Protein 3GNE (pdb70)

Secondary structure (DSSP, 8-state):
-EEEE--GGGTTTT-GGG-EEEEE-TT-EEEEETTEEEEEEEE-TTBSSTTS-B-B-EEEEE--TT--TTEEEEEEEEEB-TT---TT-EEEEEEEEESS--BTTB--SSEEEEEEEE-GGG-EEEEEEPPTT----STT--SSSS-EEE-TTTSTT-S-BTS-EEEEEEEEPPPEETTEE-S-EEEEEEETTEEEEEEEE---SSTT--EEEEEEEEEE-SS---SS-EEEEEEEEEEE---/-EEEE--GGGTTTT-GGG-EEEEE-TT-EEEEETTEEEEEEEE-TTBSSTTS-B-B-EEEEE--TT--TTEEEEEEEEEB-TT---TT-EEEEEEEEESS--BTTB--SSEEEEEEEE-GGG-EEEEEEPPTT----STT--SSSS-EEE-TTTSTT-S-BTS-EEEEEEEE---EETTEE-S-EEEEEEETTEEEEEEEE---SSTT--EEEEEEEEEE-SS---SS-EEEEEEEEEEE--

Nearest PDB structures (foldseek):
  3gne-assembly2_B  TM=1.004E+00  e=3.049E-49  Paramecium bursaria Chlorella virus CVK2
  5gmt-assembly2_B  TM=8.156E-01  e=5.856E-14  Aplysia kurodai
  6kcv-assembly3_C  TM=7.687E-01  e=1.014E-11  Chitinophaga sp. MD30
  6d2c-assembly2_B  TM=5.290E-01  e=6.838E-06  Nonlabens ulvanivorans
  6d3u-assembly2_B  TM=5.188E-01  e=4.784E-06  Nonlabens ulvanivorans

Foldseek 3Di:
DFPDWFDVVCQVVLRVQFRKADKFCFPWDFDDDPNATWIKWKFAAQWFPPVTPDITGIKIKTQGDVDDQAKWKKKKWKAFAPPFFQDAKWFFWFWKKADDDAAPQAAAQGIKTWTWMAGGLGFIWIWIQAHPPADADPPPCDNGGGTDTPCRVPGHNLGDHPDTKMKMKMWGAADADVQAGDQFIKMWMDINRDIDMDGRGHRHRGPVITTGIIITTIFHDVPGGRNHTGIMIMGTITMGGRD/DFPDWFDVVCQVVLRVQFRKADKFCFPWDFDDDPRATWIKWKFAAQWFPPVTPTTTGIKIKTQGDVDDQQKWKKKKWKAFAPPFFQDAKWFFWWWKKADDDAAPQAAAQGIKTWTWMAGGLGFIWTWIQAHPPADADPPPCHNGGGTDTPCRVPGHNLGDHPDTKMKMKMWGAADADVQAGDQFIKMWIDINHDIDMDGRGHRHRGPVITTGIIITTIFHDVPGHRNHTGIMIMGTITMGGD

InterPro domains:
  IPR048958 Polysaccharide lyase 14 [PF21294] (141-343)

Solvent-accessible surface area: 19796 Å² total; per-residue (Å²): 96,65,59,24,68,7,68,10,74,62,3,61,161,34,2,40,54,2,70,12,37,8,16,41,31,91,112,10,46,39,44,85,56,90,77,74,110,0,0,76,0,26,0,26,135,63,1,13,47,72,69,21,75,26,61,5,0,0,11,3,23,1,73,3,87,52,24,76,115,76,16,1,0,1,6,3,28,0,25,0,37,169,41,8,60,10,22,152,0,0,13,0,0,0,1,11,2,12,42,13,28,1,36,50,130,55,38,20,113,33,0,0,0,0,16,0,12,0,24,72,159,0,4,1,10,0,19,0,5,1,0,20,88,22,139,28,91,21,127,44,3,64,33,120,27,119,14,34,40,34,25,97,118,47,4,128,76,15,2,96,92,77,60,38,0,123,1,27,2,0,1,66,4,4,64,43,106,135,46,105,25,69,30,52,0,32,0,4,0,26,3,53,58,102,78,46,64,24,119,135,0,3,0,0,92,28,76,112,11,39,1,38,78,1,24,1,52,0,26,0,1,32,116,82,27,1,56,88,107,18,38,0,23,0,7,52,2,33,0,36,100,42,131,123,70,60,24,68,10,69,10,76,62,2,67,161,33,3,40,56,2,72,12,35,8,16,41,32,89,111,7,37,40,42,83,58,88,78,76,110,0,0,53,0,24,0,24,121,63,0,12,46,72,69,22,88,26,62,4,0,0,12,3,22,0,72,3,88,51,23,77,116,75,17,0,0,0,6,2,28,0,25,0,38,163,41,8,59,9,22,152,0,0,13,0,0,0,0,12,2,12,41,14,28,1,35,50,128,57,35,20,108,19,0,0,0,0,17,0,11,0,26,73,157,0,4,1,10,0,19,0,5,1,1,28,112,22,159,23,106,23,128,45,3,77,30,133,28,120,13,34,39,33,26,98,120,46,3,131,74,15,2,98,89,78,58,38,0,120,1,27,0,0,0,74,4,3,72,44,136,140,49,110,24,68,40,55,0,26,0,15,0,30,4,55,58,103,106,45,62,24,101,124,0,2,1,1,107,27,78,112,9,39,2,39,78,0,24,1,53,0,26,0,1,34,116,81,29,0,56,89,109,18,44,0,26,0,7,52,1,31,0,23,125,75

Structure (mmCIF, N/CA/C/O backbone):
data_3GNE
#
_entry.id   3GNE
#
_cell.length_a   60.699
_cell.length_b   72.026
_cell.length_c   60.711
_cell.angle_alpha   90.00
_cell.angle_beta   112.35
_cell.angle_gamma   90.00
#
_symmetry.space_group_name_H-M   'P 1 21 1'
#
loop_
_entity.id
_entity.type
_entity.pdbx_description
1 polymer VAL-1
2 non-polymer 'CITRATE ANION'
3 non-polymer GLYCEROL
4 water water
#
loop_
_atom_site.group_PDB
_atom_site.id
_atom_site.type_symbol
_atom_site.label_atom_id
_atom_site.label_alt_id
_atom_site.label_comp_id
_atom_site.label_asym_id
_atom_site.label_entity_id
_atom_site.label_seq_id
_atom_site.pdbx_PDB_ins_code
_atom_site.Cartn_x
_atom_site.Cartn_y
_atom_site.Cartn_z
_atom_site.occupancy
_atom_site.B_iso_or_equiv
_atom_site.auth_seq_id
_atom_site.auth_comp_id
_atom_site.auth_asym_id
_atom_site.auth_atom_id
_atom_site.pdbx_PDB_model_num
ATOM 1 N N . ASN A 1 2 ? 24.113 17.668 -10.195 1.00 29.75 2 ASN A N 1
ATOM 2 C CA . ASN A 1 2 ? 23.493 18.353 -9.048 1.00 20.97 2 ASN A CA 1
ATOM 3 C C . ASN A 1 2 ? 24.436 18.627 -7.879 1.00 18.21 2 ASN A C 1
ATOM 4 O O . ASN A 1 2 ? 24.017 19.215 -6.897 1.00 18.32 2 ASN A O 1
ATOM 9 N N . VAL A 1 3 ? 25.696 18.223 -8.013 1.00 18.28 3 VAL A N 1
ATOM 10 C CA . VAL A 1 3 ? 26.679 18.534 -6.980 1.00 15.74 3 VAL A CA 1
ATOM 11 C C . VAL A 1 3 ? 27.261 19.923 -7.205 1.00 15.49 3 VAL A C 1
ATOM 12 O O . VAL A 1 3 ? 27.834 20.174 -8.228 1.00 21.55 3 VAL A O 1
ATOM 16 N N . ILE A 1 4 ? 27.114 20.755 -6.192 1.00 12.50 4 ILE A N 1
ATOM 17 C CA . ILE A 1 4 ? 27.679 22.093 -6.215 1.00 13.40 4 ILE A CA 1
ATOM 18 C C . ILE A 1 4 ? 29.147 22.033 -5.842 1.00 12.56 4 ILE A C 1
ATOM 19 O O . ILE A 1 4 ? 29.989 22.618 -6.538 1.00 15.73 4 ILE A O 1
ATOM 24 N N . SER A 1 5 ? 29.480 21.341 -4.766 1.00 12.25 5 SER A N 1
ATOM 25 C CA . SER A 1 5 ? 30.878 21.228 -4.411 1.00 12.89 5 SER A CA 1
ATOM 26 C C . SER A 1 5 ? 31.035 20.027 -3.471 1.00 11.53 5 SER A C 1
ATOM 27 O O . SER A 1 5 ? 30.048 19.545 -2.880 1.00 12.02 5 SER A O 1
ATOM 30 N N . THR A 1 6 ? 32.269 19.580 -3.365 1.00 11.95 6 THR A N 1
ATOM 31 C CA . THR A 1 6 ? 32.619 18.419 -2.543 1.00 11.30 6 THR A CA 1
ATOM 32 C C . THR A 1 6 ? 33.700 18.865 -1.557 1.00 11.26 6 THR A C 1
ATOM 33 O O . THR A 1 6 ? 34.692 19.470 -1.987 1.00 12.22 6 THR A O 1
ATOM 37 N N . LEU A 1 7 ? 33.510 18.559 -0.286 1.00 10.79 7 LEU A N 1
ATOM 38 C CA . LEU A 1 7 ? 34.515 18.935 0.691 1.00 9.33 7 LEU A CA 1
ATOM 39 C C . LEU A 1 7 ? 35.797 18.182 0.448 1.00 9.91 7 LEU A C 1
ATOM 40 O O . LEU A 1 7 ? 35.799 16.947 0.321 1.00 11.90 7 LEU A O 1
ATOM 45 N N . ASP A 1 8 ? 36.928 18.910 0.412 1.00 10.59 8 ASP A N 1
ATOM 46 C CA . ASP A 1 8 ? 38.220 18.246 0.373 1.00 11.07 8 ASP A CA 1
ATOM 47 C C . ASP A 1 8 ? 38.692 18.003 1.798 1.00 10.84 8 ASP A C 1
ATOM 48 O O . ASP A 1 8 ? 39.045 18.932 2.556 1.00 11.80 8 ASP A O 1
ATOM 53 N N . LEU A 1 9 ? 38.691 16.752 2.249 1.00 11.07 9 LEU A N 1
ATOM 54 C CA . LEU A 1 9 ? 39.028 16.456 3.638 1.00 10.94 9 LEU A CA 1
ATOM 55 C C . LEU A 1 9 ? 40.497 16.752 3.950 1.00 10.59 9 LEU A C 1
ATOM 56 O O . LEU A 1 9 ? 40.864 16.895 5.111 1.00 11.70 9 LEU A O 1
ATOM 61 N N . ASN A 1 10 ? 41.325 16.874 2.913 1.00 11.35 10 ASN A N 1
ATOM 62 C CA . ASN A 1 10 ? 42.696 17.303 3.193 1.00 12.15 10 ASN A CA 1
ATOM 63 C C . ASN A 1 10 ? 42.769 18.761 3.630 1.00 12.00 10 ASN A C 1
ATOM 64 O O . ASN A 1 10 ? 43.823 19.219 4.131 1.00 14.84 10 ASN A O 1
ATOM 69 N N . LEU A 1 11 ? 41.641 19.475 3.471 1.00 10.30 11 LEU A N 1
ATOM 70 C CA . LEU A 1 11 ? 41.610 20.853 4.006 1.00 11.29 11 LEU A CA 1
ATOM 71 C C . LEU A 1 11 ? 40.735 20.983 5.261 1.00 10.35 11 LEU A C 1
ATOM 72 O O . LEU A 1 11 ? 40.438 22.123 5.691 1.00 11.32 11 LEU A O 1
ATOM 77 N N . LEU A 1 12 ? 40.280 19.869 5.871 1.00 10.16 12 LEU A N 1
ATOM 78 C CA . LEU A 1 12 ? 39.291 19.942 6.921 1.00 10.70 12 LEU A CA 1
ATOM 79 C C . LEU A 1 12 ? 39.682 20.889 8.070 1.00 11.26 12 LEU A C 1
ATOM 80 O O . LEU A 1 12 ? 38.786 21.611 8.512 1.00 12.26 12 LEU A O 1
ATOM 85 N N . THR A 1 13 ? 40.950 20.878 8.454 1.00 10.89 13 THR A N 1
ATOM 86 C CA . THR A 1 13 ? 41.345 21.751 9.581 1.00 11.57 13 THR A CA 1
ATOM 87 C C . THR A 1 13 ? 42.153 22.935 9.071 1.00 11.69 13 THR A C 1
ATOM 88 O O . THR A 1 13 ? 42.850 23.532 9.881 1.00 14.35 13 THR A O 1
ATOM 92 N N . LYS A 1 14 ? 42.071 23.272 7.790 1.00 12.19 14 LYS A N 1
ATOM 93 C CA . LYS A 1 14 ? 42.777 24.374 7.155 1.00 13.24 14 LYS A CA 1
ATOM 94 C C . LYS A 1 14 ? 41.770 25.266 6.463 1.00 12.53 14 LYS A C 1
ATOM 95 O O . LYS A 1 14 ? 42.150 26.013 5.551 1.00 16.08 14 LYS A O 1
ATOM 101 N N . GLY A 1 15 ? 40.494 25.238 6.859 1.00 12.39 15 GLY A N 1
ATOM 102 C CA . GLY A 1 15 ? 39.465 26.130 6.338 1.00 12.47 15 GLY A CA 1
ATOM 103 C C . GLY A 1 15 ? 38.490 25.475 5.387 1.00 10.98 15 GLY A C 1
ATOM 104 O O . GLY A 1 15 ? 37.453 26.039 5.041 1.00 11.79 15 GLY A O 1
ATOM 105 N N . GLY A 1 16 ? 38.798 24.238 4.928 1.00 11.25 16 GLY A N 1
ATOM 106 C CA . GLY A 1 16 ? 37.824 23.529 4.131 1.00 11.66 16 GLY A CA 1
ATOM 107 C C . GLY A 1 16 ? 37.673 24.097 2.724 1.00 11.03 16 GLY A C 1
ATOM 108 O O . GLY A 1 16 ? 36.666 23.784 2.038 1.00 11.29 16 GLY A O 1
ATOM 109 N N . GLY A 1 17 ? 38.623 24.867 2.224 1.00 11.60 17 GLY A N 1
ATOM 110 C CA . GLY A 1 17 ? 38.451 25.451 0.877 1.00 13.40 17 GLY A CA 1
ATOM 111 C C . GLY A 1 17 ? 37.149 26.253 0.852 1.00 10.55 17 GLY A C 1
ATOM 112 O O . GLY A 1 17 ? 36.848 27.007 1.808 1.00 12.13 17 GLY A O 1
ATOM 113 N N . SER A 1 18 ? 36.382 26.084 -0.216 1.00 11.33 18 SER A N 1
ATOM 114 C CA . SER A 1 18 ? 35.200 26.905 -0.375 1.00 11.56 18 SER A CA 1
ATOM 115 C C . SER A 1 18 ? 34.116 26.485 0.607 1.00 10.51 18 SER A C 1
ATOM 116 O O . SER A 1 18 ? 33.069 27.180 0.633 1.00 11.61 18 SER A O 1
ATOM 119 N N . TRP A 1 19 ? 34.286 25.415 1.376 1.00 9.71 19 TRP A N 1
ATOM 120 C CA . TRP A 1 19 ? 33.270 25.084 2.374 1.00 9.15 19 TRP A CA 1
ATOM 121 C C . TRP A 1 19 ? 33.339 25.995 3.603 1.00 9.27 19 TRP A C 1
ATOM 122 O O . TRP A 1 19 ? 32.349 26.021 4.384 1.00 9.60 19 TRP A O 1
ATOM 133 N N . ASN A 1 20 ? 34.451 26.708 3.834 1.00 9.23 20 ASN A N 1
ATOM 134 C CA . ASN A 1 20 ? 34.529 27.591 5.018 1.00 9.53 20 ASN A CA 1
ATOM 135 C C . ASN A 1 20 ? 34.232 26.789 6.299 1.00 9.88 20 ASN A C 1
ATOM 136 O O . ASN A 1 20 ? 33.348 27.130 7.098 1.00 11.29 20 ASN A O 1
ATOM 141 N N . VAL A 1 21 ? 34.999 25.713 6.451 1.00 8.64 21 VAL A N 1
ATOM 142 C CA . VAL A 1 21 ? 34.822 24.836 7.623 1.00 7.96 21 VAL A CA 1
ATOM 143 C C . VAL A 1 21 ? 35.403 25.495 8.852 1.00 7.61 21 VAL A C 1
ATOM 144 O O . VAL A 1 21 ? 36.506 26.037 8.796 1.00 10.34 21 VAL A O 1
ATOM 148 N N . ASP A 1 22 ? 34.634 25.438 9.930 1.00 6.85 22 ASP A N 1
ATOM 149 C CA . ASP A 1 22 ? 35.098 26.034 11.189 1.00 7.63 22 ASP A CA 1
ATOM 150 C C . ASP A 1 22 ? 34.673 25.095 12.333 1.00 7.30 22 ASP A C 1
ATOM 151 O O . ASP A 1 22 ? 33.887 24.154 12.121 1.00 8.30 22 ASP A O 1
ATOM 156 N N . GLY A 1 23 ? 35.174 25.349 13.520 1.00 6.86 23 GLY A N 1
ATOM 157 C CA . GLY A 1 23 ? 34.693 24.596 14.679 1.00 7.26 23 GLY A CA 1
ATOM 158 C C . GLY A 1 23 ? 34.986 23.111 14.593 1.00 7.32 23 GLY A C 1
ATOM 159 O O . GLY A 1 23 ? 34.165 22.296 15.080 1.00 8.97 23 GLY A O 1
ATOM 160 N N . VAL A 1 24 ? 36.097 22.711 14.023 1.00 7.47 24 VAL A N 1
ATOM 161 C CA . VAL A 1 24 ? 36.387 21.249 13.903 1.00 7.24 24 VAL A CA 1
ATOM 162 C C . VAL A 1 24 ? 36.757 20.702 15.265 1.00 7.84 24 VAL A C 1
ATOM 163 O O . VAL A 1 24 ? 37.737 21.137 15.884 1.00 8.46 24 VAL A O 1
ATOM 167 N N . ASN A 1 25 ? 35.983 19.743 15.729 1.00 7.38 25 ASN A N 1
ATOM 168 C CA . ASN A 1 25 ? 36.412 18.971 16.922 1.00 8.46 25 ASN A CA 1
ATOM 169 C C . ASN A 1 25 ? 36.802 17.589 16.395 1.00 7.81 25 ASN A C 1
ATOM 170 O O . ASN A 1 25 ? 35.915 16.773 16.113 1.00 8.44 25 ASN A O 1
ATOM 175 N N . MET A 1 26 ? 38.113 17.366 16.247 1.00 8.22 26 MET A N 1
ATOM 176 C CA A MET A 1 26 ? 38.568 16.067 15.725 0.50 8.68 26 MET A CA 1
ATOM 177 C CA B MET A 1 26 ? 38.537 16.059 15.723 0.50 8.47 26 MET A CA 1
ATOM 178 C C . MET A 1 26 ? 38.518 14.981 16.814 1.00 7.32 26 MET A C 1
ATOM 179 O O . MET A 1 26 ? 38.313 13.827 16.468 1.00 9.11 26 MET A O 1
ATOM 188 N N . LYS A 1 27 ? 38.714 15.371 18.059 1.00 8.28 27 LYS A N 1
ATOM 189 C CA . LYS A 1 27 ? 38.628 14.380 19.157 1.00 8.44 27 LYS A CA 1
ATOM 190 C C . LYS A 1 27 ? 39.639 13.283 18.869 1.00 10.00 27 LYS A C 1
ATOM 191 O O . LYS A 1 27 ? 40.836 13.593 18.637 1.00 10.59 27 LYS A O 1
ATOM 197 N N A LYS A 1 28 ? 39.221 12.009 18.888 0.50 9.22 28 LYS A N 1
ATOM 198 N N B LYS A 1 28 ? 39.254 11.997 18.885 0.50 8.87 28 LYS A N 1
ATOM 199 C CA A LYS A 1 28 ? 40.080 10.868 18.578 0.50 9.21 28 LYS A CA 1
ATOM 200 C CA B LYS A 1 28 ? 40.229 10.939 18.553 0.50 10.07 28 LYS A CA 1
ATOM 201 C C A LYS A 1 28 ? 39.954 10.415 17.137 0.50 8.50 28 LYS A C 1
ATOM 202 C C B LYS A 1 28 ? 40.082 10.507 17.110 0.50 10.32 28 LYS A C 1
ATOM 203 O O A LYS A 1 28 ? 40.520 9.380 16.791 0.50 10.46 28 LYS A O 1
ATOM 204 O O B LYS A 1 28 ? 40.764 9.568 16.685 0.50 11.33 28 LYS A O 1
ATOM 215 N N . SER A 1 29 ? 39.218 11.177 16.343 1.00 8.70 29 SER A N 1
ATOM 216 C CA . SER A 1 29 ? 39.044 10.831 14.929 1.00 8.83 29 SER A CA 1
ATOM 217 C C . SER A 1 29 ? 40.200 11.355 14.083 1.00 9.30 29 SER A C 1
ATOM 218 O O . SER A 1 29 ? 40.996 12.170 14.561 1.00 12.04 29 SER A O 1
ATOM 221 N N . ALA A 1 30 ? 40.255 10.920 12.819 1.00 9.80 30 ALA A N 1
ATOM 222 C CA . ALA A 1 30 ? 41.355 11.337 11.987 1.00 10.35 30 ALA A CA 1
ATOM 223 C C . ALA A 1 30 ? 40.981 11.251 10.508 1.00 10.17 30 ALA A C 1
ATOM 224 O O . ALA A 1 30 ? 40.290 10.329 10.084 1.00 10.96 30 ALA A O 1
ATOM 226 N N . VAL A 1 31 ? 41.470 12.220 9.753 1.00 9.89 31 VAL A N 1
ATOM 227 C CA . VAL A 1 31 ? 41.451 12.087 8.299 1.00 10.81 31 VAL A CA 1
ATOM 228 C C . VAL A 1 31 ? 42.512 11.073 7.883 1.00 10.78 31 VAL A C 1
ATOM 229 O O . VAL A 1 31 ? 43.663 11.133 8.296 1.00 12.86 31 VAL A O 1
ATOM 233 N N . THR A 1 32 ? 42.106 10.101 7.067 1.00 11.45 32 THR A N 1
ATOM 234 C CA . THR A 1 32 ? 43.000 9.012 6.675 1.00 12.02 32 THR A CA 1
ATOM 235 C C . THR A 1 32 ? 42.493 8.463 5.379 1.00 11.58 32 THR A C 1
ATOM 236 O O . THR A 1 32 ? 41.599 9.020 4.729 1.00 12.95 32 THR A O 1
ATOM 240 N N . THR A 1 33 ? 43.150 7.364 4.979 1.00 13.59 33 THR A N 1
ATOM 241 C CA . THR A 1 33 ? 42.742 6.664 3.775 1.00 15.08 33 THR A CA 1
ATOM 242 C C . THR A 1 33 ? 42.212 5.280 4.139 1.00 14.73 33 THR A C 1
ATOM 243 O O . THR A 1 33 ? 42.864 4.591 4.925 1.00 18.23 33 THR A O 1
ATOM 247 N N . PHE A 1 34 ? 41.072 4.959 3.545 1.00 14.34 34 PHE A N 1
ATOM 248 C CA . PHE A 1 34 ? 40.462 3.652 3.858 1.00 15.24 34 PHE A CA 1
ATOM 249 C C . PHE A 1 34 ? 39.781 3.217 2.591 1.00 15.64 34 PHE A C 1
ATOM 250 O O . PHE A 1 34 ? 39.057 4.025 1.952 1.00 13.97 34 PHE A O 1
ATOM 258 N N . ASP A 1 35 ? 39.997 1.976 2.132 1.00 15.53 35 ASP A N 1
ATOM 259 C CA . ASP A 1 35 ? 39.319 1.469 0.941 1.00 16.05 35 ASP A CA 1
ATOM 260 C C . ASP A 1 35 ? 39.516 2.393 -0.271 1.00 15.86 35 ASP A C 1
ATOM 261 O O . ASP A 1 35 ? 38.586 2.573 -1.077 1.00 18.04 35 ASP A O 1
ATOM 266 N N . GLY A 1 36 ? 40.723 2.961 -0.366 1.00 19.09 36 GLY A N 1
ATOM 267 C CA . GLY A 1 36 ? 41.086 3.759 -1.532 1.00 19.21 36 GLY A CA 1
ATOM 268 C C . GLY A 1 36 ? 40.493 5.148 -1.545 1.00 19.69 36 GLY A C 1
ATOM 269 O O . GLY A 1 36 ? 40.601 5.860 -2.553 1.00 20.84 36 GLY A O 1
ATOM 270 N N . LYS A 1 37 ? 39.851 5.547 -0.448 1.00 15.79 37 LYS A N 1
ATOM 271 C CA . LYS A 1 37 ? 39.194 6.838 -0.356 1.00 13.80 37 LYS A CA 1
ATOM 272 C C . LYS A 1 37 ? 39.769 7.678 0.768 1.00 12.35 37 LYS A C 1
ATOM 273 O O . LYS A 1 37 ? 40.305 7.121 1.765 1.00 13.63 37 LYS A O 1
ATOM 279 N N . ARG A 1 38 ? 39.641 9.012 0.598 1.00 12.95 38 ARG A N 1
ATOM 280 C CA . ARG A 1 38 ? 40.054 9.911 1.682 1.00 13.12 38 ARG A CA 1
ATOM 281 C C . ARG A 1 38 ? 38.846 10.018 2.606 1.00 10.37 38 ARG A C 1
ATOM 282 O O . ARG A 1 38 ? 37.795 10.378 2.065 1.00 11.86 38 ARG A O 1
ATOM 290 N N . VAL A 1 39 ? 38.995 9.658 3.866 1.00 9.55 39 VAL A N 1
ATOM 291 C CA . VAL A 1 39 ? 37.866 9.558 4.768 1.00 9.67 39 VAL A CA 1
ATOM 292 C C . VAL A 1 39 ? 38.193 10.220 6.091 1.00 9.41 39 VAL A C 1
ATOM 293 O O . VAL A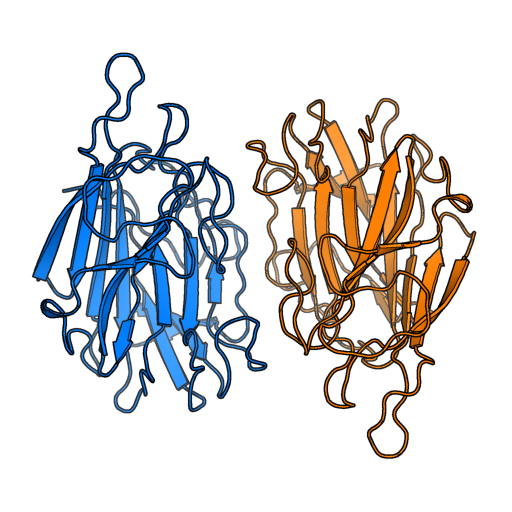 1 39 ? 39.325 10.548 6.392 1.00 11.02 39 VAL A O 1
ATOM 297 N N . VAL A 1 40 ? 37.129 10.386 6.917 1.00 9.20 40 VAL A N 1
ATOM 298 C CA . VAL A 1 40 ? 37.362 10.595 8.343 1.00 8.70 40 VAL A CA 1
ATOM 299 C C . VAL A 1 40 ? 37.018 9.271 9.025 1.00 8.95 40 VAL A C 1
ATOM 300 O O . VAL A 1 40 ? 35.924 8.726 8.858 1.00 9.55 40 VAL A O 1
ATOM 304 N N . LYS A 1 41 ? 38.019 8.751 9.764 1.00 9.05 41 LYS A N 1
ATOM 305 C CA . LYS A 1 41 ? 37.811 7.608 10.642 1.00 9.27 41 LYS A CA 1
ATOM 306 C C . LYS A 1 41 ? 37.214 8.183 11.935 1.00 8.57 41 LYS A C 1
ATOM 307 O O . LYS A 1 41 ? 37.941 8.846 12.685 1.00 9.84 41 LYS A O 1
ATOM 313 N N . ALA A 1 42 ? 35.940 7.960 12.117 1.00 8.69 42 ALA A N 1
ATOM 314 C CA . ALA A 1 42 ? 35.227 8.422 13.335 1.00 8.28 42 ALA A CA 1
ATOM 315 C C . ALA A 1 42 ? 35.413 7.402 14.442 1.00 7.93 42 ALA A C 1
ATOM 316 O O . ALA A 1 42 ? 34.984 6.218 14.288 1.00 10.98 42 ALA A O 1
ATOM 318 N N . VAL A 1 43 ? 36.054 7.841 15.501 1.00 7.70 43 VAL A N 1
ATOM 319 C CA . VAL A 1 43 ? 36.358 6.930 16.620 1.00 7.97 43 VAL A CA 1
ATOM 320 C C . VAL A 1 43 ? 35.387 7.181 17.735 1.00 7.79 43 VAL A C 1
ATOM 321 O O . VAL A 1 43 ? 35.285 8.290 18.256 1.00 8.32 43 VAL A O 1
ATOM 325 N N . TYR A 1 44 ? 34.626 6.162 18.086 1.00 8.88 44 TYR A N 1
ATOM 326 C CA . TYR A 1 44 ? 33.639 6.259 19.157 1.00 7.86 44 TYR A CA 1
ATOM 327 C C . TYR A 1 44 ? 34.125 5.373 20.291 1.00 9.11 44 TYR A C 1
ATOM 328 O O . TYR A 1 44 ? 34.020 4.127 20.196 1.00 10.18 44 TYR A O 1
ATOM 337 N N . ASP A 1 45 ? 34.657 5.981 21.362 1.00 8.97 45 ASP A N 1
ATOM 338 C CA . ASP A 1 45 ? 35.021 5.097 22.479 1.00 9.31 45 ASP A CA 1
ATOM 339 C C . ASP A 1 45 ? 33.801 4.577 23.225 1.00 8.88 45 ASP A C 1
ATOM 340 O O . ASP A 1 45 ? 32.707 5.169 23.187 1.00 9.23 45 ASP A O 1
ATOM 345 N N . LYS A 1 46 ? 33.983 3.463 23.932 1.00 9.69 46 LYS A N 1
ATOM 346 C CA . LYS A 1 46 ? 32.970 2.985 24.839 1.00 9.20 46 LYS A CA 1
ATOM 347 C C . LYS A 1 46 ? 32.485 4.109 25.757 1.00 9.14 46 LYS A C 1
ATOM 348 O O . LYS A 1 46 ? 33.292 4.886 26.301 1.00 10.04 46 LYS A O 1
ATOM 354 N N A ASN A 1 47 ? 31.186 4.203 25.954 0.50 8.78 47 ASN A N 1
ATOM 355 N N B ASN A 1 47 ? 31.186 4.212 25.940 0.50 8.91 47 ASN A N 1
ATOM 356 C CA A ASN A 1 47 ? 30.590 5.169 26.867 0.50 9.54 47 ASN A CA 1
ATOM 357 C CA B ASN A 1 47 ? 30.591 5.188 26.844 0.50 9.69 47 ASN A CA 1
ATOM 358 C C A ASN A 1 47 ? 30.666 6.594 26.331 0.50 8.89 47 ASN A C 1
ATOM 359 C C B ASN A 1 47 ? 30.778 6.616 26.354 0.50 9.05 47 ASN A C 1
ATOM 360 O O A ASN A 1 47 ? 30.381 7.530 27.106 0.50 9.59 47 ASN A O 1
ATOM 361 O O B ASN A 1 47 ? 30.681 7.553 27.163 0.50 8.94 47 ASN A O 1
ATOM 370 N N . SER A 1 48 ? 30.957 6.767 25.034 1.00 8.88 48 SER A N 1
ATOM 371 C CA . SER A 1 48 ? 30.891 8.102 24.432 1.00 7.77 48 SER A CA 1
ATOM 372 C C . SER A 1 48 ? 29.495 8.345 23.849 1.00 7.30 48 SER A C 1
ATOM 373 O O . SER A 1 48 ? 28.816 7.459 23.333 1.00 8.42 48 SER A O 1
ATOM 376 N N . GLY A 1 49 ? 29.037 9.607 23.922 1.00 7.88 49 GLY A N 1
ATOM 377 C CA . GLY A 1 49 ? 27.733 9.902 23.310 1.00 9.31 49 GLY A CA 1
ATOM 378 C C . GLY A 1 49 ? 27.539 11.390 23.357 1.00 9.46 49 GLY A C 1
ATOM 379 O O . GLY A 1 49 ? 28.285 12.194 22.722 1.00 9.88 49 GLY A O 1
ATOM 380 N N . THR A 1 50 ? 26.538 11.776 24.147 1.00 10.17 50 THR A N 1
ATOM 381 C CA . THR A 1 50 ? 26.346 13.236 24.322 1.00 11.34 50 THR A CA 1
ATOM 382 C C . THR A 1 50 ? 27.253 13.660 25.484 1.00 12.28 50 THR A C 1
ATOM 383 O O . THR A 1 50 ? 27.982 12.863 26.091 1.00 10.57 50 THR A O 1
ATOM 387 N N . SER A 1 51 ? 27.193 14.939 25.858 1.00 11.61 51 SER A N 1
ATOM 388 C CA . SER A 1 51 ? 28.017 15.427 26.972 1.00 11.17 51 SER A CA 1
ATOM 389 C C . SER A 1 51 ? 27.696 14.705 28.267 1.00 10.42 51 SER A C 1
ATOM 390 O O . SER A 1 51 ? 28.488 14.664 29.186 1.00 12.76 51 SER A O 1
ATOM 393 N N . ALA A 1 52 ? 26.505 14.131 28.346 1.00 11.11 52 ALA A N 1
ATOM 394 C CA . ALA A 1 52 ? 26.172 13.441 29.589 1.00 12.29 52 ALA A CA 1
ATOM 395 C C . ALA A 1 52 ? 26.966 12.195 29.810 1.00 12.82 52 ALA A C 1
ATOM 396 O O . ALA A 1 52 ? 26.974 11.629 30.903 1.00 14.85 52 ALA A O 1
ATOM 398 N N . ASN A 1 53 ? 27.599 11.713 28.721 1.00 9.63 53 ASN A N 1
ATOM 399 C CA . ASN A 1 53 ? 28.395 10.471 28.775 1.00 11.20 53 ASN A CA 1
ATOM 400 C C . ASN A 1 53 ? 29.870 10.821 28.818 1.00 9.48 53 ASN A C 1
ATOM 401 O O . ASN A 1 53 ? 30.293 11.782 28.173 1.00 9.99 53 ASN A O 1
ATOM 406 N N . PRO A 1 54 ? 30.660 10.050 29.575 1.00 10.10 54 PRO A N 1
ATOM 407 C CA . PRO A 1 54 ? 32.043 10.485 29.813 1.00 10.15 54 PRO A CA 1
ATOM 408 C C . PRO A 1 54 ? 33.001 10.187 28.692 1.00 9.64 54 PRO A C 1
ATOM 409 O O . PRO A 1 54 ? 34.096 10.792 28.686 1.00 11.41 54 PRO A O 1
ATOM 413 N N . GLY A 1 55 ? 32.691 9.257 27.816 1.00 8.87 55 GLY A N 1
ATOM 414 C CA . GLY A 1 55 ? 33.742 8.884 26.836 1.00 8.74 55 GLY A CA 1
ATOM 415 C C . GLY A 1 55 ? 33.870 9.864 25.715 1.00 8.54 55 GLY A C 1
ATOM 416 O O . GLY A 1 55 ? 33.042 10.728 25.439 1.00 9.63 55 GLY A O 1
ATOM 417 N N . VAL A 1 56 ? 34.988 9.753 24.974 1.00 9.33 56 VAL A N 1
ATOM 418 C CA . VAL A 1 56 ? 35.272 10.574 23.808 1.00 8.37 56 VAL A CA 1
ATOM 419 C C . VAL A 1 56 ? 34.756 9.839 22.577 1.00 8.18 56 VAL A C 1
ATOM 420 O O . VAL A 1 56 ? 35.062 8.669 22.337 1.00 8.94 56 VAL A O 1
ATOM 424 N N . GLY A 1 57 ? 33.973 10.556 21.753 1.00 7.34 57 GLY A N 1
ATOM 425 C CA . GLY A 1 57 ? 33.557 9.880 20.543 1.00 8.90 57 GLY A CA 1
ATOM 426 C C . GLY A 1 57 ? 33.116 10.812 19.449 1.00 8.08 57 GLY A C 1
ATOM 427 O O . GLY A 1 57 ? 32.572 11.903 19.676 1.00 8.83 57 GLY A O 1
ATOM 428 N N . GLY A 1 58 ? 33.361 10.368 18.234 1.00 7.32 58 GLY A N 1
ATOM 429 C CA . GLY A 1 58 ? 32.926 11.053 17.015 1.00 7.55 58 GLY A CA 1
ATOM 430 C C . GLY A 1 58 ? 33.820 12.219 16.656 1.00 7.86 58 GLY A C 1
ATOM 431 O O . GLY A 1 58 ? 34.964 12.306 17.053 1.00 8.24 58 GLY A O 1
ATOM 432 N N . PHE A 1 59 ? 33.211 13.140 15.877 1.00 7.10 59 PHE A N 1
ATOM 433 C CA . PHE A 1 59 ? 33.902 14.376 15.484 1.00 6.42 59 PHE A CA 1
ATOM 434 C C . PHE A 1 59 ? 32.825 15.334 14.997 1.00 7.21 59 PHE A C 1
ATOM 435 O O . PHE A 1 59 ? 31.714 14.900 14.674 1.00 7.49 59 PHE A O 1
ATOM 443 N N . SER A 1 60 ? 33.205 16.607 14.937 1.00 6.83 60 SER A N 1
ATOM 444 C CA . SER A 1 60 ? 32.239 17.615 14.486 1.00 7.41 60 SER A CA 1
ATOM 445 C C . SER A 1 60 ? 32.950 18.695 13.694 1.00 7.28 60 SER A C 1
ATOM 446 O O . SER A 1 60 ? 34.139 18.887 13.818 1.00 7.76 60 SER A O 1
ATOM 449 N N . PHE A 1 61 ? 32.104 19.419 12.924 1.00 7.24 61 PHE A N 1
ATOM 450 C CA . PHE A 1 61 ? 32.575 20.658 12.275 1.00 6.97 61 PHE A CA 1
ATOM 451 C C . PHE A 1 61 ? 31.339 21.392 11.771 1.00 7.11 61 PHE A C 1
ATOM 452 O O . PHE A 1 61 ? 30.294 20.795 11.611 1.00 8.29 61 PHE A O 1
ATOM 460 N N A SER A 1 62 ? 31.495 22.699 11.497 0.50 6.02 62 SER A N 1
ATOM 461 N N B SER A 1 62 ? 31.549 22.683 11.465 0.50 9.43 62 SER A N 1
ATOM 462 C CA A SER A 1 62 ? 30.428 23.382 10.762 0.50 5.42 62 SER A CA 1
ATOM 463 C CA B SER A 1 62 ? 30.510 23.471 10.799 0.50 8.89 62 SER A CA 1
ATOM 464 C C A SER A 1 62 ? 31.016 23.884 9.445 0.50 6.59 62 SER A C 1
ATOM 465 C C B SER A 1 62 ? 31.037 23.960 9.457 0.50 8.30 62 SER A C 1
ATOM 466 O O A SER A 1 62 ? 32.237 23.942 9.281 0.50 10.34 62 SER A O 1
ATOM 467 O O B SER A 1 62 ? 32.243 24.087 9.235 0.50 8.22 62 SER A O 1
ATOM 472 N N . ALA A 1 63 ? 30.101 24.245 8.540 1.00 7.66 63 ALA A N 1
ATOM 473 C CA . ALA A 1 63 ? 30.529 24.785 7.266 1.00 7.90 63 ALA A CA 1
ATOM 474 C C . ALA A 1 63 ? 29.435 25.688 6.739 1.00 8.75 63 ALA A C 1
ATOM 475 O O . ALA A 1 63 ? 28.240 25.414 6.909 1.00 8.89 63 ALA A O 1
ATOM 477 N N . VAL A 1 64 ? 29.824 26.733 6.044 1.00 9.27 64 VAL A N 1
ATOM 478 C CA . VAL A 1 64 ? 28.881 27.616 5.322 1.00 10.00 64 VAL A CA 1
ATOM 479 C C . VAL A 1 64 ? 29.426 27.717 3.902 1.00 9.58 64 VAL A C 1
ATOM 480 O O . VAL A 1 64 ? 30.134 28.670 3.559 1.00 10.60 64 VAL A O 1
ATOM 484 N N . PRO A 1 65 ? 29.211 26.712 3.053 1.00 9.65 65 PRO A N 1
ATOM 485 C CA . PRO A 1 65 ? 29.948 26.699 1.794 1.00 10.19 65 PRO A CA 1
ATOM 486 C C . PRO A 1 65 ? 29.544 27.780 0.841 1.00 10.43 65 PRO A C 1
ATOM 487 O O . PRO A 1 65 ? 28.375 28.158 0.721 1.00 12.44 65 PRO A O 1
ATOM 491 N N . ASP A 1 66 ? 30.590 28.262 0.112 1.00 9.62 66 ASP A N 1
ATOM 492 C CA . ASP A 1 66 ? 30.263 29.166 -1.005 1.00 9.88 66 ASP A CA 1
ATOM 493 C C . ASP A 1 66 ? 29.336 28.447 -1.973 1.00 11.07 66 ASP A C 1
ATOM 494 O O . ASP A 1 66 ? 29.640 27.327 -2.416 1.00 12.57 66 ASP A O 1
ATOM 499 N N . GLY A 1 67 ? 28.215 29.073 -2.342 1.00 11.98 67 GLY A N 1
ATOM 500 C CA . GLY A 1 67 ? 27.262 28.366 -3.207 1.00 13.58 67 GLY A CA 1
ATOM 501 C C . GLY A 1 67 ? 26.039 27.867 -2.417 1.00 12.79 67 GLY A C 1
ATOM 502 O O . GLY A 1 67 ? 25.099 27.310 -2.996 1.00 13.50 67 GLY A O 1
ATOM 503 N N . LEU A 1 68 ? 26.090 28.034 -1.076 1.00 12.02 68 LEU A N 1
ATOM 504 C CA . LEU A 1 68 ? 24.907 27.616 -0.290 1.00 11.68 68 LEU A CA 1
ATOM 505 C C . LEU A 1 68 ? 23.666 28.382 -0.683 1.00 13.47 68 LEU A C 1
ATOM 506 O O . LEU A 1 68 ? 23.628 29.619 -0.636 1.00 21.51 68 LEU A O 1
ATOM 511 N N . ASN A 1 69 ? 22.649 27.693 -1.165 1.00 11.58 69 ASN A N 1
ATOM 512 C CA . ASN A 1 69 ? 21.359 28.310 -1.478 1.00 11.51 69 ASN A CA 1
ATOM 513 C C . ASN A 1 69 ? 20.611 28.372 -0.167 1.00 10.97 69 ASN A C 1
ATOM 514 O O . ASN A 1 69 ? 20.253 27.311 0.366 1.00 12.00 69 ASN A O 1
ATOM 519 N N . LYS A 1 70 ? 20.364 29.550 0.363 1.00 12.26 70 LYS A N 1
ATOM 520 C CA . LYS A 1 70 ? 19.775 29.652 1.714 1.00 11.55 70 LYS A CA 1
ATOM 521 C C . LYS A 1 70 ? 18.323 29.243 1.709 1.00 10.96 70 LYS A C 1
ATOM 522 O O . LYS A 1 70 ? 17.788 29.061 2.787 1.00 11.75 70 LYS A O 1
ATOM 528 N N . ASN A 1 71 ? 17.705 29.150 0.522 1.00 11.35 71 ASN A N 1
ATOM 529 C CA . ASN A 1 71 ? 16.312 28.723 0.508 1.00 13.06 71 ASN A CA 1
ATOM 530 C C . ASN A 1 71 ? 16.126 27.226 0.312 1.00 12.08 71 ASN A C 1
ATOM 531 O O . ASN A 1 71 ? 15.056 26.709 0.650 1.00 13.95 71 ASN A O 1
ATOM 536 N N . ALA A 1 72 ? 17.109 26.514 -0.223 1.00 12.31 72 ALA A N 1
ATOM 537 C CA . ALA A 1 72 ? 16.905 25.055 -0.425 1.00 11.26 72 ALA A CA 1
ATOM 538 C C . ALA A 1 72 ? 18.250 24.463 -0.725 1.00 11.41 72 ALA A C 1
ATOM 539 O O . ALA A 1 72 ? 18.925 24.927 -1.657 1.00 12.36 72 ALA A O 1
ATOM 541 N N . ILE A 1 73 ? 18.653 23.438 0.039 1.00 10.09 73 ILE A N 1
ATOM 542 C CA . ILE A 1 73 ? 19.935 22.830 -0.219 1.00 10.27 73 ILE A CA 1
ATOM 543 C C . ILE A 1 73 ? 19.926 21.394 0.282 1.00 9.60 73 ILE A C 1
ATOM 544 O O . ILE A 1 73 ? 19.149 21.080 1.212 1.00 10.73 73 ILE A O 1
ATOM 549 N N . THR A 1 74 ? 20.809 20.594 -0.283 1.00 9.22 74 THR A N 1
ATOM 550 C CA . THR A 1 74 ? 20.990 19.208 0.162 1.00 9.56 74 THR A CA 1
ATOM 551 C C . THR A 1 74 ? 22.450 19.010 0.548 1.00 9.84 74 THR A C 1
ATOM 552 O O . THR A 1 74 ? 23.359 19.550 -0.085 1.00 10.15 74 THR A O 1
ATOM 556 N N . PHE A 1 75 ? 22.656 18.244 1.620 1.00 10.13 75 PHE A N 1
ATOM 557 C CA . PHE A 1 75 ? 23.995 17.784 1.945 1.00 9.86 75 PHE A CA 1
ATOM 558 C C . PHE A 1 75 ? 23.990 16.258 1.895 1.00 8.63 75 PHE A C 1
ATOM 559 O O . PHE A 1 75 ? 22.953 15.599 2.170 1.00 9.98 75 PHE A O 1
ATOM 567 N N . ALA A 1 76 ? 25.131 15.721 1.521 1.00 9.16 76 ALA A N 1
ATOM 568 C CA . ALA A 1 76 ? 25.219 14.267 1.303 1.00 9.47 76 ALA A CA 1
ATOM 569 C C . ALA A 1 76 ? 26.591 13.779 1.761 1.00 8.76 76 ALA A C 1
ATOM 570 O O . ALA A 1 76 ? 27.556 14.557 1.796 1.00 9.23 76 ALA A O 1
ATOM 572 N N . TRP A 1 77 ? 26.664 12.527 2.137 1.00 8.81 77 TRP A N 1
ATOM 573 C CA . TRP A 1 77 ? 27.929 11.919 2.575 1.00 9.40 77 TRP A CA 1
ATOM 574 C C . TRP A 1 77 ? 27.759 10.414 2.472 1.00 9.09 77 TRP A C 1
ATOM 575 O O . TRP A 1 77 ? 26.626 9.929 2.264 1.00 10.73 77 TRP A O 1
ATOM 586 N N . GLU A 1 78 ? 28.866 9.712 2.597 1.00 8.63 78 GLU A N 1
ATOM 587 C CA . GLU A 1 78 ? 28.809 8.248 2.603 1.00 9.37 78 GLU A CA 1
ATOM 588 C C . GLU A 1 78 ? 29.406 7.732 3.882 1.00 9.44 78 GLU A C 1
ATOM 589 O O . GLU A 1 78 ? 30.348 8.333 4.417 1.00 10.23 78 GLU A O 1
ATOM 595 N N . VAL A 1 79 ? 28.866 6.623 4.400 1.00 10.00 79 VAL A N 1
ATOM 596 C CA . VAL A 1 79 ? 29.424 6.053 5.653 1.00 8.57 79 VAL A CA 1
ATOM 597 C C . VAL A 1 79 ? 29.549 4.545 5.565 1.00 8.10 79 VAL A C 1
ATOM 598 O O . VAL A 1 79 ? 28.703 3.848 5.042 1.00 10.06 79 VAL A O 1
ATOM 602 N N . PHE A 1 80 ? 30.680 4.061 6.056 1.00 9.27 80 PHE A N 1
ATOM 603 C CA . PHE A 1 80 ? 31.028 2.647 6.089 1.00 9.69 80 PHE A CA 1
ATOM 604 C C . PHE A 1 80 ? 31.087 2.196 7.561 1.00 9.44 80 PHE A C 1
ATOM 605 O O . PHE A 1 80 ? 31.885 2.743 8.340 1.00 9.65 80 PHE A O 1
ATOM 613 N N . TYR A 1 81 ? 30.239 1.233 7.872 1.00 9.28 81 TYR A N 1
ATOM 614 C CA . TYR A 1 81 ? 30.174 0.581 9.192 1.00 9.42 81 TYR A CA 1
ATOM 615 C C . TYR A 1 81 ? 30.783 -0.814 9.061 1.00 9.54 81 TYR A C 1
ATOM 616 O O . TYR A 1 81 ? 30.092 -1.670 8.466 1.00 11.28 81 TYR A O 1
ATOM 625 N N . PRO A 1 82 ? 31.970 -1.052 9.576 1.00 10.48 82 PRO A N 1
ATOM 626 C CA . PRO A 1 82 ? 32.508 -2.403 9.495 1.00 11.18 82 PRO A CA 1
ATOM 627 C C . PRO A 1 82 ? 31.588 -3.390 10.188 1.00 11.19 82 PRO A C 1
ATOM 628 O O . PRO A 1 82 ? 30.964 -3.054 11.196 1.00 11.42 82 PRO A O 1
ATOM 632 N N . LYS A 1 83 ? 31.543 -4.622 9.687 1.00 11.48 83 LYS A N 1
ATOM 633 C CA . LYS A 1 83 ? 30.811 -5.692 10.327 1.00 13.94 83 LYS A CA 1
ATOM 634 C C . LYS A 1 83 ? 31.017 -5.738 11.835 1.00 12.59 83 LYS A C 1
ATOM 635 O O . LYS A 1 83 ? 32.196 -5.648 12.236 1.00 15.89 83 LYS A O 1
ATOM 641 N N . GLY A 1 84 ? 29.933 -5.851 12.627 1.00 13.47 84 GLY A N 1
ATOM 642 C CA . GLY A 1 84 ? 30.129 -5.918 14.086 1.00 13.77 84 GLY A CA 1
ATOM 643 C C . GLY A 1 84 ? 29.907 -4.569 14.743 1.00 12.30 84 GLY A C 1
ATOM 644 O O . GLY A 1 84 ? 29.782 -4.537 15.960 1.00 13.30 84 GLY A O 1
ATOM 645 N N . PHE A 1 85 ? 29.806 -3.475 13.945 1.00 10.88 85 PHE A N 1
ATOM 646 C CA . PHE A 1 85 ? 29.528 -2.203 14.598 1.00 10.41 85 PHE A CA 1
ATOM 647 C C . PHE A 1 85 ? 28.223 -2.300 15.345 1.00 9.29 85 PHE A C 1
ATOM 648 O O . PHE A 1 85 ? 27.235 -2.859 14.822 1.00 11.09 85 PHE A O 1
ATOM 656 N N . ASP A 1 86 ? 28.169 -1.770 16.546 1.00 9.56 86 ASP A N 1
ATOM 657 C CA . ASP A 1 86 ? 26.949 -1.839 17.343 1.00 9.82 86 ASP A CA 1
ATOM 658 C C . ASP A 1 86 ? 26.278 -0.469 17.312 1.00 9.45 86 ASP A C 1
ATOM 659 O O . ASP A 1 86 ? 26.803 0.502 17.884 1.00 9.62 86 ASP A O 1
ATOM 664 N N . PHE A 1 87 ? 25.150 -0.355 16.652 1.00 10.04 87 PHE A N 1
ATOM 665 C CA . PHE A 1 87 ? 24.427 0.894 16.538 1.00 9.15 87 PHE A CA 1
ATOM 666 C C . PHE A 1 87 ? 23.719 1.333 17.800 1.00 9.86 87 PHE A C 1
ATOM 667 O O . PHE A 1 87 ? 23.180 2.457 17.826 1.00 8.83 87 PHE A O 1
ATOM 675 N N . ALA A 1 88 ? 23.714 0.488 18.822 1.00 8.93 88 ALA A N 1
ATOM 676 C CA . ALA A 1 88 ? 23.075 0.795 20.089 1.00 8.97 88 ALA A CA 1
ATOM 677 C C . ALA A 1 88 ? 21.641 1.208 19.785 1.00 9.30 88 ALA A C 1
ATOM 678 O O . ALA A 1 88 ? 20.954 0.467 19.073 1.00 10.00 88 ALA A O 1
ATOM 680 N N . ARG A 1 89 ? 21.183 2.347 20.335 1.00 8.43 89 ARG A N 1
ATOM 681 C CA . ARG A 1 89 ? 19.811 2.774 20.007 1.00 9.24 89 ARG A CA 1
ATOM 682 C C . ARG A 1 89 ? 19.813 4.097 19.269 1.00 9.53 89 ARG A C 1
ATOM 683 O O . ARG A 1 89 ? 18.846 4.852 19.352 1.00 12.76 89 ARG A O 1
ATOM 691 N N . GLY A 1 90 ? 20.826 4.321 18.438 1.00 8.37 90 GLY A N 1
ATOM 692 C CA . GLY A 1 90 ? 20.861 5.411 17.490 1.00 8.62 90 GLY A CA 1
ATOM 693 C C . GLY A 1 90 ? 21.886 6.486 17.839 1.00 7.58 90 GLY A C 1
ATOM 694 O O . GLY A 1 90 ? 22.629 6.420 18.859 1.00 8.69 90 GLY A O 1
ATOM 695 N N . GLY A 1 91 ? 22.007 7.475 16.979 1.00 6.92 91 GLY A N 1
ATOM 696 C CA . GLY A 1 91 ? 23.018 8.514 17.113 1.00 7.70 91 GLY A CA 1
ATOM 697 C C . GLY A 1 91 ? 22.881 9.473 15.965 1.00 6.65 91 GLY A C 1
ATOM 698 O O . GLY A 1 91 ? 21.994 9.322 15.108 1.00 7.52 91 GLY A O 1
ATOM 699 N N . LYS A 1 92 ? 23.775 10.445 15.934 1.00 7.36 92 LYS A N 1
ATOM 700 C CA . LYS A 1 92 ? 23.688 11.504 14.942 1.00 7.04 92 LYS A CA 1
ATOM 701 C C . LYS A 1 92 ? 24.766 11.395 13.865 1.00 6.97 92 LYS A C 1
ATOM 702 O O . LYS A 1 92 ? 25.891 10.985 14.143 1.00 7.93 92 LYS A O 1
ATOM 708 N N . HIS A 1 93 ? 24.409 11.888 12.690 1.00 7.45 93 HIS A N 1
ATOM 709 C CA . HIS A 1 93 ? 25.393 12.223 11.655 1.00 7.57 93 HIS A CA 1
ATOM 710 C C . HIS A 1 93 ? 25.571 13.728 11.617 1.00 6.45 93 HIS A C 1
ATOM 711 O O . HIS A 1 93 ? 26.503 14.271 12.212 1.00 8.39 93 HIS A O 1
ATOM 718 N N . GLY A 1 94 ? 24.634 14.448 10.972 1.00 8.30 94 GLY A N 1
ATOM 719 C CA . GLY A 1 94 ? 24.693 15.893 10.876 1.00 7.82 94 GLY A CA 1
ATOM 720 C C . GLY A 1 94 ? 23.537 16.373 10.029 1.00 8.23 94 GLY A C 1
ATOM 721 O O . GLY A 1 94 ? 22.649 15.602 9.681 1.00 8.75 94 GLY A O 1
ATOM 722 N N . GLY A 1 95 ? 23.561 17.655 9.689 1.00 7.40 95 GLY A N 1
ATOM 723 C CA . GLY A 1 95 ? 22.445 18.178 8.869 1.00 9.73 95 GLY A CA 1
ATOM 724 C C . GLY A 1 95 ? 22.568 19.682 8.802 1.00 8.82 95 GLY A C 1
ATOM 725 O O . GLY A 1 95 ? 23.639 20.263 8.892 1.00 9.48 95 GLY A O 1
ATOM 726 N N . THR A 1 96 ? 21.435 20.301 8.601 1.00 8.49 96 THR A N 1
ATOM 727 C CA A THR A 1 96 ? 21.372 21.721 8.316 0.50 9.72 96 THR A CA 1
ATOM 728 C CA B THR A 1 96 ? 21.278 21.711 8.263 0.50 10.74 96 THR A CA 1
ATOM 729 C C . THR A 1 96 ? 20.704 22.464 9.440 1.00 9.44 96 THR A C 1
ATOM 730 O O . THR A 1 96 ? 19.771 21.966 10.040 1.00 14.05 96 THR A O 1
ATOM 737 N N . PHE A 1 97 ? 21.218 23.673 9.725 1.00 8.82 97 PHE A N 1
ATOM 738 C CA . PHE A 1 97 ? 20.591 24.571 10.697 1.00 8.22 97 PHE A CA 1
ATOM 739 C C . PHE A 1 97 ? 20.011 25.780 9.975 1.00 8.32 97 PHE A C 1
ATOM 740 O O . PHE A 1 97 ? 20.569 26.189 8.953 1.00 9.36 97 PHE A O 1
ATOM 748 N N . ILE A 1 98 ? 18.887 26.252 10.514 1.00 8.62 98 ILE A N 1
ATOM 749 C CA A ILE A 1 98 ? 18.084 27.343 9.984 0.50 8.93 98 ILE A CA 1
ATOM 750 C CA B ILE A 1 98 ? 18.186 27.398 9.904 0.50 8.34 98 ILE A CA 1
ATOM 751 C C . ILE A 1 98 ? 18.205 28.547 10.910 1.00 9.45 98 ILE A C 1
ATOM 752 O O . ILE A 1 98 ? 18.060 28.328 12.118 1.00 9.37 98 ILE A O 1
ATOM 761 N N . GLY A 1 99 ? 18.424 29.745 10.391 1.00 9.03 99 GLY A N 1
ATOM 762 C CA . GLY A 1 99 ? 18.317 30.927 11.274 1.00 10.17 99 GLY A CA 1
ATOM 763 C C . GLY A 1 99 ? 19.496 30.959 12.249 1.00 9.55 99 GLY A C 1
ATOM 764 O O . GLY A 1 99 ? 20.644 30.620 11.915 1.00 11.56 99 GLY A O 1
ATOM 765 N N . HIS A 1 100 ? 19.199 31.373 13.459 1.00 10.39 100 HIS A N 1
ATOM 766 C CA . HIS A 1 100 ? 20.195 31.374 14.554 1.00 9.88 100 HIS A CA 1
ATOM 767 C C . HIS A 1 100 ? 19.481 31.005 15.840 1.00 9.86 100 HIS A C 1
ATOM 768 O O . HIS A 1 100 ? 18.224 31.029 15.861 1.00 10.74 100 HIS A O 1
ATOM 775 N N . GLY A 1 101 ? 20.194 30.670 16.880 1.00 9.86 101 GLY A N 1
ATOM 776 C CA . GLY A 1 101 ? 19.542 30.307 18.144 1.00 10.87 101 GLY A CA 1
ATOM 777 C C . GLY A 1 101 ? 19.588 28.805 18.290 1.00 10.68 101 GLY A C 1
ATOM 778 O O . GLY A 1 101 ? 19.740 28.052 17.318 1.00 10.28 101 GLY A O 1
ATOM 779 N N . ALA A 1 102 ? 19.417 28.388 19.527 1.00 9.55 102 ALA A N 1
ATOM 780 C CA . ALA A 1 102 ? 19.463 26.941 19.788 1.00 9.32 102 ALA A CA 1
ATOM 781 C C . ALA A 1 102 ? 18.429 26.157 19.006 1.00 8.79 102 ALA A C 1
ATOM 782 O O . ALA A 1 102 ? 17.282 26.593 18.832 1.00 9.96 102 ALA A O 1
ATOM 784 N N . ALA A 1 103 ? 18.787 24.971 18.582 1.00 8.58 103 ALA A N 1
ATOM 785 C CA . ALA A 1 103 ? 17.884 24.048 17.883 1.00 8.70 103 ALA A CA 1
ATOM 786 C C . ALA A 1 103 ? 18.489 22.665 17.987 1.00 8.13 103 ALA A C 1
ATOM 787 O O . ALA A 1 103 ? 18.543 21.912 16.988 1.00 8.54 103 ALA A O 1
ATOM 789 N N . SER A 1 104 ? 18.925 22.337 19.185 1.00 8.19 104 SER A N 1
ATOM 790 C CA . SER A 1 104 ? 19.507 21.022 19.461 1.00 8.92 104 SER A CA 1
ATOM 791 C C . SER A 1 104 ? 19.808 21.017 20.957 1.00 9.29 104 SER A C 1
ATOM 792 O O . SER A 1 104 ? 19.649 22.021 21.649 1.00 9.77 104 SER A O 1
ATOM 795 N N . GLY A 1 105 ? 20.248 19.880 21.447 1.00 9.31 105 GLY A N 1
ATOM 796 C CA . GLY A 1 105 ? 20.717 19.885 22.859 1.00 10.92 105 GLY A CA 1
ATOM 797 C C . GLY A 1 105 ? 19.578 20.119 23.824 1.00 10.27 105 GLY A C 1
ATOM 798 O O . GLY A 1 105 ? 19.829 20.665 24.890 1.00 11.76 105 GLY A O 1
ATOM 799 N N . TYR A 1 106 ? 18.346 19.680 23.511 1.00 10.28 106 TYR A N 1
ATOM 800 C CA . TYR A 1 106 ? 17.203 19.814 24.381 1.00 10.78 106 TYR A CA 1
ATOM 801 C C . TYR A 1 106 ? 16.852 21.295 24.587 1.00 11.19 106 TYR A C 1
ATOM 802 O O . TYR A 1 106 ? 16.202 21.620 25.570 1.00 16.33 106 TYR A O 1
ATOM 811 N N . GLN A 1 107 ? 17.254 22.144 23.643 1.00 9.65 107 GLN A N 1
ATOM 812 C CA . GLN A 1 107 ? 16.891 23.559 23.686 1.00 9.28 107 GLN A CA 1
ATOM 813 C C . GLN A 1 107 ? 16.328 23.934 22.331 1.00 8.71 107 GLN A C 1
ATOM 814 O O . GLN A 1 107 ? 16.755 23.424 21.309 1.00 11.02 107 GLN A O 1
ATOM 820 N N . HIS A 1 108 ? 15.384 24.872 22.352 1.00 8.92 108 HIS A N 1
ATOM 821 C CA . HIS A 1 108 ? 14.742 25.418 21.159 1.00 8.84 108 HIS A CA 1
ATOM 822 C C . HIS A 1 108 ? 14.853 26.945 21.186 1.00 9.22 108 HIS A C 1
ATOM 823 O O . HIS A 1 108 ? 15.142 27.519 22.246 1.00 13.01 108 HIS A O 1
ATOM 830 N N . SER A 1 109 ? 14.570 27.570 20.054 1.00 10.20 109 SER A N 1
ATOM 831 C CA . SER A 1 109 ? 14.569 29.041 20.061 1.00 9.52 109 SER A CA 1
ATOM 832 C C . SER A 1 109 ? 13.580 29.506 19.026 1.00 9.42 109 SER A C 1
ATOM 833 O O . SER A 1 109 ? 13.166 28.754 18.123 1.00 10.39 109 SER A O 1
ATOM 836 N N . LYS A 1 110 ? 13.153 30.745 19.148 1.00 10.48 110 LYS A N 1
ATOM 837 C CA . LYS A 1 110 ? 12.164 31.281 18.224 1.00 10.53 110 LYS A CA 1
ATOM 838 C C . LYS A 1 110 ? 12.734 31.450 16.826 1.00 10.75 110 LYS A C 1
ATOM 839 O O . LYS A 1 110 ? 11.962 31.496 15.850 1.00 12.18 110 LYS A O 1
ATOM 845 N N . THR A 1 111 ? 14.066 31.562 16.761 1.00 10.45 111 THR A N 1
ATOM 846 C CA . THR A 1 111 ? 14.738 31.950 15.532 1.00 10.26 111 THR A CA 1
ATOM 847 C C . THR A 1 111 ? 15.451 30.818 14.848 1.00 9.42 111 THR A C 1
ATOM 848 O O . THR A 1 111 ? 15.942 31.026 13.732 1.00 10.26 111 THR A O 1
ATOM 852 N N . GLY A 1 112 ? 15.491 29.627 15.457 1.00 8.30 112 GLY A N 1
ATOM 853 C CA . GLY A 1 112 ? 16.357 28.578 14.970 1.00 8.18 112 GLY A CA 1
ATOM 854 C C . GLY A 1 112 ? 15.642 27.278 14.765 1.00 8.46 112 GLY A C 1
ATOM 855 O O . GLY A 1 112 ? 14.700 26.950 15.494 1.00 9.28 112 GLY A O 1
ATOM 856 N N . ALA A 1 113 ? 16.104 26.480 13.817 1.00 7.93 113 ALA A N 1
ATOM 857 C CA . ALA A 1 113 ? 15.609 25.117 13.614 1.00 7.89 113 ALA A CA 1
ATOM 858 C C . ALA A 1 113 ? 16.745 24.273 13.082 1.00 7.71 113 ALA A C 1
ATOM 859 O O . ALA A 1 113 ? 17.777 24.779 12.637 1.00 8.23 113 ALA A O 1
ATOM 861 N N . SER A 1 114 ? 16.554 22.951 13.113 1.00 7.50 114 SER A N 1
ATOM 862 C CA . SER A 1 114 ? 17.600 22.095 12.532 1.00 7.60 114 SER A CA 1
ATOM 863 C C . SER A 1 114 ? 16.946 20.833 11.936 1.00 7.42 114 SER A C 1
ATOM 864 O O . SER A 1 114 ? 15.868 20.380 12.371 1.00 8.52 114 SER A O 1
ATOM 867 N N . ASN A 1 115 ? 17.662 20.317 10.922 1.00 8.04 115 ASN A N 1
ATOM 868 C CA . ASN A 1 115 ? 17.228 19.151 10.141 1.00 8.17 115 ASN A CA 1
ATOM 869 C C . ASN A 1 115 ? 18.400 18.195 10.076 1.00 7.27 115 ASN A C 1
ATOM 870 O O . ASN A 1 115 ? 19.355 18.524 9.361 1.00 9.28 115 ASN A O 1
ATOM 875 N N . ARG A 1 116 ? 18.361 17.094 10.824 1.00 7.17 116 ARG A N 1
ATOM 876 C CA . ARG A 1 116 ? 19.523 16.230 10.902 1.00 8.19 116 ARG A CA 1
ATOM 877 C C . ARG A 1 116 ? 19.172 14.795 10.552 1.00 7.60 116 ARG A C 1
ATOM 878 O O . ARG A 1 116 ? 18.038 14.362 10.678 1.00 8.67 116 ARG A O 1
ATOM 886 N N . ILE A 1 117 ? 20.211 14.055 10.153 1.00 7.74 117 ILE A N 1
ATOM 887 C CA . ILE A 1 117 ? 20.111 12.612 10.048 1.00 6.99 117 ILE A CA 1
ATOM 888 C C . ILE A 1 117 ? 20.515 11.982 11.364 1.00 7.62 117 ILE A C 1
ATOM 889 O O . ILE A 1 117 ? 21.600 12.326 11.929 1.00 7.33 117 ILE A O 1
ATOM 894 N N A MET A 1 118 ? 19.703 11.052 11.851 0.50 7.31 118 MET A N 1
ATOM 895 N N B MET A 1 118 ? 19.697 11.058 11.844 0.50 7.40 118 MET A N 1
ATOM 896 C CA A MET A 1 118 ? 20.111 10.128 12.893 0.50 6.59 118 MET A CA 1
ATOM 897 C CA B MET A 1 118 ? 20.097 10.127 12.884 0.50 7.11 118 MET A CA 1
ATOM 898 C C A MET A 1 118 ? 20.083 8.694 12.353 0.50 7.28 118 MET A C 1
ATOM 899 C C B MET A 1 118 ? 20.131 8.712 12.305 0.50 6.79 118 MET A C 1
ATOM 900 O O A MET A 1 118 ? 19.233 8.318 11.561 0.50 5.98 118 MET A O 1
ATOM 901 O O B MET A 1 118 ? 19.357 8.381 11.420 0.50 11.23 118 MET A O 1
ATOM 910 N N . TRP A 1 119 ? 21.031 7.900 12.860 1.00 7.50 119 TRP A N 1
ATOM 911 C CA . TRP A 1 119 ? 20.887 6.450 12.741 1.00 8.15 119 TRP A CA 1
ATOM 912 C C . TRP A 1 119 ? 20.034 5.957 13.903 1.00 8.68 119 TRP A C 1
ATOM 913 O O . TRP A 1 119 ? 19.831 6.698 14.879 1.00 8.75 119 TRP A O 1
ATOM 924 N N . GLN A 1 120 ? 19.563 4.726 13.796 1.00 8.40 120 GLN A N 1
ATOM 925 C CA . GLN A 1 120 ? 18.675 4.127 14.761 1.00 8.61 120 GLN A CA 1
ATOM 926 C C . GLN A 1 120 ? 19.183 2.723 15.059 1.00 8.11 120 GLN A C 1
ATOM 927 O O . GLN A 1 120 ? 20.154 2.238 14.505 1.00 9.52 120 GLN A O 1
ATOM 933 N N . GLU A 1 121 ? 18.513 2.045 15.988 1.00 9.04 121 GLU A N 1
ATOM 934 C CA . GLU A 1 121 ? 18.753 0.645 16.218 1.00 9.98 121 GLU A CA 1
ATOM 935 C C . GLU A 1 121 ? 18.810 -0.140 14.897 1.00 9.45 121 GLU A C 1
ATOM 936 O O . GLU A 1 121 ? 18.083 0.160 13.958 1.00 10.50 121 GLU A O 1
ATOM 942 N N . LYS A 1 122 ? 19.702 -1.116 14.879 1.00 10.27 122 LYS A N 1
ATOM 943 C CA . LYS A 1 122 ? 19.803 -2.034 13.738 1.00 11.19 122 LYS A CA 1
ATOM 944 C C . LYS A 1 122 ? 20.108 -1.304 12.451 1.00 11.34 122 LYS A C 1
ATOM 945 O O . LYS A 1 122 ? 19.849 -1.833 11.360 1.00 12.98 122 LYS A O 1
ATOM 951 N N . GLY A 1 123 ? 20.735 -0.119 12.528 1.00 9.90 123 GLY A N 1
ATOM 952 C CA . GLY A 1 123 ? 21.115 0.547 11.302 1.00 10.34 123 GLY A CA 1
ATOM 953 C C . GLY A 1 123 ? 20.009 1.266 10.576 1.00 8.78 123 GLY A C 1
ATOM 954 O O . GLY A 1 123 ? 20.071 1.653 9.412 1.00 10.62 123 GLY A O 1
ATOM 955 N N . GLY A 1 124 ? 18.904 1.539 11.327 1.00 9.74 124 GLY A N 1
ATOM 956 C CA . GLY A 1 124 ? 17.844 2.361 10.705 1.00 9.61 124 GLY A CA 1
ATOM 957 C C . GLY A 1 124 ? 18.282 3.799 10.568 1.00 8.86 124 GLY A C 1
ATOM 958 O O . GLY A 1 124 ? 19.318 4.206 11.090 1.00 8.85 124 GLY A O 1
ATOM 959 N N . VAL A 1 125 ? 17.454 4.595 9.860 1.00 8.93 125 VAL A N 1
ATOM 960 C CA . VAL A 1 125 ? 17.704 6.005 9.660 1.00 8.13 125 VAL A CA 1
ATOM 961 C C . VAL A 1 125 ? 16.413 6.743 9.911 1.00 8.29 125 VAL A C 1
ATOM 962 O O . VAL A 1 125 ? 15.340 6.235 9.563 1.00 9.11 125 VAL A O 1
ATOM 966 N N . ILE A 1 126 ? 16.538 7.951 10.457 1.00 8.16 126 ILE A N 1
ATOM 967 C CA . ILE A 1 126 ? 15.404 8.885 10.498 1.00 8.46 126 ILE A CA 1
ATOM 968 C C . ILE A 1 126 ? 15.902 10.273 10.152 1.00 8.30 126 ILE A C 1
ATOM 969 O O . ILE A 1 126 ? 17.060 10.625 10.261 1.00 9.11 126 ILE A O 1
ATOM 974 N N . ASP A 1 127 ? 14.922 11.108 9.705 1.00 8.26 127 ASP A N 1
ATOM 975 C CA . ASP A 1 127 ? 15.032 12.543 9.729 1.00 8.06 127 ASP A CA 1
ATOM 976 C C . ASP A 1 127 ? 14.773 13.012 11.161 1.00 8.83 127 ASP A C 1
ATOM 977 O O . ASP A 1 127 ? 13.893 12.462 11.805 1.00 10.10 127 ASP A O 1
ATOM 982 N N . TYR A 1 128 ? 15.519 13.978 11.655 1.00 7.70 128 TYR A N 1
ATOM 983 C CA . TYR A 1 128 ? 15.410 14.380 13.058 1.00 7.84 128 TYR A CA 1
ATOM 984 C C . TYR A 1 128 ? 15.397 15.916 13.135 1.00 7.03 128 TYR A C 1
ATOM 985 O O . TYR A 1 128 ? 16.404 16.562 12.826 1.00 7.63 128 TYR A O 1
ATOM 994 N N . ILE A 1 129 ? 14.269 16.458 13.494 1.00 7.74 129 ILE A N 1
ATOM 995 C CA . ILE A 1 129 ? 14.011 17.894 13.362 1.00 7.58 129 ILE A CA 1
ATOM 996 C C . ILE A 1 129 ? 13.819 18.548 14.712 1.00 7.53 129 ILE A C 1
ATOM 997 O O . ILE A 1 129 ? 13.002 18.083 15.515 1.00 7.78 129 ILE A O 1
ATOM 1002 N N . TYR A 1 130 ? 14.472 19.679 14.946 1.00 7.19 130 TYR A N 1
ATOM 1003 C CA . TYR A 1 130 ? 14.136 20.587 16.039 1.00 7.16 130 TYR A CA 1
ATOM 1004 C C . TYR A 1 130 ? 13.462 21.793 15.376 1.00 7.45 130 TYR A C 1
ATOM 1005 O O . TYR A 1 130 ? 14.177 22.553 14.673 1.00 8.55 130 TYR A O 1
ATOM 1014 N N . PRO A 1 131 ? 12.164 21.956 15.541 1.00 8.51 131 PRO A N 1
ATOM 1015 C CA . PRO A 1 131 ? 11.497 23.136 14.953 1.00 8.98 131 PRO A CA 1
ATOM 1016 C C . PRO A 1 131 ? 11.573 24.343 15.875 1.00 9.34 131 PRO A C 1
ATOM 1017 O O . PRO A 1 131 ? 11.928 24.193 17.047 1.00 9.71 131 PRO A O 1
ATOM 1021 N N . PRO A 1 132 ? 11.264 25.539 15.353 1.00 9.86 132 PRO A N 1
ATOM 1022 C CA . PRO A 1 132 ? 11.355 26.729 16.194 1.00 9.84 132 PRO A CA 1
ATOM 1023 C C . PRO A 1 132 ? 10.291 26.814 17.272 1.00 10.02 132 PRO A C 1
ATOM 1024 O O . PRO A 1 132 ? 9.152 26.382 17.072 1.00 12.22 132 PRO A O 1
ATOM 1028 N N . SER A 1 133 ? 10.657 27.451 18.386 1.00 10.74 133 SER A N 1
ATOM 1029 C CA A SER A 1 133 ? 9.571 27.704 19.328 0.50 11.76 133 SER A CA 1
ATOM 1030 C CA B SER A 1 133 ? 9.699 27.863 19.384 0.50 10.54 133 SER A CA 1
ATOM 1031 C C . SER A 1 133 ? 8.655 28.794 18.782 1.00 12.31 133 SER A C 1
ATOM 1032 O O . SER A 1 133 ? 8.992 29.629 17.953 1.00 13.77 133 SER A O 1
ATOM 1037 N N . ASP A 1 134 ? 7.427 28.677 19.274 1.00 13.29 134 ASP A N 1
ATOM 1038 C CA . ASP A 1 134 ? 6.404 29.695 19.018 1.00 15.04 134 ASP A CA 1
ATOM 1039 C C . ASP A 1 134 ? 6.187 29.853 17.543 1.00 16.84 134 ASP A C 1
ATOM 1040 O O . ASP A 1 134 ? 6.061 30.994 17.063 1.00 22.33 134 ASP A O 1
ATOM 1045 N N . LEU A 1 135 ? 6.151 28.774 16.789 1.00 14.11 135 LEU A N 1
ATOM 1046 C CA . LEU A 1 135 ? 5.911 28.861 15.335 1.00 13.99 135 LEU A CA 1
ATOM 1047 C C . LEU A 1 135 ? 4.918 27.788 14.994 1.00 13.82 135 LEU A C 1
ATOM 1048 O O . LEU A 1 135 ? 5.108 26.606 15.336 1.00 14.26 135 LEU A O 1
ATOM 1053 N N . LYS A 1 136 ? 3.824 28.202 14.370 1.00 14.14 136 LYS A N 1
ATOM 1054 C CA . LYS A 1 136 ? 2.753 27.257 14.062 1.00 17.82 136 LYS A CA 1
ATOM 1055 C C . LYS A 1 136 ? 3.274 26.111 13.208 1.00 16.00 136 LYS A C 1
ATOM 1056 O O . LYS A 1 136 ? 4.103 26.296 12.294 1.00 14.57 136 LYS A O 1
ATOM 1062 N N . GLN A 1 137 ? 2.778 24.912 13.445 1.00 15.14 137 GLN A N 1
ATOM 1063 C CA . GLN A 1 137 ? 3.029 23.765 12.567 1.00 14.50 137 GLN A CA 1
ATOM 1064 C C . GLN A 1 137 ? 1.701 23.088 12.288 1.00 15.13 137 GLN A C 1
ATOM 1065 O O . GLN A 1 137 ? 0.824 23.212 13.134 1.00 21.75 137 GLN A O 1
ATOM 1071 N N . LYS A 1 138 ? 1.568 22.401 11.170 1.00 15.73 138 LYS A N 1
ATOM 1072 C CA . LYS A 1 138 ? 0.379 21.587 10.986 1.00 19.77 138 LYS A CA 1
ATOM 1073 C C . LYS A 1 138 ? 0.651 20.106 11.052 1.00 16.34 138 LYS A C 1
ATOM 1074 O O . LYS A 1 138 ? -0.246 19.282 11.137 1.00 17.15 138 LYS A O 1
ATOM 1080 N N . ILE A 1 139 ? 1.920 19.720 10.979 1.00 14.44 139 ILE A N 1
ATOM 1081 C CA . ILE A 1 139 ? 2.278 18.310 11.110 1.00 13.90 139 ILE A CA 1
ATOM 1082 C C . ILE A 1 139 ? 2.121 17.900 12.556 1.00 13.30 139 ILE A C 1
ATOM 1083 O O . ILE A 1 139 ? 2.746 18.466 13.460 1.00 13.93 139 ILE A O 1
ATOM 1088 N N . PRO A 1 140 ? 1.303 16.883 12.829 1.00 16.51 140 PRO A N 1
ATOM 1089 C CA . PRO A 1 140 ? 1.087 16.502 14.217 1.00 17.70 140 PRO A CA 1
ATOM 1090 C C . PRO A 1 140 ? 2.376 16.093 14.902 1.00 14.55 140 PRO A C 1
ATOM 1091 O O . PRO A 1 140 ? 3.166 15.341 14.321 1.00 15.52 140 PRO A O 1
ATOM 1095 N N . GLY A 1 141 ? 2.591 16.605 16.123 1.00 15.38 141 GLY A N 1
ATOM 1096 C CA . GLY A 1 141 ? 3.751 16.249 16.910 1.00 13.69 141 GLY A CA 1
ATOM 1097 C C . GLY A 1 141 ? 5.030 16.980 16.498 1.00 12.50 141 GLY A C 1
ATOM 1098 O O . GLY A 1 141 ? 6.039 16.718 17.141 1.00 12.72 141 GLY A O 1
ATOM 1099 N N . LEU A 1 142 ? 4.961 17.887 15.497 1.00 12.50 142 LEU A N 1
ATOM 1100 C CA . LEU A 1 142 ? 6.168 18.708 15.203 1.00 11.24 142 LEU A CA 1
ATOM 1101 C C . LEU A 1 142 ? 6.213 19.867 16.207 1.00 11.29 142 LEU A C 1
ATOM 1102 O O . LEU A 1 142 ? 5.765 20.976 15.939 1.00 13.11 142 LEU A O 1
ATOM 1107 N N . ASP A 1 143 ? 6.696 19.563 17.407 1.00 10.68 143 ASP A N 1
ATOM 1108 C CA . ASP A 1 143 ? 6.558 20.414 18.571 1.00 11.35 143 ASP A CA 1
ATOM 1109 C C . ASP A 1 143 ? 7.916 20.869 19.099 1.00 11.44 143 ASP A C 1
ATOM 1110 O O . ASP A 1 143 ? 8.795 20.005 19.263 1.00 11.66 143 ASP A O 1
ATOM 1115 N N . PRO A 1 144 ? 8.116 22.154 19.352 1.00 10.27 144 PRO A N 1
ATOM 1116 C CA . PRO A 1 144 ? 9.388 22.656 19.833 1.00 11.00 144 PRO A CA 1
ATOM 1117 C C . PRO A 1 144 ? 9.576 22.562 21.341 1.00 10.40 144 PRO A C 1
ATOM 1118 O O . PRO A 1 144 ? 9.846 23.545 22.050 1.00 12.92 144 PRO A O 1
ATOM 1122 N N . GLU A 1 145 ? 9.502 21.326 21.831 1.00 11.97 145 GLU A N 1
ATOM 1123 C CA . GLU A 1 145 ? 9.721 21.023 23.206 1.00 13.74 145 GLU A CA 1
ATOM 1124 C C . GLU A 1 145 ? 10.486 19.707 23.326 1.00 11.97 145 GLU A C 1
ATOM 1125 O O . GLU A 1 145 ? 10.413 18.880 22.398 1.00 11.97 145 GLU A O 1
ATOM 1131 N N . GLY A 1 146 ? 11.189 19.491 24.427 1.00 12.44 146 GLY A N 1
ATOM 1132 C CA . GLY A 1 146 ? 11.837 18.189 24.614 1.00 13.57 146 GLY A CA 1
ATOM 1133 C C . GLY A 1 146 ? 12.881 17.900 23.551 1.00 11.78 146 GLY A C 1
ATOM 1134 O O . GLY A 1 146 ? 13.596 18.793 23.127 1.00 11.56 146 GLY A O 1
ATOM 1135 N N . HIS A 1 147 ? 13.009 16.634 23.148 1.00 9.86 147 HIS A N 1
ATOM 1136 C CA . HIS A 1 147 ? 13.929 16.211 22.131 1.00 9.12 147 HIS A CA 1
ATOM 1137 C C . HIS A 1 147 ? 13.386 16.510 20.746 1.00 7.92 147 HIS A C 1
ATOM 1138 O O . HIS A 1 147 ? 12.257 16.996 20.621 1.00 9.16 147 HIS A O 1
ATOM 1145 N N . GLY A 1 148 ? 14.219 16.238 19.730 1.00 8.45 148 GLY A N 1
ATOM 1146 C CA . GLY A 1 148 ? 13.764 16.452 18.364 1.00 8.84 148 GLY A CA 1
ATOM 1147 C C . GLY A 1 148 ? 12.673 15.469 17.982 1.00 7.81 148 GLY A C 1
ATOM 1148 O O . GLY A 1 148 ? 12.331 14.498 18.686 1.00 9.38 148 GLY A O 1
ATOM 1149 N N . ILE A 1 149 ? 12.146 15.715 16.783 1.00 8.45 149 ILE A N 1
ATOM 1150 C CA . ILE A 1 149 ? 11.046 14.947 16.222 1.00 9.56 149 ILE A CA 1
ATOM 1151 C C . ILE A 1 149 ? 11.563 14.095 15.054 1.00 8.82 149 ILE A C 1
ATOM 1152 O O . ILE A 1 149 ? 12.162 14.606 14.097 1.00 9.59 149 ILE A O 1
ATOM 1157 N N . GLY A 1 150 ? 11.336 12.783 15.157 1.00 10.31 150 GLY A N 1
ATOM 1158 C CA . GLY A 1 150 ? 11.826 11.843 14.121 1.00 9.90 150 GLY A CA 1
ATOM 1159 C C . GLY A 1 150 ? 10.743 11.573 13.097 1.00 9.21 150 GLY A C 1
ATOM 1160 O O . GLY A 1 150 ? 9.565 11.519 13.441 1.00 11.39 150 GLY A O 1
ATOM 1161 N N . PHE A 1 151 ? 11.217 11.407 11.854 1.00 9.30 151 PHE A N 1
ATOM 1162 C CA . PHE A 1 151 ? 10.344 10.984 10.748 1.00 8.79 151 PHE A CA 1
ATOM 1163 C C . PHE A 1 151 ? 11.053 9.899 9.952 1.00 8.77 151 PHE A C 1
ATOM 1164 O O . PHE A 1 151 ? 12.295 9.858 9.917 1.00 9.35 151 PHE A O 1
ATOM 1172 N N . PHE A 1 152 ? 10.228 9.047 9.314 1.00 8.40 152 PHE A N 1
ATOM 1173 C CA . PHE A 1 152 ? 10.694 8.045 8.349 1.00 8.75 152 PHE A CA 1
ATOM 1174 C C . PHE A 1 152 ? 11.187 6.780 9.020 1.00 8.73 152 PHE A C 1
ATOM 1175 O O . PHE A 1 152 ? 11.775 5.934 8.325 1.00 10.47 152 PHE A O 1
ATOM 1183 N N . GLN A 1 153 ? 10.914 6.583 10.312 1.00 8.96 153 GLN A N 1
ATOM 1184 C CA . GLN A 1 153 ? 11.439 5.362 10.917 1.00 10.22 153 GLN A CA 1
ATOM 1185 C C . GLN A 1 153 ? 10.987 4.070 10.231 1.00 10.15 153 GLN A C 1
ATOM 1186 O O . GLN A 1 153 ? 11.746 3.116 10.135 1.00 13.84 153 GLN A O 1
ATOM 1192 N N . ASP A 1 154 ? 9.766 4.036 9.683 1.00 9.42 154 ASP A N 1
ATOM 1193 C CA . ASP A 1 154 ? 9.325 2.811 9.027 1.00 9.66 154 ASP A CA 1
ATOM 1194 C C . ASP A 1 154 ? 9.835 2.658 7.611 1.00 9.59 154 ASP A C 1
ATOM 1195 O O . ASP A 1 154 ? 9.594 1.624 6.985 1.00 11.41 154 ASP A O 1
ATOM 1200 N N . ASP A 1 155 ? 10.514 3.659 7.072 1.00 11.04 155 ASP A N 1
ATOM 1201 C CA . ASP A 1 155 ? 10.936 3.626 5.687 1.00 10.67 155 ASP A CA 1
ATOM 1202 C C . ASP A 1 155 ? 12.391 3.227 5.569 1.00 10.31 155 ASP A C 1
ATOM 1203 O O . ASP A 1 155 ? 12.782 2.843 4.455 1.00 11.90 155 ASP A O 1
ATOM 1208 N N . PHE A 1 156 ? 13.174 3.274 6.633 1.00 10.74 156 PHE A N 1
ATOM 1209 C CA . PHE A 1 156 ? 14.603 3.041 6.510 1.00 11.25 156 PHE A CA 1
ATOM 1210 C C . PHE A 1 156 ? 15.077 2.050 7.548 1.00 9.50 156 PHE A C 1
ATOM 1211 O O . PHE A 1 156 ? 16.200 2.129 8.017 1.00 10.65 156 PHE A O 1
ATOM 1219 N N A LYS A 1 157 ? 14.214 1.099 7.939 0.50 9.73 157 LYS A N 1
ATOM 1220 N N B LYS A 1 157 ? 14.229 1.086 7.901 0.50 9.73 157 LYS A N 1
ATOM 1221 C CA A LYS A 1 157 ? 14.694 0.099 8.896 0.50 10.67 157 LYS A CA 1
ATOM 1222 C CA B LYS A 1 157 ? 14.667 0.048 8.827 0.50 10.22 157 LYS A CA 1
ATOM 1223 C C A LYS A 1 157 ? 15.884 -0.645 8.280 0.50 10.20 157 LYS A C 1
ATOM 1224 C C B LYS A 1 157 ? 15.852 -0.747 8.285 0.50 10.91 157 LYS A C 1
ATOM 1225 O O A LYS A 1 157 ? 15.890 -1.023 7.102 0.50 12.60 157 LYS A O 1
ATOM 1226 O O B LYS A 1 157 ? 15.807 -1.262 7.158 0.50 10.69 157 LYS A O 1
ATOM 1237 N N . ASN A 1 158 ? 16.908 -0.860 9.089 1.00 11.63 158 ASN A N 1
ATOM 1238 C CA A ASN A 1 158 ? 18.129 -1.546 8.701 0.50 12.44 158 ASN A CA 1
ATOM 1239 C CA B ASN A 1 158 ? 18.092 -1.608 8.663 0.50 11.96 158 ASN A CA 1
ATOM 1240 C C . ASN A 1 158 ? 18.676 -1.051 7.372 1.00 12.27 158 ASN A C 1
ATOM 1241 O O . ASN A 1 158 ? 19.285 -1.797 6.599 1.00 14.59 158 ASN A O 1
ATOM 1250 N N . ALA A 1 159 ? 18.494 0.235 7.090 1.00 12.26 159 ALA A N 1
ATOM 1251 C CA . ALA A 1 159 ? 18.951 0.752 5.801 1.00 11.74 159 ALA A CA 1
ATOM 1252 C C . ALA A 1 159 ? 20.475 0.813 5.722 1.00 12.02 159 ALA A C 1
ATOM 1253 O O . ALA A 1 159 ? 21.054 0.707 4.638 1.00 13.45 159 ALA A O 1
ATOM 1255 N N . LEU A 1 160 ? 21.120 1.033 6.855 1.00 10.89 160 LEU A N 1
ATOM 1256 C CA . LEU A 1 160 ? 22.590 1.124 6.887 1.00 10.60 160 LEU A CA 1
ATOM 1257 C C . LEU A 1 160 ? 23.161 -0.285 6.979 1.00 11.75 160 LEU A C 1
ATOM 1258 O O . LEU A 1 160 ? 23.088 -0.944 8.029 1.00 15.68 160 LEU A O 1
ATOM 1263 N N . LYS A 1 161 ? 23.707 -0.747 5.861 1.00 11.22 161 LYS A N 1
ATOM 1264 C CA . LYS A 1 161 ? 24.254 -2.078 5.807 1.00 11.51 161 LYS A CA 1
ATOM 1265 C C . LYS A 1 161 ? 25.692 -2.093 6.242 1.00 11.35 161 LYS A C 1
ATOM 1266 O O . LYS A 1 161 ? 26.380 -1.068 6.198 1.00 12.66 161 LYS A O 1
ATOM 1272 N N . TYR A 1 162 ? 26.188 -3.261 6.666 1.00 11.56 162 TYR A N 1
ATOM 1273 C CA . TYR A 1 162 ? 27.612 -3.396 7.019 1.00 11.22 162 TYR A CA 1
ATOM 1274 C C . TYR A 1 162 ? 28.521 -3.557 5.807 1.00 11.20 162 TYR A C 1
ATOM 1275 O O . TYR A 1 162 ? 28.147 -4.136 4.774 1.00 12.48 162 TYR A O 1
ATOM 1284 N N . ASP A 1 163 ? 29.767 -3.099 5.951 1.00 11.81 163 ASP A N 1
ATOM 1285 C CA . ASP A 1 163 ? 30.828 -3.364 4.986 1.00 12.97 163 ASP A CA 1
ATOM 1286 C C . ASP A 1 163 ? 30.519 -2.780 3.615 1.00 13.00 163 ASP A C 1
ATOM 1287 O O . ASP A 1 163 ? 30.922 -3.361 2.581 1.00 14.06 163 ASP A O 1
ATOM 1292 N N . VAL A 1 164 ? 29.794 -1.684 3.530 1.00 12.53 164 VAL A N 1
ATOM 1293 C CA . VAL A 1 164 ? 29.458 -1.003 2.285 1.00 14.08 164 VAL A CA 1
ATOM 1294 C C . VAL A 1 164 ? 29.477 0.511 2.477 1.00 12.88 164 VAL A C 1
ATOM 1295 O O . VAL A 1 164 ? 29.230 1.006 3.577 1.00 13.40 164 VAL A O 1
ATOM 1299 N N . TRP A 1 165 ? 29.718 1.232 1.399 1.00 12.70 165 TRP A N 1
ATOM 1300 C CA . TRP A 1 165 ? 29.575 2.671 1.491 1.00 12.08 165 TRP A CA 1
ATOM 1301 C C . TRP A 1 165 ? 28.121 3.041 1.381 1.00 12.55 165 TRP A C 1
ATOM 1302 O O . TRP A 1 165 ? 27.529 3.062 0.284 1.00 18.49 165 TRP A O 1
ATOM 1313 N N . ASN A 1 166 ? 27.489 3.329 2.487 1.00 11.19 166 ASN A N 1
ATOM 1314 C CA . ASN A 1 166 ? 26.071 3.731 2.440 1.00 10.05 166 ASN A CA 1
ATOM 1315 C C . ASN A 1 166 ? 26.006 5.194 2.007 1.00 9.74 166 ASN A C 1
ATOM 1316 O O . ASN A 1 166 ? 26.784 5.987 2.576 1.00 12.53 166 ASN A O 1
ATOM 1321 N N . ARG A 1 167 ? 25.138 5.532 1.103 1.00 9.48 167 ARG A N 1
ATOM 1322 C CA . ARG A 1 167 ? 24.979 6.881 0.600 1.00 9.65 167 ARG A CA 1
ATOM 1323 C C . ARG A 1 167 ? 23.799 7.557 1.281 1.00 10.32 167 ARG A C 1
ATOM 1324 O O . ARG A 1 167 ? 22.684 7.062 1.190 1.00 12.70 167 ARG A O 1
ATOM 1332 N N . ILE A 1 168 ? 24.093 8.695 1.935 1.00 10.07 168 ILE A N 1
ATOM 1333 C CA . ILE A 1 168 ? 23.080 9.410 2.674 1.00 10.13 168 ILE A CA 1
ATOM 1334 C C . ILE A 1 168 ? 22.899 10.809 2.090 1.00 9.41 168 ILE A C 1
ATOM 1335 O O . ILE A 1 168 ? 23.887 11.465 1.775 1.00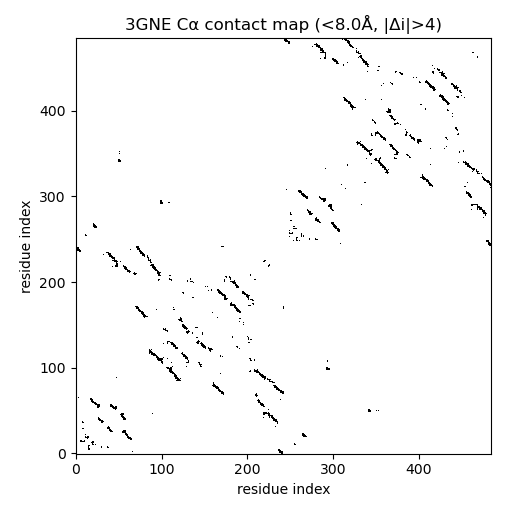 10.61 168 ILE A O 1
ATOM 1340 N N . GLU A 1 169 ? 21.666 11.320 2.020 1.00 9.18 169 GLU A N 1
ATOM 1341 C CA . GLU A 1 169 ? 21.492 12.720 1.671 1.00 10.08 169 GLU A CA 1
ATOM 1342 C C . GLU A 1 169 ? 20.395 13.282 2.578 1.00 8.87 169 GLU A C 1
ATOM 1343 O O . GLU A 1 169 ? 19.460 12.549 2.950 1.00 10.59 169 GLU A O 1
ATOM 1349 N N . ILE A 1 170 ? 20.484 14.576 2.828 1.00 9.53 170 ILE A N 1
ATOM 1350 C CA . ILE A 1 170 ? 19.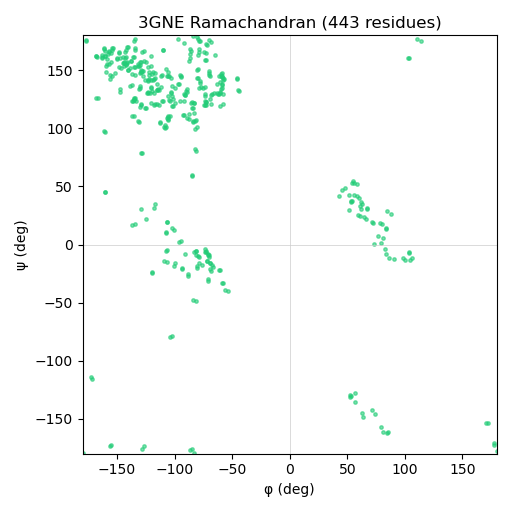406 15.222 3.543 1.00 8.29 170 ILE A CA 1
ATOM 1351 C C . ILE A 1 170 ? 19.131 16.564 2.852 1.00 8.92 170 ILE A C 1
ATOM 1352 O O . ILE A 1 170 ? 20.057 17.396 2.760 1.00 9.87 170 ILE A O 1
ATOM 1357 N N . GLY A 1 171 ? 17.887 16.742 2.428 1.00 9.61 171 GLY A N 1
ATOM 1358 C CA . GLY A 1 171 ? 17.465 17.977 1.776 1.00 10.08 171 GLY A CA 1
ATOM 1359 C C . GLY A 1 171 ? 16.611 18.818 2.706 1.00 9.69 171 GLY A C 1
ATOM 1360 O O . GLY A 1 171 ? 15.839 18.307 3.525 1.00 9.97 171 GLY A O 1
ATOM 1361 N N . THR A 1 172 ? 16.787 20.126 2.555 1.00 10.50 172 THR A N 1
ATOM 1362 C CA . THR A 1 172 ? 16.031 21.082 3.359 1.00 9.94 172 THR A CA 1
ATOM 1363 C C . THR A 1 172 ? 15.510 22.177 2.458 1.00 9.81 172 THR A C 1
ATOM 1364 O O . THR A 1 172 ? 16.337 22.765 1.749 1.00 10.18 172 THR A O 1
ATOM 1368 N N . LYS A 1 173 ? 14.215 22.466 2.458 1.00 10.34 173 LYS A N 1
ATOM 1369 C CA . LYS A 1 173 ? 13.689 23.547 1.616 1.00 11.43 173 LYS A CA 1
ATOM 1370 C C . LYS A 1 173 ? 12.847 24.459 2.497 1.00 10.74 173 LYS A C 1
ATOM 1371 O O . LYS A 1 173 ? 11.885 24.020 3.140 1.00 11.83 173 LYS A O 1
ATOM 1377 N N . MET A 1 174 ? 13.256 25.726 2.540 1.00 11.41 174 MET A N 1
ATOM 1378 C CA A MET A 1 174 ? 12.527 26.673 3.375 0.50 11.66 174 MET A CA 1
ATOM 1379 C CA B MET A 1 174 ? 12.540 26.710 3.334 0.50 11.58 174 MET A CA 1
ATOM 1380 C C . MET A 1 174 ? 11.068 26.803 2.929 1.00 11.38 174 MET A C 1
ATOM 1381 O O . MET A 1 174 ? 10.750 26.706 1.756 1.00 13.56 174 MET A O 1
ATOM 1390 N N . ASN A 1 175 ? 10.241 27.061 3.959 1.00 11.78 175 ASN A N 1
ATOM 1391 C CA . ASN A 1 175 ? 8.912 27.542 3.585 1.00 14.37 175 ASN A CA 1
ATOM 1392 C C . ASN A 1 175 ? 9.011 28.904 2.912 1.00 14.69 175 ASN A C 1
ATOM 1393 O O . ASN A 1 175 ? 10.028 29.633 3.026 1.00 14.19 175 ASN A O 1
ATOM 1398 N N . THR A 1 176 ? 7.925 29.263 2.231 1.00 22.14 176 THR A N 1
ATOM 1399 C CA . THR A 1 176 ? 7.801 30.627 1.667 1.00 29.57 176 THR A CA 1
ATOM 1400 C C . THR A 1 176 ? 7.093 31.517 2.674 1.00 34.44 176 THR A C 1
ATOM 1401 O O . THR A 1 176 ? 6.639 31.019 3.697 1.00 28.29 176 THR A O 1
ATOM 1405 N N . PHE A 1 177 ? 7.010 32.802 2.394 1.00 45.58 177 PHE A N 1
ATOM 1406 C CA . PHE A 1 177 ? 6.294 33.725 3.233 1.00 53.00 177 PHE A CA 1
ATOM 1407 C C . PHE A 1 177 ? 5.334 34.478 2.321 1.00 67.60 177 PHE A C 1
ATOM 1408 O O . PHE A 1 177 ? 5.590 34.780 1.148 1.00 73.03 177 PHE A O 1
ATOM 1416 N N . LYS A 1 178 ? 4.167 34.805 2.850 1.00 76.53 178 LYS A N 1
ATOM 1417 C CA . LYS A 1 178 ? 3.304 35.596 1.915 1.00 91.13 178 LYS A CA 1
ATOM 1418 C C . LYS A 1 178 ? 2.783 36.755 2.768 1.00 97.51 178 LYS A C 1
ATOM 1419 O O . LYS A 1 178 ? 2.368 36.351 3.869 1.00 92.26 178 LYS A O 1
ATOM 1425 N N . ASN A 1 179 ? 3.023 37.959 2.335 1.00 89.26 179 ASN A N 1
ATOM 1426 C CA . ASN A 1 179 ? 2.895 39.094 3.250 1.00 80.89 179 ASN A CA 1
ATOM 1427 C C . ASN A 1 179 ? 3.490 38.787 4.616 1.00 73.30 179 ASN A C 1
ATOM 1428 O O . ASN A 1 179 ? 2.929 39.122 5.666 1.00 80.70 179 ASN A O 1
ATOM 1433 N N . GLY A 1 180 ? 4.649 38.130 4.669 1.00 66.87 180 GLY A N 1
ATOM 1434 C CA . GLY A 1 180 ? 5.260 37.910 5.995 1.00 58.69 180 GLY A CA 1
ATOM 1435 C C . GLY A 1 180 ? 4.804 36.746 6.837 1.00 51.22 180 GLY A C 1
ATOM 1436 O O . GLY A 1 180 ? 5.379 36.400 7.889 1.00 52.70 180 GLY A O 1
ATOM 1437 N N . ILE A 1 181 ? 3.745 36.035 6.447 1.00 44.48 181 ILE A N 1
ATOM 1438 C CA . ILE A 1 181 ? 3.268 34.880 7.192 1.00 41.04 181 ILE A CA 1
ATOM 1439 C C . ILE A 1 181 ? 3.935 33.630 6.674 1.00 29.31 181 ILE A C 1
ATOM 1440 O O . ILE A 1 181 ? 3.885 33.387 5.461 1.00 32.18 181 ILE A O 1
ATOM 1445 N N . PRO A 1 182 ? 4.530 32.800 7.492 1.00 24.72 182 PRO A N 1
ATOM 1446 C CA . PRO A 1 182 ? 5.098 31.549 6.977 1.00 27.88 182 PRO A CA 1
ATOM 1447 C C . PRO A 1 182 ? 4.007 30.647 6.398 1.00 27.95 182 PRO A C 1
ATOM 1448 O O . PRO A 1 182 ? 2.943 30.517 6.990 1.00 30.36 182 PRO A O 1
ATOM 1452 N N . GLN A 1 183 ? 4.290 30.024 5.263 1.00 23.65 183 GLN A N 1
ATOM 1453 C CA . GLN A 1 183 ? 3.242 29.391 4.460 1.00 22.60 183 GLN A CA 1
ATOM 1454 C C . GLN A 1 183 ? 3.154 27.877 4.631 1.00 18.78 183 GLN A C 1
ATOM 1455 O O . GLN A 1 183 ? 2.455 27.199 3.816 1.00 19.48 183 GLN A O 1
ATOM 1461 N N . LEU A 1 184 ? 3.798 27.248 5.614 1.00 16.75 184 LEU A N 1
ATOM 1462 C CA . LEU A 1 184 ? 3.629 25.794 5.869 1.00 15.46 184 LEU A CA 1
ATOM 1463 C C . LEU A 1 184 ? 3.836 24.938 4.621 1.00 14.64 184 LEU A C 1
ATOM 1464 O O . LEU A 1 184 ? 3.108 23.989 4.328 1.00 16.78 184 LEU A O 1
ATOM 1469 N N . ASP A 1 185 ? 4.873 25.319 3.870 1.00 15.14 185 ASP A N 1
ATOM 1470 C CA . ASP A 1 185 ? 5.172 24.667 2.596 1.00 14.93 185 ASP A CA 1
ATOM 1471 C C . ASP A 1 185 ? 6.675 24.369 2.523 1.00 13.21 185 ASP A C 1
ATOM 1472 O O . ASP A 1 185 ? 7.155 24.128 1.433 1.00 15.69 185 ASP A O 1
ATOM 1477 N N . 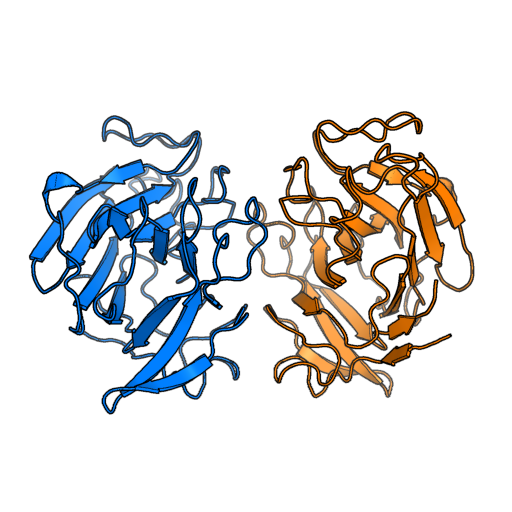GLY A 1 186 ? 7.337 24.392 3.688 1.00 12.80 186 GLY A N 1
ATOM 1478 C CA . GLY A 1 186 ? 8.740 23.936 3.737 1.00 14.47 186 GLY A CA 1
ATOM 1479 C C . GLY A 1 186 ? 8.747 22.432 3.603 1.00 13.07 186 GLY A C 1
ATOM 1480 O O . GLY A 1 186 ? 7.756 21.718 3.743 1.00 12.37 186 GLY A O 1
ATOM 1481 N N . GLU A 1 187 ? 9.923 21.893 3.305 1.00 11.67 187 GLU A N 1
ATOM 1482 C CA . GLU A 1 187 ? 10.073 20.482 3.048 1.00 11.83 187 GLU A CA 1
ATOM 1483 C C . GLU A 1 187 ? 11.388 19.962 3.625 1.00 10.67 187 GLU A C 1
ATOM 1484 O O . GLU A 1 187 ? 12.331 20.726 3.882 1.00 11.05 187 GLU A O 1
ATOM 1490 N N . SER A 1 188 ? 11.416 18.646 3.771 1.00 10.36 188 SER A N 1
ATOM 1491 C CA . SER A 1 188 ? 12.638 17.928 4.106 1.00 10.34 188 SER A CA 1
ATOM 1492 C C . SER A 1 188 ? 12.662 16.640 3.313 1.00 9.79 188 SER A C 1
ATOM 1493 O O . SER A 1 188 ? 11.626 16.094 3.005 1.00 10.99 188 SER A O 1
ATOM 1496 N N . TYR A 1 189 ? 13.844 16.144 2.970 1.00 10.61 189 TYR A N 1
ATOM 1497 C CA . TYR A 1 189 ? 13.857 14.778 2.421 1.00 10.07 189 TYR A CA 1
ATOM 1498 C C . TYR A 1 189 ? 15.115 14.082 2.904 1.00 10.71 189 TYR A C 1
ATOM 1499 O O . TYR A 1 189 ? 16.133 14.721 3.238 1.00 10.66 189 TYR A O 1
ATOM 1508 N N . VAL A 1 190 ? 15.058 12.768 2.931 1.00 10.36 190 VAL A N 1
ATOM 1509 C CA . VAL A 1 190 ? 16.164 11.907 3.304 1.00 9.54 190 VAL A CA 1
ATOM 1510 C C . VAL A 1 190 ? 16.274 10.879 2.198 1.00 9.07 190 VAL A C 1
ATOM 1511 O O . VAL A 1 190 ? 15.267 10.340 1.744 1.00 11.68 190 VAL A O 1
ATOM 1515 N N . ILE A 1 191 ? 17.528 10.647 1.806 1.00 10.11 191 ILE A N 1
ATOM 1516 C CA . ILE A 1 191 ? 17.829 9.568 0.880 1.00 10.81 191 ILE A CA 1
ATOM 1517 C C . ILE A 1 191 ? 18.843 8.642 1.542 1.00 10.40 191 ILE A C 1
ATOM 1518 O O . ILE A 1 191 ? 19.839 9.116 2.057 1.00 11.38 191 ILE A O 1
ATOM 1523 N N . VAL A 1 192 ? 18.548 7.331 1.499 1.00 10.60 192 VAL A N 1
ATOM 1524 C CA . VAL A 1 192 ? 19.517 6.352 1.972 1.00 10.72 192 VAL A CA 1
ATOM 1525 C C . VAL A 1 192 ? 19.637 5.301 0.866 1.00 10.23 192 VAL A C 1
ATOM 1526 O O . VAL A 1 192 ? 18.635 4.637 0.522 1.00 11.75 192 VAL A O 1
ATOM 1530 N N . ASN A 1 193 ? 20.822 5.149 0.290 1.00 12.33 193 ASN A N 1
ATOM 1531 C CA . ASN A 1 193 ? 21.105 4.161 -0.758 1.00 11.86 193 ASN A CA 1
ATOM 1532 C C . ASN A 1 193 ? 20.060 4.202 -1.820 1.00 12.74 193 ASN A C 1
ATOM 1533 O O . ASN A 1 193 ? 19.540 3.208 -2.301 1.00 17.05 193 ASN A O 1
ATOM 1538 N N . GLY A 1 194 ? 19.742 5.401 -2.297 1.00 13.27 194 GLY A N 1
ATOM 1539 C CA . GLY A 1 194 ? 18.864 5.618 -3.414 1.00 15.86 194 GLY A CA 1
ATOM 1540 C C . GLY A 1 194 ? 17.393 5.687 -3.058 1.00 15.51 194 GLY A C 1
ATOM 1541 O O . GLY A 1 194 ? 16.580 6.081 -3.904 1.00 21.59 194 GLY A O 1
ATOM 1542 N N . LYS A 1 195 ? 16.971 5.320 -1.838 1.00 13.44 195 LYS A N 1
ATOM 1543 C CA . LYS A 1 195 ? 15.559 5.396 -1.460 1.00 12.60 195 LYS A CA 1
ATOM 1544 C C . LYS A 1 195 ? 15.295 6.768 -0.815 1.00 12.75 195 LYS A C 1
ATOM 1545 O O . LYS A 1 195 ? 15.967 7.119 0.149 1.00 12.78 195 LYS A O 1
ATOM 1551 N N . LYS A 1 196 ? 14.347 7.517 -1.363 1.00 12.93 196 LYS A N 1
ATOM 1552 C CA . LYS A 1 196 ? 14.059 8.873 -0.932 1.00 12.70 196 LYS A CA 1
ATOM 1553 C C . LYS A 1 196 ? 12.698 8.941 -0.270 1.00 13.27 196 LYS A C 1
ATOM 1554 O O . LYS A 1 196 ? 11.711 8.378 -0.834 1.00 14.87 196 LYS A O 1
ATOM 1560 N N . GLU A 1 197 ? 12.632 9.639 0.855 1.00 12.56 197 GLU A N 1
ATOM 1561 C CA . GLU A 1 197 ? 11.363 9.987 1.487 1.00 11.70 197 GLU A CA 1
ATOM 1562 C C . GLU A 1 197 ? 11.295 11.498 1.710 1.00 11.12 197 GLU A C 1
ATOM 1563 O O . GLU A 1 197 ? 12.314 12.128 2.050 1.00 11.84 197 GLU A O 1
ATOM 1569 N N . VAL A 1 198 ? 10.130 12.090 1.520 1.00 13.07 198 VAL A N 1
ATOM 1570 C CA . VAL A 1 198 ? 9.912 13.508 1.621 1.00 12.16 198 VAL A CA 1
ATOM 1571 C C . VAL A 1 198 ? 8.870 13.813 2.688 1.00 11.86 198 VAL A C 1
ATOM 1572 O O . VAL A 1 198 ? 7.863 13.077 2.827 1.00 16.09 198 VAL A O 1
ATOM 1576 N N . LEU A 1 199 ? 9.119 14.896 3.422 1.00 11.66 199 LEU A N 1
ATOM 1577 C CA . LEU A 1 199 ? 8.161 15.416 4.390 1.00 11.48 199 LEU A CA 1
ATOM 1578 C C . LEU A 1 199 ? 7.771 16.818 3.912 1.00 12.75 199 LEU A C 1
ATOM 1579 O O . LEU A 1 199 ? 8.699 17.675 3.759 1.00 12.55 199 LEU A O 1
ATOM 1584 N N . LYS A 1 200 ? 6.506 17.103 3.651 1.00 11.73 200 LYS A N 1
ATOM 1585 C CA . LYS A 1 200 ? 6.097 18.432 3.211 1.00 14.32 200 LYS A CA 1
ATOM 1586 C C . LYS A 1 200 ? 5.304 19.112 4.310 1.00 14.11 200 LYS A C 1
ATOM 1587 O O . LYS A 1 200 ? 4.904 18.494 5.311 1.00 16.79 200 LYS A O 1
ATOM 1593 N N . ARG A 1 201 ? 5.093 20.411 4.162 1.00 15.03 201 ARG A N 1
ATOM 1594 C CA . ARG A 1 201 ? 4.216 21.204 5.043 1.00 15.65 201 ARG A CA 1
ATOM 1595 C C . ARG A 1 201 ? 4.830 21.733 6.333 1.00 13.48 201 ARG A C 1
ATOM 1596 O O . ARG A 1 201 ? 4.194 21.988 7.357 1.00 16.27 201 ARG A O 1
ATOM 1604 N N . ILE A 1 202 ? 6.149 21.967 6.255 1.00 12.72 202 ILE A N 1
ATOM 1605 C CA . ILE A 1 202 ? 6.912 22.391 7.432 1.00 13.22 202 ILE A CA 1
ATOM 1606 C C . ILE A 1 202 ? 7.069 23.890 7.483 1.00 13.85 202 ILE A C 1
ATOM 1607 O O . ILE A 1 202 ? 7.311 24.522 6.447 1.00 13.34 202 ILE A O 1
ATOM 1612 N N . ASN A 1 203 ? 6.920 24.491 8.646 1.00 13.11 203 ASN A N 1
ATOM 1613 C CA . ASN A 1 203 ? 7.409 25.868 8.858 1.00 12.06 203 ASN A CA 1
ATOM 1614 C C . ASN A 1 203 ? 8.843 25.796 9.402 1.00 11.30 203 ASN A C 1
ATOM 1615 O O . ASN A 1 203 ? 9.049 25.379 10.541 1.00 12.86 203 ASN A O 1
ATOM 1620 N N . TRP A 1 204 ? 9.811 26.214 8.595 1.00 10.59 204 TRP A N 1
ATOM 1621 C CA . TRP A 1 204 ? 11.204 26.198 9.061 1.00 9.93 204 TRP A CA 1
ATOM 1622 C C . TRP A 1 204 ? 11.600 27.458 9.777 1.00 10.72 204 TRP A C 1
ATOM 1623 O O . TRP A 1 204 ? 12.539 27.415 10.600 1.00 10.47 204 TRP A O 1
ATOM 1634 N N . SER A 1 205 ? 10.951 28.614 9.522 1.00 11.54 205 SER A N 1
ATOM 1635 C CA . SER A 1 205 ? 11.324 29.802 10.278 1.00 11.05 205 SER A CA 1
ATOM 1636 C C . SER A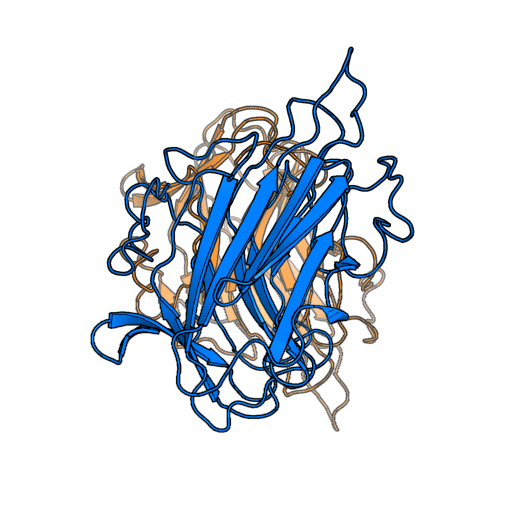 1 205 ? 10.131 30.753 10.239 1.00 11.86 205 SER A C 1
ATOM 1637 O O . SER A 1 205 ? 9.238 30.651 9.447 1.00 13.14 205 SER A O 1
ATOM 1640 N N . ARG A 1 206 ? 10.269 31.730 11.168 1.00 11.03 206 ARG A N 1
ATOM 1641 C CA A ARG A 1 206 ? 9.170 32.690 11.323 0.50 12.80 206 ARG A CA 1
ATOM 1642 C CA B ARG A 1 206 ? 9.171 32.690 11.323 0.50 13.02 206 ARG A CA 1
ATOM 1643 C C . ARG A 1 206 ? 9.279 33.939 10.466 1.00 13.47 206 ARG A C 1
ATOM 1644 O O . ARG A 1 206 ? 8.322 34.729 10.452 1.00 16.54 206 ARG A O 1
ATOM 1659 N N . SER A 1 207 ? 10.394 34.151 9.767 1.00 14.20 207 SER A N 1
ATOM 1660 C CA . SER A 1 207 ? 10.495 35.386 9.004 1.00 15.40 207 SER A CA 1
ATOM 1661 C C . SER A 1 207 ? 11.556 35.206 7.922 1.00 14.03 207 SER A C 1
ATOM 1662 O O . SER A 1 207 ? 12.422 34.344 7.989 1.00 14.61 207 SER A O 1
ATOM 1665 N N . PRO A 1 208 ? 11.452 35.942 6.829 1.00 15.87 208 PRO A N 1
ATOM 1666 C CA . PRO A 1 208 ? 12.256 35.669 5.638 1.00 16.35 208 PRO A CA 1
ATOM 1667 C C . PRO A 1 208 ? 13.729 35.997 5.767 1.00 14.90 208 PRO A C 1
ATOM 1668 O O . PRO A 1 208 ? 14.499 35.646 4.870 1.00 18.52 208 PRO A O 1
ATOM 1672 N N . ASP A 1 209 ? 14.102 36.643 6.870 1.00 14.72 209 ASP A N 1
ATOM 1673 C CA . ASP A 1 209 ? 15.520 36.880 7.193 1.00 18.21 209 ASP A CA 1
ATOM 1674 C C . ASP A 1 209 ? 16.176 35.651 7.847 1.00 15.02 209 ASP A C 1
ATOM 1675 O O . ASP A 1 209 ? 17.396 35.659 8.072 1.00 16.61 209 ASP A O 1
ATOM 1680 N N . LEU A 1 210 ? 15.345 34.646 8.186 1.00 10.91 210 LEU A N 1
ATOM 1681 C CA . LEU A 1 210 ? 15.904 33.459 8.879 1.00 11.30 210 LEU A CA 1
ATOM 1682 C C . LEU A 1 210 ? 15.864 32.301 7.912 1.00 10.13 210 LEU A C 1
ATOM 1683 O O . LEU A 1 210 ? 14.774 31.738 7.681 1.00 13.95 210 LEU A O 1
ATOM 1688 N N . LEU A 1 211 ? 16.976 31.957 7.292 1.00 11.05 211 LEU A N 1
ATOM 1689 C CA . LEU A 1 211 ? 17.008 30.986 6.205 1.00 9.99 211 LEU A CA 1
ATOM 1690 C C . LEU A 1 211 ? 18.044 29.940 6.575 1.00 9.36 211 LEU A C 1
ATOM 1691 O O . LEU A 1 211 ? 18.595 29.946 7.705 1.00 10.03 211 LEU A O 1
ATOM 1696 N N . ILE A 1 212 ? 18.318 29.033 5.634 1.00 9.24 212 ILE A N 1
ATOM 1697 C CA . ILE A 1 212 ? 19.359 28.035 5.959 1.00 9.88 212 ILE A CA 1
ATOM 1698 C C . ILE A 1 212 ? 20.685 28.737 6.209 1.00 9.50 212 ILE A C 1
ATOM 1699 O O . ILE A 1 212 ? 21.064 29.591 5.388 1.00 12.69 212 ILE A O 1
ATOM 1704 N N . SER A 1 213 ? 21.322 28.414 7.319 1.00 9.43 213 SER A N 1
ATOM 1705 C CA . SER A 1 213 ? 22.519 29.208 7.720 1.00 9.33 213 SER A CA 1
ATOM 1706 C C . SER A 1 213 ? 23.756 28.403 7.810 1.00 9.57 213 SER A C 1
ATOM 1707 O O . SER A 1 213 ? 24.812 29.003 7.692 1.00 11.50 213 SER A O 1
ATOM 1710 N N . ARG A 1 214 ? 23.725 27.078 8.023 1.00 8.75 214 ARG A N 1
ATOM 1711 C CA . ARG A 1 214 ? 24.976 26.326 8.016 1.00 8.89 214 ARG A CA 1
ATOM 1712 C C . ARG A 1 214 ? 24.720 24.844 7.860 1.00 8.64 214 ARG A C 1
ATOM 1713 O O . ARG A 1 214 ? 23.610 24.362 8.121 1.00 8.83 214 ARG A O 1
ATOM 1721 N N . PHE A 1 215 ? 25.750 24.133 7.447 1.00 8.31 215 PHE A N 1
ATOM 1722 C CA . PHE A 1 215 ? 25.857 22.697 7.644 1.00 8.07 215 PHE A CA 1
ATOM 1723 C C . PHE A 1 215 ? 26.539 22.435 8.969 1.00 8.64 215 PHE A C 1
ATOM 1724 O O . PHE A 1 215 ? 27.563 23.061 9.271 1.00 10.09 215 PHE A O 1
ATOM 1732 N N . ASP A 1 216 ? 25.944 21.551 9.769 1.00 7.06 216 ASP A N 1
ATOM 1733 C CA . ASP A 1 216 ? 26.527 21.229 11.043 1.00 7.20 216 ASP A CA 1
ATOM 1734 C C . ASP A 1 216 ? 26.717 19.723 11.091 1.00 6.66 216 ASP A C 1
ATOM 1735 O O . ASP A 1 216 ? 25.766 18.946 11.028 1.00 7.75 216 ASP A O 1
ATOM 1740 N N . TRP A 1 217 ? 27.961 19.302 11.193 1.00 6.79 217 TRP A N 1
ATOM 1741 C CA . TRP A 1 217 ? 28.344 17.911 11.311 1.00 7.17 217 TRP A CA 1
ATOM 1742 C C . TRP A 1 217 ? 28.662 17.641 12.767 1.00 7.02 217 TRP A C 1
ATOM 1743 O O . TRP A 1 217 ? 29.477 18.328 13.351 1.00 7.23 217 TRP A O 1
ATOM 1754 N N . ASN A 1 218 ? 28.048 16.661 13.392 1.00 7.19 218 ASN A N 1
ATOM 1755 C CA . ASN A 1 218 ? 28.411 16.343 14.770 1.00 7.13 218 ASN A CA 1
ATOM 1756 C C . ASN A 1 218 ? 27.918 14.935 15.042 1.00 6.19 218 ASN A C 1
ATOM 1757 O O . ASN A 1 218 ? 26.756 14.704 15.305 1.00 7.37 218 ASN A O 1
ATOM 1762 N N . THR A 1 219 ? 28.857 13.968 14.902 1.00 7.13 219 THR A N 1
ATOM 1763 C CA . THR A 1 219 ? 28.445 12.571 14.965 1.00 6.95 219 THR A CA 1
ATOM 1764 C C . THR A 1 219 ? 28.823 12.000 16.328 1.00 6.82 219 THR A C 1
ATOM 1765 O O . THR A 1 219 ? 29.919 12.196 16.846 1.00 7.66 219 THR A O 1
ATOM 1769 N N . PHE A 1 220 ? 27.843 11.336 16.934 1.00 6.65 220 PHE A N 1
ATOM 1770 C CA . PHE A 1 220 ? 27.980 10.783 18.294 1.00 7.16 220 PHE A CA 1
ATOM 1771 C C . PHE A 1 220 ? 26.827 9.879 18.550 1.00 6.54 220 PHE A C 1
ATOM 1772 O O . PHE A 1 220 ? 25.775 9.992 17.862 1.00 7.56 220 PHE A O 1
ATOM 1780 N N . PHE A 1 221 ? 26.947 9.000 19.566 1.00 6.74 221 PHE A N 1
ATOM 1781 C CA . PHE A 1 221 ? 25.868 8.135 19.942 1.00 7.16 221 PHE A CA 1
ATOM 1782 C C . PHE A 1 221 ? 24.834 8.820 20.810 1.00 7.06 221 PHE A C 1
ATOM 1783 O O . PHE A 1 221 ? 25.156 9.621 21.676 1.00 8.04 221 PHE A O 1
ATOM 1791 N N . GLY A 1 222 ? 23.561 8.441 20.579 1.00 7.24 222 GLY A N 1
ATOM 1792 C CA . GLY A 1 222 ? 22.515 8.854 21.487 1.00 8.87 222 GLY A CA 1
ATOM 1793 C C . GLY A 1 222 ? 21.974 10.244 21.187 1.00 8.47 222 GLY A C 1
ATOM 1794 O O . GLY A 1 222 ? 22.111 10.806 20.121 1.00 9.61 222 GLY A O 1
ATOM 1795 N N . GLY A 1 223 ? 21.316 10.786 22.161 1.00 10.61 223 GLY A N 1
ATOM 1796 C CA . GLY A 1 223 ? 20.972 10.116 23.401 1.00 12.58 223 GLY A CA 1
ATOM 1797 C C . GLY A 1 223 ? 19.774 9.199 23.285 1.00 17.29 223 GLY A C 1
ATOM 1798 O O . GLY A 1 223 ? 19.151 9.165 22.209 1.00 18.57 223 GLY A O 1
ATOM 1799 N N . PRO A 1 224 ? 19.487 8.508 24.415 1.00 20.01 224 PRO A N 1
ATOM 1800 C CA . PRO A 1 224 ? 20.343 8.624 25.617 1.00 18.00 224 PRO A CA 1
ATOM 1801 C C . PRO A 1 224 ? 21.379 7.525 25.757 1.00 21.79 224 PRO A C 1
ATOM 1802 O O . PRO A 1 224 ? 22.113 7.579 26.740 1.00 25.71 224 PRO A O 1
ATOM 1806 N N . LEU A 1 225 ? 21.526 6.561 24.845 1.00 13.80 225 LEU A N 1
ATOM 1807 C CA . LEU A 1 225 ? 22.560 5.560 25.114 1.00 11.06 225 LEU A CA 1
ATOM 1808 C C . LEU A 1 225 ? 23.851 5.800 24.355 1.00 8.87 225 LEU A C 1
ATOM 1809 O O . LEU A 1 225 ? 23.841 6.087 23.160 1.00 9.53 225 LEU A O 1
ATOM 1814 N N . PRO A 1 226 ? 24.989 5.682 25.045 1.00 9.30 226 PRO A N 1
ATOM 1815 C CA . PRO A 1 226 ? 26.277 5.940 24.411 1.00 8.85 226 PRO A CA 1
ATOM 1816 C C . PRO A 1 226 ? 26.787 4.710 23.662 1.00 8.21 226 PRO A C 1
ATOM 1817 O O . PRO A 1 226 ? 26.178 3.634 23.600 1.00 11.66 226 PRO A O 1
ATOM 1821 N N . SER A 1 227 ? 27.943 4.825 23.043 1.00 8.65 227 SER A N 1
ATOM 1822 C CA . SER A 1 227 ? 28.516 3.683 22.370 1.00 8.86 227 SER A CA 1
ATOM 1823 C C . SER A 1 227 ? 28.809 2.559 23.335 1.00 9.79 227 SER A C 1
ATOM 1824 O O . SER A 1 227 ? 29.419 2.745 24.405 1.00 10.90 227 SER A O 1
ATOM 1827 N N . PRO A 1 228 ? 28.366 1.331 23.029 1.00 9.98 228 PRO A N 1
ATOM 1828 C CA . PRO A 1 228 ? 28.567 0.231 24.003 1.00 10.28 228 PRO A CA 1
ATOM 1829 C C . PRO A 1 228 ? 29.975 -0.348 23.986 1.00 10.60 228 PRO A C 1
ATOM 1830 O O . PRO A 1 228 ? 30.291 -1.158 24.880 1.00 11.87 228 PRO A O 1
ATOM 1834 N N . LYS A 1 229 ? 30.793 0.019 23.007 1.00 10.45 229 LYS A N 1
ATOM 1835 C CA . LYS A 1 229 ? 32.159 -0.511 22.914 1.00 10.41 229 LYS A CA 1
ATOM 1836 C C . LYS A 1 229 ? 32.993 0.502 22.153 1.00 9.60 229 LYS A C 1
ATOM 1837 O O . LYS A 1 229 ? 32.497 1.401 21.443 1.00 10.04 229 LYS A O 1
ATOM 1843 N N . ASN A 1 230 ? 34.312 0.345 22.183 1.00 10.18 230 ASN A N 1
ATOM 1844 C CA . ASN A 1 230 ? 35.179 1.112 21.301 1.00 10.30 230 ASN A CA 1
ATOM 1845 C C . ASN A 1 230 ? 34.964 0.634 19.876 1.00 9.60 230 ASN A C 1
ATOM 1846 O O . ASN A 1 230 ? 35.066 -0.570 19.632 1.00 12.05 230 ASN A O 1
ATOM 1851 N N . GLN A 1 231 ? 34.647 1.532 18.986 1.00 9.86 231 GLN A N 1
ATOM 1852 C CA . GLN A 1 231 ? 34.373 1.120 17.560 1.00 9.54 231 GLN A CA 1
ATOM 1853 C C . GLN A 1 231 ? 34.570 2.316 16.663 1.00 9.48 231 GLN A C 1
ATOM 1854 O O . GLN A 1 231 ? 34.667 3.450 17.145 1.00 10.26 231 GLN A O 1
ATOM 1860 N N . VAL A 1 232 ? 34.691 2.067 15.369 1.00 10.33 232 VAL A N 1
ATOM 1861 C CA . VAL A 1 232 ? 34.892 3.113 14.380 1.00 9.76 232 VAL A CA 1
ATOM 1862 C C . VAL A 1 232 ? 33.958 2.972 13.204 1.00 9.14 232 VAL A C 1
ATOM 1863 O O . VAL A 1 232 ? 33.478 1.881 12.886 1.00 10.68 232 VAL A O 1
ATOM 1867 N N . ALA A 1 233 ? 33.703 4.084 12.544 1.00 9.14 233 ALA A N 1
ATOM 1868 C CA . ALA A 1 233 ? 33.020 4.137 11.269 1.00 8.66 233 ALA A CA 1
ATOM 1869 C C . ALA A 1 233 ? 33.805 5.094 10.387 1.00 9.17 233 ALA A C 1
ATOM 18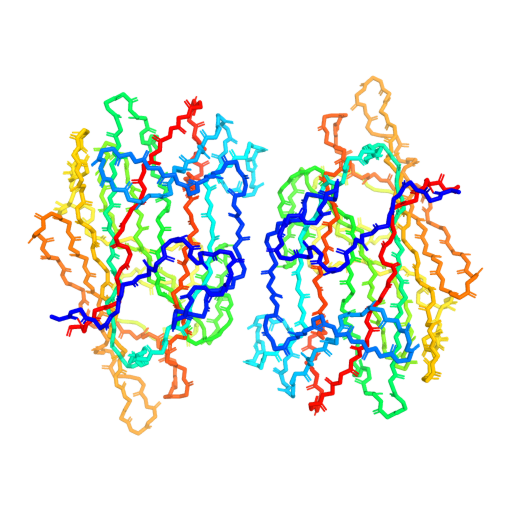70 O O . ALA A 1 233 ? 34.561 5.931 10.895 1.00 11.12 233 ALA A O 1
ATOM 1872 N N . TYR A 1 234 ? 33.586 5.013 9.081 1.00 8.99 234 TYR A N 1
ATOM 1873 C CA . TYR A 1 234 ? 34.302 5.913 8.187 1.00 9.15 234 TYR A CA 1
ATOM 1874 C C . TYR A 1 234 ? 33.324 6.766 7.379 1.00 8.90 234 TYR A C 1
ATOM 1875 O O . TYR A 1 234 ? 32.356 6.240 6.833 1.00 11.16 234 TYR A O 1
ATOM 1884 N N . PHE A 1 235 ? 33.591 8.055 7.291 1.00 9.20 235 PHE A N 1
ATOM 1885 C CA . PHE A 1 235 ? 32.751 8.965 6.530 1.00 9.09 235 PHE A CA 1
ATOM 1886 C C . PHE A 1 235 ? 33.554 9.563 5.382 1.00 8.99 235 PHE A C 1
ATOM 1887 O O . PHE A 1 235 ? 34.729 9.866 5.509 1.00 9.76 235 PHE A O 1
ATOM 1895 N N . THR A 1 236 ? 32.892 9.746 4.252 1.00 9.02 236 THR A N 1
ATOM 1896 C CA . THR A 1 236 ? 33.621 10.278 3.087 1.00 9.29 236 THR A CA 1
ATOM 1897 C C . THR A 1 236 ? 32.672 10.984 2.163 1.00 8.64 236 THR A C 1
ATOM 1898 O O . THR A 1 236 ? 31.463 10.859 2.279 1.00 9.17 236 THR A O 1
ATOM 1902 N N . ASN A 1 237 ? 33.242 11.707 1.190 1.00 9.28 237 ASN A N 1
ATOM 1903 C CA . ASN A 1 237 ? 32.497 12.258 0.077 1.00 11.04 237 ASN A CA 1
ATOM 1904 C C . ASN A 1 237 ? 31.379 13.181 0.558 1.00 10.55 237 ASN A C 1
ATOM 1905 O O . ASN A 1 237 ? 30.212 13.026 0.160 1.00 10.66 237 ASN A O 1
ATOM 1910 N N . PHE A 1 238 ? 31.717 14.133 1.393 1.00 9.58 238 PHE A N 1
ATOM 1911 C CA . PHE A 1 238 ? 30.749 15.142 1.829 1.00 8.84 238 PHE A CA 1
ATOM 1912 C C . PHE A 1 238 ? 30.480 16.099 0.674 1.00 9.19 238 PHE A C 1
ATOM 1913 O O . PHE A 1 238 ? 31.411 16.691 0.121 1.00 10.29 238 PHE A O 1
ATOM 1921 N N . GLN A 1 239 ? 29.220 16.241 0.266 1.00 9.67 239 GLN A N 1
ATOM 1922 C CA . GLN A 1 239 ? 28.817 17.044 -0.859 1.00 10.20 239 GLN A CA 1
ATOM 1923 C C . GLN A 1 239 ? 27.697 17.999 -0.470 1.00 10.23 239 GLN A C 1
ATOM 1924 O O . GLN A 1 239 ? 26.857 17.697 0.358 1.00 10.90 239 GLN A O 1
ATOM 1930 N N . MET A 1 240 ? 27.757 19.145 -1.163 1.00 10.37 240 MET A N 1
ATOM 1931 C CA A MET A 1 240 ? 26.661 20.102 -1.107 0.50 10.55 240 MET A CA 1
ATOM 1932 C CA B MET A 1 240 ? 26.652 20.084 -1.107 0.50 10.65 240 MET A CA 1
ATOM 1933 C C . MET A 1 240 ? 25.950 20.012 -2.458 1.00 10.59 240 MET A C 1
ATOM 1934 O O . MET A 1 240 ? 26.647 20.147 -3.489 1.00 11.52 240 MET A O 1
ATOM 1943 N N . LYS A 1 241 ? 24.653 19.790 -2.475 1.00 10.80 241 LYS A N 1
ATOM 1944 C CA . LYS A 1 241 ? 23.941 19.488 -3.720 1.00 13.54 241 LYS A CA 1
ATOM 1945 C C . LYS A 1 241 ? 22.721 20.382 -3.869 1.00 13.91 241 LYS A C 1
ATOM 1946 O O . LYS A 1 241 ? 22.202 20.850 -2.855 1.00 13.10 241 LYS A O 1
ATOM 1952 N N . LYS A 1 242 ? 22.297 20.528 -5.112 1.00 15.97 242 LYS A N 1
ATOM 1953 C CA . LYS A 1 242 ? 21.013 21.228 -5.315 1.00 15.89 242 LYS A CA 1
ATOM 1954 C C . LYS A 1 242 ? 19.898 20.462 -4.630 1.00 15.21 242 LYS A C 1
ATOM 1955 O O . LYS A 1 242 ? 19.858 19.206 -4.616 1.00 15.94 242 LYS A O 1
ATOM 1961 N N . TYR A 1 243 ? 18.923 21.182 -4.081 1.00 13.98 243 TYR A N 1
ATOM 1962 C CA . TYR A 1 243 ? 17.685 20.526 -3.602 1.00 13.99 243 TYR A CA 1
ATOM 1963 C C . TYR A 1 243 ? 16.911 20.002 -4.828 1.00 15.11 243 TYR A C 1
ATOM 1964 O O . TYR A 1 243 ? 16.562 20.785 -5.697 1.00 21.19 243 TYR A O 1
ATOM 1973 N N . GLU A 1 244 ? 16.669 18.695 -4.880 1.00 17.59 244 GLU A N 1
ATOM 1974 C CA A GLU A 1 244 ? 16.129 18.097 -6.088 0.50 24.18 244 GLU A CA 1
ATOM 1975 C CA B GLU A 1 244 ? 16.131 18.039 -6.053 0.50 24.81 244 GLU A CA 1
ATOM 1976 C C . GLU A 1 244 ? 14.618 18.132 -5.952 1.00 25.18 244 GLU A C 1
ATOM 1977 O O . GLU A 1 244 ? 14.145 17.543 -4.965 1.00 50.89 244 GLU A O 1
ATOM 1988 N N . ASN B 1 2 ? 56.013 29.962 37.786 1.00 33.60 2 ASN B N 1
ATOM 1989 C CA . ASN B 1 2 ? 54.788 29.148 37.927 1.00 22.48 2 ASN B CA 1
ATOM 1990 C C . ASN B 1 2 ? 54.146 28.804 36.589 1.00 19.38 2 ASN B C 1
ATOM 1991 O O . ASN B 1 2 ? 53.090 28.151 36.575 1.00 17.65 2 ASN B O 1
ATOM 1996 N N . VAL B 1 3 ? 54.725 29.194 35.456 1.00 17.06 3 VAL B N 1
ATOM 1997 C CA . VAL B 1 3 ? 54.188 28.874 34.129 1.00 14.90 3 VAL B CA 1
ATOM 1998 C C . VAL B 1 3 ? 54.618 27.487 33.682 1.00 15.71 3 VAL B C 1
ATOM 1999 O O . VAL B 1 3 ? 55.784 27.158 33.576 1.00 19.73 3 VAL B O 1
ATOM 2003 N N . ILE B 1 4 ? 53.622 26.643 33.409 1.00 14.16 4 ILE B N 1
ATOM 2004 C CA . ILE B 1 4 ? 53.894 25.299 32.923 1.00 13.43 4 ILE B CA 1
ATOM 2005 C C . ILE B 1 4 ? 54.098 25.351 31.426 1.00 12.97 4 ILE B C 1
ATOM 2006 O O . ILE B 1 4 ? 55.051 24.736 30.902 1.00 15.38 4 ILE B O 1
ATOM 2011 N N . SER B 1 5 ? 53.229 26.023 30.691 1.00 11.83 5 SER B N 1
ATOM 2012 C CA . SER B 1 5 ? 53.409 26.112 29.239 1.00 12.39 5 SER B CA 1
ATOM 2013 C C . SER B 1 5 ? 52.628 27.335 28.756 1.00 11.38 5 SER B C 1
ATOM 2014 O O . SER B 1 5 ? 51.720 27.816 29.450 1.00 11.73 5 SER B O 1
ATOM 2017 N N . THR B 1 6 ? 53.005 27.806 27.587 1.00 11.06 6 THR B N 1
ATOM 2018 C CA . THR B 1 6 ? 52.390 28.954 26.944 1.00 10.87 6 THR B CA 1
ATOM 2019 C C . THR B 1 6 ? 51.890 28.509 25.567 1.00 10.96 6 THR B C 1
ATOM 2020 O O . THR B 1 6 ? 52.644 27.894 24.799 1.00 12.54 6 THR B O 1
ATOM 2024 N N . LEU B 1 7 ? 50.635 28.827 25.269 1.00 10.44 7 LEU B N 1
ATOM 2025 C CA . LEU B 1 7 ? 50.109 28.440 23.956 1.00 9.65 7 LEU B CA 1
ATOM 2026 C C . LEU B 1 7 ? 50.782 29.203 22.844 1.00 10.39 7 LEU B C 1
ATOM 2027 O O . LEU B 1 7 ? 50.906 30.434 22.897 1.00 11.93 7 LEU B O 1
ATOM 2032 N N . ASP B 1 8 ? 51.266 28.464 21.831 1.00 10.36 8 ASP B N 1
ATOM 2033 C CA . ASP B 1 8 ? 51.805 29.120 20.641 1.00 11.04 8 ASP B CA 1
ATOM 2034 C C . ASP B 1 8 ? 50.665 29.372 19.672 1.00 11.13 8 ASP B C 1
ATOM 2035 O O . ASP B 1 8 ? 50.080 28.444 19.081 1.00 11.03 8 ASP B O 1
ATOM 2040 N N . LEU B 1 9 ? 50.265 30.615 19.511 1.00 10.47 9 LEU B N 1
ATOM 2041 C CA . LEU B 1 9 ? 49.112 30.939 18.684 1.00 10.50 9 LEU B CA 1
ATOM 2042 C C . LEU B 1 9 ? 49.390 30.620 17.209 1.00 10.59 9 LEU B C 1
ATOM 2043 O O . LEU B 1 9 ? 48.442 30.485 16.435 1.00 11.38 9 LEU B O 1
ATOM 2048 N N . ASN B 1 10 ? 50.664 30.487 16.816 1.00 10.98 10 ASN B N 1
ATOM 2049 C CA . ASN B 1 10 ? 50.908 30.083 15.442 1.00 11.57 10 ASN B CA 1
ATOM 2050 C C . ASN B 1 10 ? 50.534 28.619 15.183 1.00 12.13 10 ASN B C 1
ATOM 2051 O O . ASN B 1 10 ? 50.492 28.180 14.018 1.00 14.78 10 ASN B O 1
ATOM 2056 N N . LEU B 1 11 ? 50.233 27.895 16.287 1.00 10.73 11 LEU B N 1
ATOM 2057 C CA . LEU B 1 11 ? 49.761 26.504 16.147 1.00 11.47 11 LEU B CA 1
ATOM 2058 C C . LEU B 1 11 ? 48.267 26.401 16.469 1.00 10.07 11 LEU B C 1
ATOM 2059 O O . LEU B 1 11 ? 47.721 25.271 16.600 1.00 11.72 11 LEU B O 1
ATOM 2064 N N . LEU B 1 12 ? 47.524 27.491 16.624 1.00 10.01 12 LEU B N 1
ATOM 2065 C CA . LEU B 1 12 ? 46.176 27.444 17.149 1.00 10.22 12 LEU B CA 1
ATOM 2066 C C . LEU B 1 12 ? 45.251 26.508 16.353 1.00 11.26 12 LEU B C 1
ATOM 2067 O O . LEU B 1 12 ? 44.487 25.788 17.024 1.00 11.41 12 LEU B O 1
ATOM 2072 N N . THR B 1 13 ? 45.380 26.501 15.031 1.00 10.69 13 THR B N 1
ATOM 2073 C CA . THR B 1 13 ? 44.474 25.613 14.257 1.00 11.73 13 THR B CA 1
ATOM 2074 C C . THR B 1 13 ? 45.250 24.405 13.727 1.00 11.29 13 THR B C 1
ATOM 2075 O O . THR B 1 13 ? 44.783 23.813 12.770 1.00 14.62 13 THR B O 1
ATOM 2079 N N . LYS B 1 14 ? 46.387 24.105 14.308 1.00 11.89 14 LYS B N 1
ATOM 2080 C CA A LYS B 1 14 ? 47.259 23.028 13.879 0.50 13.37 14 LYS B CA 1
ATOM 2081 C CA B LYS B 1 14 ? 47.299 23.058 13.879 0.50 13.27 14 LYS B CA 1
ATOM 2082 C C . LYS B 1 14 ? 47.506 22.111 15.059 1.00 12.32 14 LYS B C 1
ATOM 2083 O O . LYS B 1 14 ? 48.490 21.353 15.038 1.00 15.82 14 LYS B O 1
ATOM 2094 N N . GLY B 1 15 ? 46.647 22.127 16.065 1.00 11.92 15 GLY B N 1
ATOM 2095 C CA . GLY B 1 15 ? 46.777 21.264 17.230 1.00 12.84 15 GLY B CA 1
ATOM 2096 C C . GLY B 1 15 ? 47.264 21.899 18.504 1.00 11.05 15 GLY B C 1
ATOM 2097 O O . GLY B 1 15 ? 47.213 21.331 19.608 1.00 11.71 15 GLY B O 1
ATOM 2098 N N . GLY B 1 16 ? 47.806 23.131 18.411 1.00 11.03 16 GLY B N 1
ATOM 2099 C CA . GLY B 1 16 ? 48.201 23.872 19.603 1.00 12.39 16 GLY B CA 1
ATOM 2100 C C . GLY B 1 16 ? 49.446 23.292 20.284 1.00 11.46 16 GLY B C 1
ATOM 2101 O O . GLY B 1 16 ? 49.651 23.595 21.466 1.00 10.74 16 GLY B O 1
ATOM 2102 N N . GLY B 1 17 ? 50.232 22.505 19.564 1.00 11.37 17 GLY B N 1
ATOM 2103 C CA . GLY B 1 17 ? 51.382 21.849 20.189 1.00 12.70 17 GLY B CA 1
ATOM 2104 C C . GLY B 1 17 ? 50.932 21.107 21.436 1.00 11.28 17 GLY B C 1
ATOM 2105 O O . GLY B 1 17 ? 49.952 20.343 21.378 1.00 12.01 17 GLY B O 1
ATOM 2106 N N . SER B 1 18 ? 51.632 21.306 22.558 1.00 11.57 18 SER B N 1
ATOM 2107 C CA . SER B 1 18 ? 51.340 20.500 23.729 1.00 11.43 18 SER B CA 1
ATOM 2108 C C . SER B 1 18 ? 50.035 20.904 24.379 1.00 10.26 18 SER B C 1
ATOM 2109 O O . SER B 1 18 ? 49.635 20.210 25.337 1.00 11.47 18 SER B O 1
ATOM 2112 N N . TRP B 1 19 ? 49.365 21.948 23.905 1.00 9.71 19 TRP B N 1
ATOM 2113 C CA . TRP B 1 19 ? 48.071 22.294 24.467 1.00 8.93 19 TRP B CA 1
ATOM 2114 C C . TRP B 1 19 ? 46.964 21.389 23.926 1.00 9.08 19 TRP B C 1
ATOM 2115 O O . TRP B 1 19 ? 45.872 21.368 24.539 1.00 9.64 19 TRP B O 1
ATOM 2126 N N . ASN B 1 20 ? 47.165 20.653 22.835 1.00 9.20 20 ASN B N 1
ATOM 2127 C CA . ASN B 1 20 ? 46.116 19.777 22.304 1.00 9.45 20 ASN B CA 1
ATOM 2128 C C . ASN B 1 20 ? 44.831 20.583 22.071 1.00 9.57 20 ASN B C 1
ATOM 2129 O O . ASN B 1 20 ? 43.759 20.231 22.595 1.00 11.52 20 ASN B O 1
ATOM 2134 N N . VAL B 1 21 ? 44.956 21.662 21.335 1.00 8.92 21 VAL B N 1
ATOM 2135 C CA . VAL B 1 21 ? 43.801 22.541 21.060 1.00 8.96 21 VAL B CA 1
ATOM 2136 C C . VAL B 1 21 ? 42.891 21.868 20.060 1.00 7.89 21 VAL B C 1
ATOM 2137 O O . VAL B 1 21 ? 43.361 21.330 19.044 1.00 11.85 21 VAL B O 1
ATOM 2141 N N . ASP B 1 22 ? 41.597 21.935 20.346 1.00 7.10 22 ASP B N 1
ATOM 2142 C CA . ASP B 1 22 ? 40.619 21.347 19.437 1.00 7.16 22 ASP B CA 1
ATOM 2143 C C . ASP B 1 22 ? 39.405 22.282 19.394 1.00 6.91 22 ASP B C 1
ATOM 2144 O O . ASP B 1 22 ? 39.307 23.216 20.181 1.00 7.85 22 ASP B O 1
ATOM 2149 N N . GLY B 1 23 ? 38.501 22.027 18.466 1.00 6.88 23 GLY B N 1
ATOM 2150 C CA . GLY B 1 23 ? 37.257 22.781 18.456 1.00 7.25 23 GLY B CA 1
ATOM 2151 C C . GLY B 1 23 ? 37.421 24.254 18.241 1.00 7.28 23 GLY B C 1
ATOM 2152 O O . GLY B 1 23 ? 36.680 25.081 18.804 1.00 8.96 23 GLY B O 1
ATOM 2153 N N . VAL B 1 24 ? 38.362 24.671 17.419 1.00 7.19 24 VAL B N 1
ATOM 2154 C CA . VAL B 1 24 ? 38.603 26.124 17.197 1.00 7.45 24 VAL B CA 1
ATOM 2155 C C . VAL B 1 24 ? 37.485 26.670 16.326 1.00 7.81 24 VAL B C 1
ATOM 2156 O O . VAL B 1 24 ? 37.287 26.229 15.171 1.00 8.51 24 VAL B O 1
ATOM 2160 N N . ASN B 1 25 ? 36.770 27.644 16.874 1.00 7.07 25 ASN B N 1
ATOM 2161 C CA . ASN B 1 25 ? 35.814 28.403 16.038 1.00 8.37 25 ASN B CA 1
ATOM 2162 C C . ASN B 1 25 ? 36.440 29.787 15.862 1.00 7.67 25 ASN B C 1
ATOM 2163 O O . ASN B 1 25 ? 36.399 30.598 16.809 1.00 8.74 25 ASN B O 1
ATOM 2168 N N . MET B 1 26 ? 37.060 30.014 14.706 1.00 8.28 26 MET B N 1
ATOM 2169 C CA A MET B 1 26 ? 37.715 31.311 14.522 0.50 8.07 26 MET B CA 1
ATOM 2170 C CA B MET B 1 26 ? 37.712 31.305 14.507 0.50 8.32 26 MET B CA 1
ATOM 2171 C C . MET B 1 26 ? 36.707 32.402 14.144 1.00 7.91 26 MET B C 1
ATOM 2172 O O . MET B 1 26 ? 36.956 33.567 14.441 1.00 9.22 26 MET B O 1
ATOM 2181 N N . LYS B 1 27 ? 35.615 32.021 13.501 1.00 8.31 27 LYS B N 1
ATOM 2182 C CA . LYS B 1 27 ? 34.579 32.993 13.149 1.00 8.01 27 LYS B CA 1
ATOM 2183 C C . LYS B 1 27 ? 35.232 34.097 12.306 1.00 9.14 27 LYS B C 1
ATOM 2184 O O . LYS B 1 27 ? 35.914 33.802 11.307 1.00 10.09 27 LYS B O 1
ATOM 2190 N N . LYS B 1 28 ? 35.045 35.381 12.688 1.00 8.59 28 LYS B N 1
ATOM 2191 C CA A LYS B 1 28 ? 35.682 36.496 11.993 0.50 9.39 28 LYS B CA 1
ATOM 2192 C CA B LYS B 1 28 ? 35.729 36.440 11.920 0.50 9.27 28 LYS B CA 1
ATOM 2193 C C . LYS B 1 28 ? 36.982 36.932 12.604 1.00 9.16 28 LYS B C 1
ATOM 2194 O O . LYS B 1 28 ? 37.600 37.909 12.168 1.00 11.40 28 LYS B O 1
ATOM 2205 N N . SER B 1 29 ? 37.412 36.238 13.657 1.00 9.27 29 SER B N 1
ATOM 2206 C CA . SER B 1 29 ? 38.658 36.560 14.365 1.00 8.64 29 SER B CA 1
ATOM 2207 C C . SER B 1 29 ? 39.873 36.035 13.610 1.00 10.09 29 SER B C 1
ATOM 2208 O O . SER B 1 29 ? 39.735 35.214 12.670 1.00 11.50 29 SER B O 1
ATOM 2211 N N . ALA B 1 30 ? 41.054 36.475 14.016 1.00 9.79 30 ALA B N 1
ATOM 2212 C CA . ALA B 1 30 ? 42.241 36.033 13.318 1.00 10.49 30 ALA B CA 1
ATOM 2213 C C . ALA B 1 30 ? 43.449 36.101 14.241 1.00 10.30 30 ALA B C 1
ATOM 2214 O O . ALA B 1 30 ? 43.580 37.026 15.039 1.00 10.79 30 ALA B O 1
ATOM 2216 N N . VAL B 1 31 ? 44.366 35.132 14.078 1.00 10.28 31 VAL B N 1
ATOM 2217 C CA . VAL B 1 31 ? 45.706 35.265 14.642 1.00 10.43 31 VAL B CA 1
ATOM 2218 C C . VAL B 1 31 ? 46.482 36.286 13.815 1.00 11.04 31 VAL B C 1
ATOM 2219 O O . VAL B 1 31 ? 46.517 36.238 12.580 1.00 12.86 31 VAL B O 1
ATOM 2223 N N . THR B 1 32 ? 47.061 37.278 14.499 1.00 11.69 32 THR B N 1
ATOM 2224 C CA . THR B 1 32 ? 47.752 38.348 13.789 1.00 12.10 32 THR B CA 1
ATOM 2225 C C . THR B 1 32 ? 48.769 38.918 14.746 1.00 12.54 32 THR B C 1
ATOM 2226 O O . THR B 1 32 ? 49.026 38.370 15.855 1.00 13.47 32 THR B O 1
ATOM 2230 N N . THR B 1 33 ? 49.382 40.020 14.311 1.00 12.65 33 THR B N 1
ATOM 2231 C CA . THR B 1 33 ? 50.350 40.710 15.139 1.00 15.13 33 THR B CA 1
ATOM 2232 C C . THR B 1 33 ? 49.835 42.079 15.530 1.00 15.97 33 THR B C 1
ATOM 2233 O O . THR B 1 33 ? 49.378 42.768 14.615 1.00 18.67 33 THR B O 1
ATOM 2237 N N . PHE B 1 34 ? 49.943 42.413 16.798 1.00 14.08 34 PHE B N 1
ATOM 2238 C CA . PHE B 1 34 ? 49.470 43.730 17.241 1.00 14.60 34 PHE B CA 1
ATOM 2239 C C . PHE B 1 34 ? 50.360 44.147 18.374 1.00 14.28 34 PHE B C 1
ATOM 2240 O O . PHE B 1 34 ? 50.656 43.343 19.284 1.00 14.12 34 PHE B O 1
ATOM 2248 N N . ASP B 1 35 ? 50.836 45.403 18.344 1.00 16.11 35 ASP B N 1
ATOM 2249 C CA . ASP B 1 35 ? 51.667 45.904 19.433 1.00 16.65 35 ASP B CA 1
ATOM 2250 C C . ASP B 1 35 ? 52.870 45.004 19.744 1.00 15.46 35 ASP B C 1
ATOM 2251 O O . ASP B 1 35 ? 53.297 44.806 20.885 1.00 17.90 35 ASP B O 1
ATOM 2256 N N . GLY B 1 36 ? 53.456 44.413 18.684 1.00 17.00 36 GLY B N 1
ATOM 2257 C CA . GLY B 1 36 ? 54.672 43.624 18.853 1.00 18.01 36 GLY B CA 1
ATOM 2258 C C . GLY B 1 36 ? 54.452 42.215 19.344 1.00 20.95 36 GLY B C 1
ATOM 2259 O O . GLY B 1 36 ? 55.406 41.486 19.650 1.00 22.22 36 GLY B O 1
ATOM 2260 N N . LYS B 1 37 ? 53.197 41.811 19.454 1.00 16.46 37 LYS B N 1
ATOM 2261 C CA . LYS B 1 37 ? 52.844 40.517 20.019 1.00 14.43 37 LYS B CA 1
ATOM 2262 C C . LYS B 1 37 ? 52.020 39.702 19.030 1.00 12.83 37 LYS B C 1
ATOM 2263 O O . LYS B 1 37 ? 51.327 40.265 18.169 1.00 13.40 37 LYS B O 1
ATOM 2269 N N . ARG B 1 38 ? 52.147 38.374 19.186 1.00 12.57 38 ARG B N 1
ATOM 2270 C CA . ARG B 1 38 ? 51.280 37.471 18.460 1.00 12.83 38 ARG B CA 1
ATOM 2271 C C . ARG B 1 38 ? 49.960 37.352 19.242 1.00 10.35 38 ARG B C 1
ATOM 2272 O O . ARG B 1 38 ? 50.061 36.995 20.406 1.00 12.22 38 ARG B O 1
ATOM 2280 N N . VAL B 1 39 ? 48.866 37.692 18.612 1.00 9.55 39 VAL B N 1
ATOM 2281 C CA . VAL B 1 39 ? 47.599 37.817 19.284 1.00 9.78 39 VAL B CA 1
ATOM 2282 C C . VAL B 1 39 ? 46.512 37.139 18.466 1.00 9.67 39 VAL B C 1
ATOM 2283 O O . VAL B 1 39 ? 46.661 36.791 17.313 1.00 11.17 39 VAL B O 1
ATOM 2287 N N . VAL B 1 40 ? 45.345 36.986 19.166 1.00 9.32 40 VAL B N 1
ATOM 2288 C CA . VAL B 1 40 ? 44.115 36.782 18.389 1.00 8.55 40 VAL B CA 1
ATOM 2289 C C . VAL B 1 40 ? 43.366 38.102 18.447 1.00 9.09 40 VAL B C 1
ATOM 2290 O O . VAL B 1 40 ? 43.082 38.620 19.525 1.00 9.56 40 VAL B O 1
ATOM 2294 N N . LYS B 1 41 ? 43.065 38.638 17.259 1.00 9.41 41 LYS B N 1
ATOM 2295 C CA . LYS B 1 41 ? 42.149 39.763 17.133 1.00 9.03 41 LYS B CA 1
ATOM 2296 C C . LYS B 1 41 ? 40.731 39.183 17.173 1.00 9.26 41 LYS B C 1
ATOM 2297 O O . LYS B 1 41 ? 40.313 38.531 16.197 1.00 9.96 41 LYS B O 1
ATOM 2303 N N . ALA B 1 42 ? 40.081 39.412 18.298 1.00 8.85 42 ALA B N 1
ATOM 2304 C CA . ALA B 1 42 ? 38.684 38.949 18.479 1.00 8.20 42 ALA B CA 1
ATOM 2305 C C . ALA B 1 42 ? 37.729 39.957 17.896 1.00 7.70 42 ALA B C 1
ATOM 2306 O O . ALA B 1 42 ? 37.698 41.124 18.354 1.00 10.30 42 ALA B O 1
ATOM 2308 N N . VAL B 1 43 ? 36.990 39.551 16.899 1.00 8.20 43 VAL B N 1
ATOM 2309 C CA . VAL B 1 43 ? 36.086 40.453 16.178 1.00 7.88 43 VAL B CA 1
ATOM 2310 C C . VAL B 1 43 ? 34.677 40.206 16.664 1.00 7.48 43 VAL B C 1
ATOM 2311 O O . VAL B 1 43 ? 34.153 39.081 16.560 1.00 8.85 43 VAL B O 1
ATOM 2315 N N . TYR B 1 44 ? 34.072 41.228 17.217 1.00 8.35 44 TYR B N 1
ATOM 2316 C CA . TYR B 1 44 ? 32.698 41.125 17.726 1.00 8.29 44 TYR B CA 1
ATOM 2317 C C . TYR B 1 44 ? 31.836 42.005 16.842 1.00 8.87 44 TYR B C 1
ATOM 2318 O O . TYR B 1 44 ? 31.851 43.234 16.966 1.00 10.93 44 TYR B O 1
ATOM 2327 N N . ASP B 1 45 ? 31.038 41.412 15.962 1.00 8.25 45 ASP B N 1
ATOM 2328 C CA . ASP B 1 45 ? 30.127 42.280 15.193 1.00 8.54 45 ASP B CA 1
ATOM 2329 C C . ASP B 1 45 ? 28.981 42.778 16.056 1.00 8.37 45 ASP B C 1
ATOM 2330 O O . ASP B 1 45 ? 28.610 42.185 17.089 1.00 8.89 45 ASP B O 1
ATOM 2335 N N . LYS B 1 46 ? 28.388 43.883 15.594 1.00 9.83 46 LYS B N 1
ATOM 2336 C CA A LYS B 1 46 ? 27.171 44.375 16.221 0.50 8.96 46 LYS B CA 1
ATOM 2337 C CA B LYS B 1 46 ? 27.171 44.368 16.199 0.50 9.17 46 LYS B CA 1
ATOM 2338 C C . LYS B 1 46 ? 26.153 43.249 16.333 1.00 8.81 46 LYS B C 1
ATOM 2339 O O . LYS B 1 46 ? 25.961 42.471 15.370 1.00 9.53 46 LYS B O 1
ATOM 2350 N N . ASN B 1 47 ? 25.488 43.132 17.463 1.00 8.46 47 ASN B N 1
ATOM 2351 C CA A ASN B 1 47 ? 24.409 42.182 17.670 0.50 9.62 47 ASN B CA 1
ATOM 2352 C CA B ASN B 1 47 ? 24.411 42.181 17.650 0.50 10.00 47 ASN B CA 1
ATOM 2353 C C . ASN B 1 47 ? 24.931 40.749 17.714 1.00 9.14 47 ASN B C 1
ATOM 2354 O O . ASN B 1 47 ? 24.138 39.813 17.569 1.00 9.60 47 ASN B O 1
ATOM 2363 N N . SER B 1 48 ? 26.241 40.593 18.009 1.00 8.07 48 SER B N 1
ATOM 2364 C CA . SER B 1 48 ? 26.791 39.273 18.293 1.00 7.37 48 SER B CA 1
ATOM 2365 C C . SER B 1 48 ? 26.788 39.028 19.803 1.00 7.67 48 SER B C 1
ATOM 2366 O O . SER B 1 48 ? 26.995 39.898 20.632 1.00 8.22 48 SER B O 1
ATOM 2369 N N . GLY B 1 49 ? 26.540 37.774 20.178 1.00 7.52 49 GLY B N 1
ATOM 2370 C CA . GLY B 1 49 ? 26.591 37.460 21.619 1.00 9.05 49 GLY B CA 1
ATOM 2371 C C . GLY B 1 49 ? 26.477 35.981 21.778 1.00 9.11 49 GLY B C 1
ATOM 2372 O O . GLY B 1 49 ? 27.353 35.184 21.344 1.00 9.64 49 GLY B O 1
ATOM 2373 N N . THR B 1 50 ? 25.376 35.578 22.413 1.00 9.75 50 THR B N 1
ATOM 2374 C CA . THR B 1 50 ? 25.126 34.140 22.519 1.00 10.79 50 THR B CA 1
ATOM 2375 C C . THR B 1 50 ? 24.414 33.692 21.245 1.00 11.78 50 THR B C 1
ATOM 2376 O O . THR B 1 50 ? 24.143 34.481 20.341 1.00 10.51 50 THR B O 1
ATOM 2380 N N . SER B 1 51 ? 24.029 32.426 21.173 1.00 11.02 51 SER B N 1
ATOM 2381 C CA . SER B 1 51 ? 23.301 31.943 19.970 1.00 12.06 51 SER B CA 1
ATOM 2382 C C . SER B 1 51 ? 21.984 32.650 19.757 1.00 10.34 51 SER B C 1
ATOM 2383 O O . SER B 1 51 ? 21.481 32.655 18.654 1.00 13.22 51 SER B O 1
ATOM 2386 N N . ALA B 1 52 ? 21.469 33.210 20.844 1.00 10.55 52 ALA B N 1
ATOM 2387 C CA . ALA B 1 52 ? 20.197 33.915 20.692 1.00 12.19 52 ALA B CA 1
ATOM 2388 C C . ALA B 1 52 ? 20.324 35.184 19.882 1.00 12.71 52 ALA B C 1
ATOM 2389 O O . ALA B 1 52 ? 19.309 35.740 19.475 1.00 14.90 52 ALA B O 1
ATOM 2391 N N . ASN B 1 53 ? 21.557 35.679 19.695 1.00 9.77 53 ASN B N 1
ATOM 2392 C CA . ASN B 1 53 ? 21.765 36.926 18.944 1.00 10.19 53 ASN B CA 1
ATOM 2393 C C . ASN B 1 53 ? 22.311 36.570 17.570 1.00 9.65 53 ASN B C 1
ATOM 2394 O O . ASN B 1 53 ? 23.064 35.612 17.419 1.00 9.93 53 ASN B O 1
ATOM 2399 N N . PRO B 1 54 ? 21.926 37.317 16.548 1.00 9.86 54 PRO B N 1
ATOM 2400 C CA . PRO B 1 54 ? 22.221 36.881 15.172 1.00 10.45 54 PRO B CA 1
ATOM 2401 C C . PRO B 1 54 ? 23.621 37.183 14.710 1.00 9.34 54 PRO B C 1
ATOM 2402 O O . PRO B 1 54 ? 24.051 36.602 13.700 1.00 10.82 54 PRO B O 1
ATOM 2406 N N . GLY B 1 55 ? 24.360 38.096 15.339 1.00 9.11 55 GLY B N 1
ATOM 2407 C CA . GLY B 1 55 ? 25.647 38.527 14.759 1.00 9.10 55 GLY B CA 1
ATOM 2408 C C . GLY B 1 55 ? 26.749 37.525 15.041 1.00 8.49 55 GLY B C 1
ATOM 2409 O O . GLY B 1 55 ? 26.663 36.657 15.906 1.00 9.31 55 GLY B O 1
ATOM 2410 N N . VAL B 1 56 ? 27.847 37.625 14.284 1.00 9.53 56 VAL B N 1
ATOM 2411 C CA . VAL B 1 56 ? 29.020 36.811 14.467 1.00 8.55 56 VAL B CA 1
ATOM 2412 C C . VAL B 1 56 ? 29.959 37.528 15.425 1.00 8.55 56 VAL B C 1
ATOM 2413 O O . VAL B 1 56 ? 30.303 38.696 15.214 1.00 8.79 56 VAL B O 1
ATOM 2417 N N . GLY B 1 57 ? 30.406 36.819 16.463 1.00 7.51 57 GLY B N 1
ATOM 2418 C CA . GLY B 1 57 ? 31.337 37.522 17.358 1.00 9.22 57 GLY B CA 1
ATOM 2419 C C . GLY B 1 57 ? 32.221 36.569 18.134 1.00 8.06 57 GLY B C 1
ATOM 2420 O O . GLY B 1 57 ? 31.839 35.473 18.562 1.00 8.06 57 GLY B O 1
ATOM 2421 N N . GLY B 1 58 ? 33.449 37.033 18.355 1.00 7.66 58 GLY B N 1
ATOM 2422 C CA . GLY B 1 58 ? 34.368 36.304 19.237 1.00 7.99 58 GLY B CA 1
ATOM 2423 C C . GLY B 1 58 ? 35.057 35.144 18.562 1.00 7.59 58 GLY B C 1
ATOM 2424 O O . GLY B 1 58 ? 35.127 35.058 17.335 1.00 7.98 58 GLY B O 1
ATOM 2425 N N . PHE B 1 59 ? 35.583 34.251 19.392 1.00 6.63 59 PHE B N 1
ATOM 2426 C CA . PHE B 1 59 ? 36.172 33.003 18.899 1.00 6.75 59 PHE B CA 1
ATOM 2427 C C . PHE B 1 59 ? 36.214 32.037 20.076 1.00 7.39 59 PHE B C 1
ATOM 2428 O O . PHE B 1 59 ? 36.095 32.480 21.238 1.00 7.16 59 PHE B O 1
ATOM 2436 N N . SER B 1 60 ? 36.454 30.760 19.739 1.00 6.62 60 SER B N 1
ATOM 2437 C CA . SER B 1 60 ? 36.477 29.768 20.799 1.00 7.50 60 SER B CA 1
ATOM 2438 C C . SER B 1 60 ? 37.473 28.661 20.458 1.00 7.09 60 SER B C 1
ATOM 2439 O O . SER B 1 60 ? 37.812 28.493 19.295 1.00 7.95 60 SER B O 1
ATOM 2442 N N . PHE B 1 61 ? 37.862 27.936 21.527 1.00 6.43 61 PHE B N 1
ATOM 2443 C CA . PHE B 1 61 ? 38.648 26.711 21.348 1.00 6.74 61 PHE B CA 1
ATOM 2444 C C . PHE B 1 61 ? 38.649 26.003 22.685 1.00 7.72 61 PHE B C 1
ATOM 2445 O O . PHE B 1 61 ? 38.413 26.589 23.707 1.00 8.38 61 PHE B O 1
ATOM 2453 N N . SER B 1 62 ? 38.988 24.691 22.622 1.00 7.24 62 SER B N 1
ATOM 2454 C CA . SER B 1 62 ? 39.257 23.984 23.877 1.00 7.33 62 SER B CA 1
ATOM 2455 C C . SER B 1 62 ? 40.686 23.453 23.851 1.00 7.17 62 SER B C 1
ATOM 2456 O O . SER B 1 62 ? 41.322 23.333 22.791 1.00 8.35 62 SER B O 1
ATOM 2459 N N . ALA B 1 63 ? 41.168 23.134 25.055 1.00 7.39 63 ALA B N 1
ATOM 2460 C CA . ALA B 1 63 ? 42.516 22.586 25.121 1.00 8.35 63 ALA B CA 1
ATOM 2461 C C . ALA B 1 63 ? 42.565 21.703 26.335 1.00 8.65 63 ALA B C 1
ATOM 2462 O O . ALA B 1 63 ? 41.973 21.965 27.397 1.00 8.92 63 ALA B O 1
ATOM 2464 N N . VAL B 1 64 ? 43.359 20.642 26.259 1.00 9.55 64 VAL B N 1
ATOM 2465 C CA . VAL B 1 64 ? 43.663 19.773 27.393 1.00 9.77 64 VAL B CA 1
ATOM 2466 C C . VAL B 1 64 ? 45.185 19.669 27.427 1.00 9.19 64 VAL B C 1
ATOM 2467 O O . VAL B 1 64 ? 45.773 18.689 26.908 1.00 10.15 64 VAL B O 1
ATOM 2471 N N . PRO B 1 65 ? 45.914 20.676 27.946 1.00 9.80 65 PRO B N 1
ATOM 2472 C CA . PRO B 1 65 ? 47.340 20.688 27.726 1.00 10.06 65 PRO B CA 1
ATOM 2473 C C . PRO B 1 65 ? 48.068 19.610 28.471 1.00 10.30 65 PRO B C 1
ATOM 2474 O O . PRO B 1 65 ? 47.758 19.244 29.609 1.00 12.39 65 PRO B O 1
ATOM 2478 N N . ASP B 1 66 ? 49.137 19.114 27.829 1.00 10.14 66 ASP B N 1
ATOM 2479 C CA . ASP B 1 66 ? 50.020 18.194 28.567 1.00 10.45 66 ASP B CA 1
ATOM 2480 C C . ASP B 1 66 ? 50.588 18.934 29.766 1.00 11.04 66 ASP B C 1
ATOM 2481 O O . ASP B 1 66 ? 51.111 20.055 29.615 1.00 12.87 66 ASP B O 1
ATOM 2486 N N . GLY B 1 67 ? 50.521 18.307 30.942 1.00 11.32 67 GLY B N 1
ATOM 2487 C CA . GLY B 1 67 ? 50.971 19.022 32.144 1.00 12.33 67 GLY B CA 1
ATOM 2488 C C . GLY B 1 67 ? 49.766 19.519 32.973 1.00 11.68 67 GLY B C 1
ATOM 2489 O O . GLY B 1 67 ? 49.946 20.076 34.063 1.00 12.84 67 GLY B O 1
ATOM 2490 N N . LEU B 1 68 ? 48.551 19.380 32.425 1.00 11.18 68 LEU B N 1
ATOM 2491 C CA . LEU B 1 68 ? 47.358 19.799 33.180 1.00 11.06 68 LEU B CA 1
ATOM 2492 C C . LEU B 1 68 ? 47.296 19.045 34.506 1.00 11.91 68 LEU B C 1
ATOM 2493 O O . LEU B 1 68 ? 47.300 17.792 34.520 1.00 20.30 68 LEU B O 1
ATOM 2498 N N . ASN B 1 69 ? 47.300 19.719 35.613 1.00 11.24 69 ASN B N 1
ATOM 2499 C CA . ASN B 1 69 ? 47.114 19.092 36.926 1.00 11.63 69 ASN B CA 1
ATOM 2500 C C . ASN B 1 69 ? 45.614 19.041 37.156 1.00 11.04 69 ASN B C 1
ATOM 2501 O O . ASN B 1 69 ? 44.973 20.102 37.290 1.00 12.54 69 ASN B O 1
ATOM 2506 N N . LYS B 1 70 ? 45.000 17.864 37.174 1.00 11.69 70 LYS B N 1
ATOM 2507 C CA . LYS B 1 70 ? 43.541 17.739 37.214 1.00 11.49 70 LYS B CA 1
ATOM 2508 C C . LYS B 1 70 ? 42.987 18.138 38.570 1.00 11.57 70 LYS B C 1
ATOM 2509 O O . LYS B 1 70 ? 41.772 18.317 38.673 1.00 11.80 70 LYS B O 1
ATOM 2515 N N . ASN B 1 71 ? 43.861 18.244 39.585 1.00 11.78 71 ASN B N 1
ATOM 2516 C CA . ASN B 1 71 ? 43.352 18.656 40.874 1.00 11.33 71 ASN B CA 1
ATOM 2517 C C . ASN B 1 71 ? 43.460 20.167 41.093 1.00 11.71 71 ASN B C 1
ATOM 2518 O O . ASN B 1 71 ? 42.733 20.672 41.968 1.00 14.16 71 ASN B O 1
ATOM 2523 N N . ALA B 1 72 ? 44.332 20.876 40.373 1.00 12.08 72 ALA B N 1
ATOM 2524 C CA . ALA B 1 72 ? 44.447 22.314 40.644 1.00 11.15 72 ALA B CA 1
ATOM 2525 C C . ALA B 1 72 ? 45.260 22.924 39.520 1.00 11.72 72 ALA B C 1
ATOM 2526 O O . ALA B 1 72 ? 46.350 22.435 39.234 1.00 12.40 72 ALA B O 1
ATOM 2528 N N . ILE B 1 73 ? 44.691 23.956 38.889 1.00 10.49 73 ILE B N 1
ATOM 2529 C CA . ILE B 1 73 ? 45.396 24.549 37.784 1.00 10.40 73 ILE B CA 1
ATOM 2530 C C . ILE B 1 73 ? 44.895 25.979 37.613 1.00 9.87 73 ILE B C 1
ATOM 2531 O O . ILE B 1 73 ? 43.761 26.320 37.979 1.00 10.83 73 ILE B O 1
ATOM 2536 N N . THR B 1 74 ? 45.778 26.774 37.009 1.00 9.58 74 THR B N 1
ATOM 2537 C CA . THR B 1 74 ? 45.460 28.165 36.679 1.00 9.97 74 THR B CA 1
ATOM 2538 C C . THR B 1 74 ? 45.650 28.367 35.177 1.00 9.87 74 THR B C 1
ATOM 2539 O O . THR B 1 74 ? 46.578 27.806 34.575 1.00 10.48 74 THR B O 1
ATOM 2543 N N . PHE B 1 75 ? 44.757 29.136 34.582 1.00 9.89 75 PHE B N 1
ATOM 2544 C CA . PHE B 1 75 ? 44.933 29.582 33.203 1.00 9.56 75 PHE B CA 1
ATOM 2545 C C . PHE B 1 75 ? 44.981 31.093 33.222 1.00 9.14 75 PHE B C 1
ATOM 2546 O O . PHE B 1 75 ? 44.324 31.737 34.100 1.00 10.25 75 PHE B O 1
ATOM 2554 N N . ALA B 1 76 ? 45.772 31.640 32.318 1.00 9.72 76 ALA B N 1
ATOM 2555 C CA . ALA B 1 76 ? 45.991 33.117 32.326 1.00 9.08 76 ALA B CA 1
ATOM 2556 C C . ALA B 1 76 ? 46.070 33.592 30.896 1.00 8.51 76 ALA B C 1
ATOM 2557 O O . ALA B 1 76 ? 46.417 32.820 29.988 1.00 9.61 76 ALA B O 1
ATOM 2559 N N . TRP B 1 77 ? 45.765 34.872 30.661 1.00 8.90 77 TRP B N 1
ATOM 2560 C CA . TRP B 1 77 ? 45.849 35.462 29.327 1.00 9.26 77 TRP B CA 1
ATOM 2561 C C . TRP B 1 77 ? 45.898 36.985 29.506 1.00 9.04 77 TRP B C 1
ATOM 2562 O O . TRP B 1 77 ? 45.669 37.466 30.647 1.00 10.94 77 TRP B O 1
ATOM 2573 N N . GLU B 1 78 ? 46.206 37.687 28.434 1.00 9.53 78 GLU B N 1
ATOM 2574 C CA . GLU B 1 78 ? 46.169 39.153 28.512 1.00 10.02 78 GLU B CA 1
ATOM 2575 C C . GLU B 1 78 ? 45.223 39.668 27.464 1.00 9.69 78 GLU B C 1
ATOM 2576 O O . GLU B 1 78 ? 45.068 39.042 26.396 1.00 9.89 78 GLU B O 1
ATOM 2582 N N . VAL B 1 79 ? 44.558 40.793 27.735 1.00 9.70 79 VAL B N 1
ATOM 2583 C CA . VAL B 1 79 ? 43.593 41.325 26.783 1.00 8.40 79 VAL B CA 1
ATOM 2584 C C . VAL B 1 79 ? 43.725 42.836 26.708 1.00 8.02 79 VAL B C 1
ATOM 2585 O O . VAL B 1 79 ? 43.878 43.521 27.699 1.00 10.64 79 VAL B O 1
ATOM 2589 N N . PHE B 1 80 ? 43.680 43.325 25.472 1.00 9.29 80 PHE B N 1
ATOM 2590 C CA . PHE B 1 80 ? 43.781 44.742 25.155 1.00 9.50 80 PHE B CA 1
ATOM 2591 C C . PHE B 1 80 ? 42.445 45.180 24.527 1.00 10.03 80 PHE B C 1
ATOM 2592 O O . PHE B 1 80 ? 42.034 44.635 23.482 1.00 9.62 80 PHE B O 1
ATOM 2600 N N . TYR B 1 81 ? 41.834 46.138 25.193 1.00 9.12 81 TYR B N 1
ATOM 2601 C CA . TYR B 1 81 ? 40.600 46.799 24.735 1.00 10.21 81 TYR B CA 1
ATOM 2602 C C . TYR B 1 81 ? 40.937 48.198 24.239 1.00 9.57 81 TYR B C 1
ATOM 2603 O O . TYR B 1 81 ? 41.241 49.053 25.097 1.00 11.08 81 TYR B O 1
ATOM 2612 N N . PRO B 1 82 ? 40.897 48.446 22.934 1.00 10.42 82 PRO B N 1
ATOM 2613 C CA . PRO B 1 82 ? 41.169 49.792 22.459 1.00 10.81 82 PRO B CA 1
ATOM 2614 C C . PRO B 1 82 ? 40.159 50.775 23.060 1.00 10.40 82 PRO B C 1
ATOM 2615 O O . PRO B 1 82 ? 38.995 50.435 23.260 1.00 10.89 82 PRO B O 1
ATOM 2619 N N . LYS B 1 83 ? 40.649 52.002 23.289 1.00 11.87 83 LYS B N 1
ATOM 2620 C CA . LYS B 1 83 ? 39.782 53.063 23.727 1.00 12.92 83 LYS B CA 1
ATOM 2621 C C . LYS B 1 83 ? 38.488 53.123 22.957 1.00 11.90 83 LYS B C 1
ATOM 2622 O O . LYS B 1 83 ? 38.541 53.027 21.716 1.00 14.93 83 LYS B O 1
ATOM 2628 N N . GLY B 1 84 ? 37.369 53.236 23.681 1.00 13.28 84 GLY B N 1
ATOM 2629 C CA . GLY B 1 84 ? 36.108 53.289 22.924 1.00 14.81 84 GLY B CA 1
ATOM 2630 C C . GLY B 1 84 ? 35.391 51.966 22.897 1.00 13.05 84 GLY B C 1
ATOM 2631 O O . GLY B 1 84 ? 34.210 51.927 22.560 1.00 14.78 84 GLY B O 1
ATOM 2632 N N . PHE B 1 85 ? 36.050 50.858 23.287 1.00 10.76 85 PHE B N 1
ATOM 2633 C CA . PHE B 1 85 ? 35.346 49.573 23.286 1.00 10.74 85 PHE B CA 1
ATOM 2634 C C . PHE B 1 85 ? 34.146 49.675 24.193 1.00 9.88 85 PHE B C 1
ATOM 2635 O O . PHE B 1 85 ? 34.268 50.252 25.283 1.00 12.08 85 PHE B O 1
ATOM 2643 N N . ASP B 1 86 ? 33.029 49.134 23.793 1.00 9.85 86 ASP B N 1
ATOM 2644 C CA . ASP B 1 86 ? 31.835 49.209 24.621 1.00 9.76 86 ASP B CA 1
ATOM 2645 C C . ASP B 1 86 ? 31.598 47.829 25.255 1.00 8.86 86 ASP B C 1
ATOM 2646 O O . ASP B 1 86 ? 31.277 46.870 24.557 1.00 9.22 86 ASP B O 1
ATOM 2651 N N . PHE B 1 87 ? 31.785 47.730 26.556 1.00 9.65 87 PHE B N 1
ATOM 2652 C CA . PHE B 1 87 ? 31.615 46.478 27.269 1.00 9.06 87 PHE B CA 1
ATOM 2653 C C . PHE B 1 87 ? 30.171 46.058 27.426 1.00 9.47 87 PHE B C 1
ATOM 2654 O O . PHE B 1 87 ? 29.953 44.935 27.941 1.00 8.95 87 PHE B O 1
ATOM 2662 N N . ALA B 1 88 ? 29.214 46.901 27.030 1.00 9.08 88 ALA B N 1
ATOM 2663 C CA . ALA B 1 88 ? 27.812 46.583 27.154 1.00 9.46 88 ALA B CA 1
ATOM 2664 C C . ALA B 1 88 ? 27.546 46.166 28.592 1.00 9.78 88 ALA B C 1
ATOM 2665 O O . ALA B 1 88 ? 27.939 46.893 29.516 1.00 10.27 88 ALA B O 1
ATOM 2667 N N . ARG B 1 89 ? 26.888 45.001 28.815 1.00 8.97 89 ARG B N 1
ATOM 2668 C CA . ARG B 1 89 ? 26.627 44.600 30.198 1.00 9.62 89 ARG B CA 1
ATOM 2669 C C . ARG B 1 89 ? 27.334 43.298 30.491 1.00 9.06 89 ARG B C 1
ATOM 2670 O O . ARG B 1 89 ? 26.910 42.525 31.357 1.00 13.58 89 ARG B O 1
ATOM 2678 N N . GLY B 1 90 ? 28.486 43.065 29.850 1.00 8.08 90 GLY B N 1
ATOM 2679 C CA . GLY B 1 90 ? 29.351 41.947 30.219 1.00 8.52 90 GLY B CA 1
ATOM 2680 C C . GLY B 1 90 ? 29.433 40.894 29.109 1.00 7.20 90 GLY B C 1
ATOM 2681 O O . GLY B 1 90 ? 28.758 40.963 28.043 1.00 8.90 90 GLY B O 1
ATOM 2682 N N . GLY B 1 91 ? 30.285 39.910 29.340 1.00 7.25 91 GLY B N 1
ATOM 2683 C CA . GLY B 1 91 ? 30.561 38.876 28.324 1.00 7.69 91 GLY B CA 1
ATOM 2684 C C . GLY B 1 91 ? 31.550 37.897 28.889 1.00 6.28 91 GLY B C 1
ATOM 2685 O O . GLY B 1 91 ? 32.013 38.050 30.042 1.00 7.65 91 GLY B O 1
ATOM 2686 N N . LYS B 1 92 ? 31.913 36.919 28.101 1.00 7.78 92 LYS B N 1
ATOM 2687 C CA . LYS B 1 92 ? 32.792 35.856 28.527 1.00 6.99 92 LYS B CA 1
ATOM 2688 C C . LYS B 1 92 ? 34.203 35.973 27.958 1.00 7.10 92 LYS B C 1
ATOM 2689 O O . LYS B 1 92 ? 34.371 36.400 26.833 1.00 7.96 92 LYS B O 1
ATOM 2695 N N . HIS B 1 93 ? 35.160 35.501 28.765 1.00 7.45 93 HIS B N 1
ATOM 2696 C CA . HIS B 1 93 ? 36.493 35.159 28.228 1.00 7.37 93 HIS B CA 1
ATOM 2697 C C . HIS B 1 93 ? 36.590 33.650 28.086 1.00 7.02 93 HIS B C 1
ATOM 2698 O O . HIS B 1 93 ? 36.399 33.099 27.003 1.00 7.90 93 HIS B O 1
ATOM 2705 N N . GLY B 1 94 ? 36.828 32.929 29.197 1.00 8.81 94 GLY B N 1
ATOM 2706 C CA . GLY B 1 94 ? 36.955 31.479 29.174 1.00 8.20 94 GLY B CA 1
ATOM 2707 C C . GLY B 1 94 ? 37.294 31.015 30.585 1.00 7.60 94 GLY B C 1
ATOM 2708 O O . GLY B 1 94 ? 37.275 31.787 31.527 1.00 8.68 94 GLY B O 1
ATOM 2709 N N . GLY B 1 95 ? 37.599 29.719 30.664 1.00 7.70 95 GLY B N 1
ATOM 2710 C CA . GLY B 1 95 ? 37.935 29.203 32.021 1.00 9.41 95 GLY B CA 1
ATOM 2711 C C . GLY B 1 95 ? 38.062 27.696 31.925 1.00 7.52 95 GLY B C 1
ATOM 2712 O O . GLY B 1 95 ? 38.393 27.108 30.910 1.00 9.57 95 GLY B O 1
ATOM 2713 N N . THR B 1 96 ? 37.807 27.075 33.043 1.00 7.76 96 THR B N 1
ATOM 2714 C CA A THR B 1 96 ? 38.030 25.653 33.203 0.50 9.43 96 THR B CA 1
ATOM 2715 C CA B THR B 1 96 ? 38.048 25.664 33.270 0.50 9.54 96 THR B CA 1
ATOM 2716 C C . THR B 1 96 ? 36.726 24.936 33.418 1.00 9.93 96 THR B C 1
ATOM 2717 O O . THR B 1 96 ? 35.808 25.404 34.051 1.00 14.43 96 THR B O 1
ATOM 2724 N N . PHE B 1 97 ? 36.668 23.719 32.839 1.00 9.05 97 PHE B N 1
ATOM 2725 C CA . PHE B 1 97 ? 35.556 22.801 33.038 1.00 8.83 97 PHE B CA 1
ATOM 2726 C C . PHE B 1 97 ? 36.003 21.589 33.829 1.00 8.62 97 PHE B C 1
ATOM 2727 O O . PHE B 1 97 ? 37.169 21.184 33.727 1.00 9.63 97 PHE B O 1
ATOM 2735 N N . ILE B 1 98 ? 35.059 21.112 34.664 1.00 8.70 98 ILE B N 1
ATOM 2736 C CA . ILE B 1 98 ? 35.344 19.999 35.590 1.00 8.79 98 ILE B CA 1
ATOM 2737 C C . ILE B 1 98 ? 34.450 18.841 35.149 1.00 9.72 98 ILE B C 1
ATOM 2738 O O . ILE B 1 98 ? 33.284 19.051 34.820 1.00 10.03 98 ILE B O 1
ATOM 2743 N N . GLY B 1 99 ? 35.018 17.635 35.141 1.00 9.52 99 GLY B N 1
ATOM 2744 C CA . GLY B 1 99 ? 34.122 16.483 34.921 1.00 10.56 99 GLY B CA 1
ATOM 2745 C C . GLY B 1 99 ? 33.721 16.439 33.451 1.00 9.91 99 GLY B C 1
ATOM 2746 O O . GLY B 1 99 ? 34.462 16.775 32.535 1.00 12.04 99 GLY B O 1
ATOM 2747 N N . HIS B 1 100 ? 32.487 15.997 33.267 1.00 10.14 100 HIS B N 1
ATOM 2748 C CA . HIS B 1 100 ? 31.843 16.006 31.942 1.00 10.14 100 HIS B CA 1
ATOM 2749 C C . HIS B 1 100 ? 30.374 16.371 32.136 1.00 9.68 100 HIS B C 1
ATOM 2750 O O . HIS B 1 100 ? 29.879 16.337 33.294 1.00 10.85 100 HIS B O 1
ATOM 2757 N N . GLY B 1 101 ? 29.703 16.684 31.065 1.00 9.90 101 GLY B N 1
ATOM 2758 C CA . GLY B 1 101 ? 28.305 17.094 31.194 1.00 11.24 101 GLY B CA 1
ATOM 2759 C C . GLY B 1 101 ? 28.183 18.594 31.066 1.00 10.11 101 GLY B C 1
ATOM 2760 O O . GLY B 1 101 ? 29.122 19.352 31.277 1.00 11.03 101 GLY B O 1
ATOM 2761 N N . ALA B 1 102 ? 26.962 19.012 30.771 1.00 9.80 102 ALA B N 1
ATOM 2762 C CA . ALA B 1 102 ? 26.690 20.430 30.627 1.00 9.67 102 ALA B CA 1
ATOM 2763 C C . ALA B 1 102 ? 27.032 21.209 31.886 1.00 9.39 102 ALA B C 1
ATOM 2764 O O . ALA B 1 102 ? 26.772 20.771 33.011 1.00 10.94 102 ALA B O 1
ATOM 2766 N N . ALA B 1 103 ? 27.576 22.398 31.725 1.00 8.81 103 ALA B N 1
ATOM 2767 C CA . ALA B 1 103 ? 27.894 23.314 32.805 1.00 8.26 103 ALA B CA 1
ATOM 2768 C C . ALA B 1 103 ? 28.031 24.707 32.216 1.00 7.41 103 ALA B C 1
ATOM 2769 O O . ALA B 1 103 ? 28.952 25.478 32.527 1.00 8.72 103 ALA B O 1
ATOM 2771 N N . SER B 1 104 ? 27.070 25.041 31.361 1.00 8.24 104 SER B N 1
ATOM 2772 C CA . SER B 1 104 ? 27.016 26.342 30.722 1.00 9.12 104 SER B CA 1
ATOM 2773 C C . SER B 1 104 ? 25.749 26.358 29.879 1.00 8.89 104 SER B C 1
ATOM 2774 O O . SER B 1 104 ? 25.061 25.354 29.768 1.00 9.97 104 SER B O 1
ATOM 2777 N N . GLY B 1 105 ? 25.446 27.483 29.267 1.00 9.16 105 GLY B N 1
ATOM 2778 C CA . GLY B 1 105 ? 24.347 27.496 28.298 1.00 9.99 105 GLY B CA 1
ATOM 2779 C C . GLY B 1 105 ? 23.021 27.269 28.975 1.00 9.88 105 GLY B C 1
ATOM 2780 O O . GLY B 1 105 ? 22.111 26.729 28.349 1.00 11.80 105 GLY B O 1
ATOM 2781 N N . TYR B 1 106 ? 22.860 27.693 30.224 1.00 10.13 106 TYR B N 1
ATOM 2782 C CA . TYR B 1 106 ? 21.614 27.563 30.959 1.00 10.90 106 TYR B CA 1
ATOM 2783 C C . TYR B 1 106 ? 21.290 26.088 31.223 1.00 10.18 106 TYR B C 1
ATOM 2784 O O . TYR B 1 106 ? 20.139 25.736 31.487 1.00 15.34 106 TYR B O 1
ATOM 2793 N N . GLN B 1 107 ? 22.326 25.237 31.182 1.00 9.79 107 GLN B N 1
ATOM 2794 C CA . GLN B 1 107 ? 22.157 23.823 31.505 1.00 9.01 107 GLN B CA 1
ATOM 2795 C C . GLN B 1 107 ? 23.175 23.452 32.563 1.00 8.64 107 GLN B C 1
ATOM 2796 O O . GLN B 1 107 ? 24.294 23.955 32.567 1.00 11.16 107 GLN B O 1
ATOM 2802 N N . HIS B 1 108 ? 22.828 22.508 33.408 1.00 9.28 108 HIS B N 1
ATOM 2803 C CA . HIS B 1 108 ? 23.664 21.967 34.479 1.00 8.74 108 HIS B CA 1
ATOM 2804 C C . HIS B 1 108 ? 23.689 20.451 34.370 1.00 9.60 108 HIS B C 1
ATOM 2805 O O . HIS B 1 108 ? 22.823 19.895 33.679 1.00 14.02 108 HIS B O 1
ATOM 2812 N N . SER B 1 109 ? 24.612 19.803 35.061 1.00 9.67 109 SER B N 1
ATOM 2813 C CA . SER B 1 109 ? 24.629 18.335 35.036 1.00 9.67 109 SER B CA 1
ATOM 2814 C C . SER B 1 109 ? 25.182 17.853 36.354 1.00 9.22 109 SER B C 1
ATOM 2815 O O . SER B 1 109 ? 25.861 18.617 37.058 1.00 9.81 109 SER B O 1
ATOM 2818 N N . LYS B 1 110 ? 24.904 16.601 36.687 1.00 9.77 110 LYS B N 1
ATOM 2819 C CA . LYS B 1 110 ? 25.404 16.089 37.964 1.00 10.92 110 LYS B CA 1
ATOM 2820 C C . LYS B 1 110 ? 26.916 15.922 37.985 1.00 10.36 110 LYS B C 1
ATOM 2821 O O . LYS B 1 110 ? 27.529 15.856 39.063 1.00 11.97 110 LYS B O 1
ATOM 2827 N N . THR B 1 111 ? 27.491 15.827 36.777 1.00 10.46 111 THR B N 1
ATOM 2828 C CA . THR B 1 111 ? 28.888 15.419 36.612 1.00 10.55 111 THR B CA 1
ATOM 2829 C C . THR B 1 111 ? 29.794 16.559 36.206 1.00 9.69 111 THR B C 1
ATOM 2830 O O . THR B 1 111 ? 31.016 16.339 36.166 1.00 10.82 111 THR B O 1
ATOM 2834 N N . GLY B 1 112 ? 29.223 17.746 35.938 1.00 8.52 112 GLY B N 1
ATOM 2835 C CA . GLY B 1 112 ? 29.989 18.803 35.322 1.00 8.98 112 GLY B CA 1
ATOM 2836 C C . GLY B 1 112 ? 29.907 20.107 36.054 1.00 8.73 112 GLY B C 1
ATOM 2837 O O . GLY B 1 112 ? 28.863 20.424 36.663 1.00 9.59 112 GLY B O 1
ATOM 2838 N N . ALA B 1 113 ? 30.988 20.899 35.980 1.00 7.95 113 ALA B N 1
ATOM 2839 C CA . ALA B 1 113 ? 31.003 22.253 36.513 1.00 8.63 113 ALA B CA 1
ATOM 2840 C C . ALA B 1 113 ? 31.915 23.108 35.665 1.00 7.85 113 ALA B C 1
ATOM 2841 O O . ALA B 1 113 ? 32.720 22.605 34.887 1.00 8.95 113 ALA B O 1
ATOM 2843 N N . SER B 1 114 ? 31.785 24.426 35.829 1.00 7.93 114 SER B N 1
ATOM 2844 C CA . SER B 1 114 ? 32.730 25.303 35.096 1.00 7.59 114 SER B CA 1
ATOM 2845 C C . SER B 1 114 ? 33.017 26.538 35.918 1.00 7.19 114 SER B C 1
ATOM 2846 O O . SER B 1 114 ? 32.201 27.009 36.732 1.00 8.30 114 SER B O 1
ATOM 2849 N N . ASN B 1 115 ? 34.218 27.060 35.665 1.00 8.16 115 ASN B N 1
ATOM 2850 C CA . ASN B 1 115 ? 34.763 28.240 36.347 1.00 8.68 115 ASN B CA 1
ATOM 2851 C C . ASN B 1 115 ? 35.304 29.176 35.277 1.00 7.55 115 ASN B C 1
ATOM 2852 O O . ASN B 1 115 ? 36.335 28.852 34.675 1.00 9.30 115 A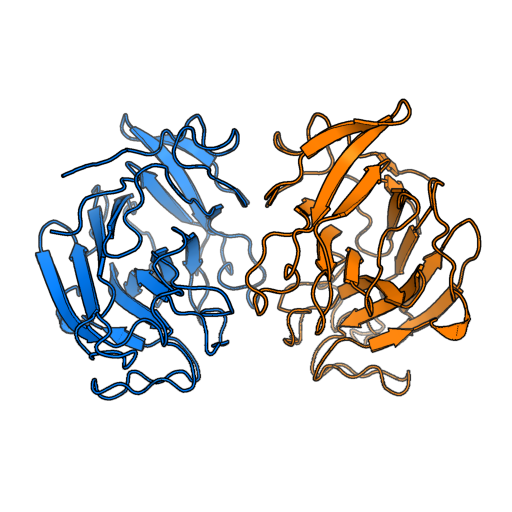SN B O 1
ATOM 2857 N N . ARG B 1 116 ? 34.593 30.271 35.029 1.00 7.05 116 ARG B N 1
ATOM 2858 C CA . ARG B 1 116 ? 34.954 31.159 33.931 1.00 7.90 116 ARG B CA 1
ATOM 2859 C C . ARG B 1 116 ? 35.151 32.581 34.388 1.00 7.07 116 ARG B C 1
ATOM 2860 O O . ARG B 1 116 ? 34.603 33.000 35.399 1.00 8.23 116 ARG B O 1
ATOM 2868 N N . ILE B 1 117 ? 35.919 33.313 33.573 1.00 7.30 117 ILE B N 1
ATOM 2869 C CA . ILE B 1 117 ? 35.989 34.767 33.727 1.00 7.25 117 ILE B CA 1
ATOM 2870 C C . ILE B 1 117 ? 34.915 35.399 32.865 1.00 7.75 117 ILE B C 1
ATOM 2871 O O . ILE B 1 117 ? 34.796 35.058 31.649 1.00 7.76 117 ILE B O 1
ATOM 2876 N N . MET B 1 118 ? 34.169 36.323 33.430 1.00 7.81 118 MET B N 1
ATOM 2877 C CA . MET B 1 118 ? 33.365 37.248 32.649 1.00 7.40 118 MET B CA 1
ATOM 2878 C C . MET B 1 118 ? 33.847 38.667 32.887 1.00 7.34 118 MET B C 1
ATOM 2879 O O . MET B 1 118 ? 34.301 39.047 33.957 1.00 8.70 118 MET B O 1
ATOM 2884 N N . TRP B 1 119 ? 33.719 39.480 31.803 1.00 7.94 119 TRP B N 1
ATOM 2885 C CA . TRP B 1 119 ? 33.766 40.914 32.006 1.00 8.08 119 TRP B CA 1
ATOM 2886 C C . TRP B 1 119 ? 32.375 41.408 32.338 1.00 8.97 119 TRP B C 1
ATOM 2887 O O . TRP B 1 119 ? 31.386 40.687 32.159 1.00 8.18 119 TRP B O 1
ATOM 2898 N N . GLN B 1 120 ? 32.327 42.664 32.786 1.00 8.21 120 GLN B N 1
ATOM 2899 C CA . GLN B 1 120 ? 31.104 43.271 33.257 1.00 8.83 120 GLN B CA 1
ATOM 2900 C C . GLN B 1 120 ? 30.976 44.686 32.690 1.00 9.08 120 GLN B C 1
ATOM 2901 O O . GLN B 1 120 ? 31.877 45.150 31.994 1.00 9.97 120 GLN B O 1
ATOM 2907 N N . GLU B 1 121 ? 29.858 45.327 32.964 1.00 9.45 121 GLU B N 1
ATOM 2908 C CA . GLU B 1 121 ? 29.736 46.736 32.639 1.00 10.39 121 GLU B CA 1
ATOM 2909 C C . GLU B 1 121 ? 30.997 47.514 33.069 1.00 9.67 121 GLU B C 1
ATOM 2910 O O . GLU B 1 121 ? 31.589 47.213 34.115 1.00 10.47 121 GLU B O 1
ATOM 2916 N N . LYS B 1 122 ? 31.379 48.472 32.268 1.00 10.08 122 LYS B N 1
ATOM 2917 C CA . LYS B 1 122 ? 32.441 49.393 32.580 1.00 10.97 122 LYS B CA 1
ATOM 2918 C C . LYS B 1 122 ? 33.769 48.688 32.779 1.00 10.64 122 LYS B C 1
ATOM 2919 O O . LYS B 1 122 ? 34.676 49.210 33.448 1.00 13.45 122 LYS B O 1
ATOM 2925 N N . GLY B 1 123 ? 33.946 47.515 32.189 1.00 9.13 123 GLY B N 1
ATOM 2926 C CA . GLY B 1 123 ? 35.238 46.855 32.299 1.00 10.09 123 GLY B CA 1
ATOM 2927 C C . GLY B 1 123 ? 35.448 46.126 33.603 1.00 8.99 123 GLY B C 1
ATOM 2928 O O . GLY B 1 123 ? 36.529 45.744 33.994 1.00 10.72 123 GLY B O 1
ATOM 2929 N N . GLY B 1 124 ? 34.363 45.825 34.359 1.00 9.04 124 GLY B N 1
ATOM 2930 C CA . GLY B 1 124 ? 34.528 45.000 35.549 1.00 8.97 124 GLY B CA 1
ATOM 2931 C C . GLY B 1 124 ? 34.796 43.553 35.177 1.00 8.05 124 GLY B C 1
ATOM 2932 O O . GLY B 1 124 ? 34.717 43.162 34.033 1.00 8.78 124 GLY B O 1
ATOM 2933 N N . VAL B 1 125 ? 35.111 42.766 36.223 1.00 8.57 125 VAL B N 1
ATOM 2934 C CA . VAL B 1 125 ? 35.399 41.358 36.051 1.00 8.20 125 VAL B CA 1
ATOM 2935 C C . VAL B 1 125 ? 34.691 40.632 37.183 1.00 8.57 125 VAL B C 1
ATOM 2936 O O . VAL B 1 125 ? 34.618 41.127 38.316 1.00 9.40 125 VAL B O 1
ATOM 2940 N N . ILE B 1 126 ? 34.236 39.416 36.872 1.00 7.86 126 ILE B N 1
ATOM 2941 C CA . ILE B 1 126 ? 33.755 38.505 37.907 1.00 8.27 126 ILE B CA 1
ATOM 2942 C C . ILE B 1 126 ? 34.265 37.102 37.611 1.00 7.78 126 ILE B C 1
ATOM 2943 O O . ILE B 1 126 ? 34.598 36.764 36.473 1.00 9.02 126 ILE B O 1
ATOM 2948 N N . ASP B 1 127 ? 34.312 36.265 38.679 1.00 8.30 127 ASP B N 1
ATOM 2949 C CA . ASP B 1 127 ? 34.339 34.827 38.558 1.00 7.64 127 ASP B CA 1
ATOM 2950 C C . ASP B 1 127 ? 32.918 34.356 38.247 1.00 8.68 127 ASP B C 1
ATOM 2951 O O . ASP B 1 127 ? 31.957 34.908 38.811 1.00 9.89 127 ASP B O 1
ATOM 2956 N N . TYR B 1 128 ? 32.722 33.376 37.378 1.00 7.89 128 TYR B N 1
ATOM 2957 C CA . TYR B 1 128 ? 31.368 32.995 36.956 1.00 7.46 128 TYR B CA 1
ATOM 2958 C C . TYR B 1 128 ? 31.295 31.466 36.927 1.00 7.25 128 TYR B C 1
ATOM 2959 O O . TYR B 1 128 ? 31.974 30.830 36.095 1.00 7.30 128 TYR B O 1
ATOM 2968 N N . ILE B 1 129 ? 30.554 30.912 37.834 1.00 7.89 129 ILE B N 1
ATOM 2969 C CA . ILE B 1 129 ? 30.587 29.473 38.101 1.00 7.65 129 ILE B CA 1
ATOM 2970 C C . ILE B 1 129 ? 29.268 28.818 37.778 1.00 8.42 129 ILE B C 1
ATOM 2971 O O . ILE B 1 129 ? 28.201 29.291 38.225 1.00 8.32 129 ILE B O 1
ATOM 2976 N N . TYR B 1 130 ? 29.282 27.700 37.069 1.00 7.83 130 TYR B N 1
ATOM 2977 C CA . TYR B 1 130 ? 28.141 26.794 36.966 1.00 8.06 130 TYR B CA 1
ATOM 2978 C C . TYR B 1 130 ? 28.509 25.587 37.850 1.00 7.64 130 TYR B C 1
ATOM 2979 O O . TYR B 1 130 ? 29.425 24.821 37.463 1.00 8.41 130 TYR B O 1
ATOM 2988 N N . PRO B 1 131 ? 27.868 25.396 38.981 1.00 8.45 131 PRO B N 1
ATOM 2989 C CA . PRO B 1 131 ? 28.155 24.235 39.839 1.00 8.83 131 PRO B CA 1
ATOM 2990 C C . PRO B 1 131 ? 27.328 23.038 39.412 1.00 9.05 131 PRO B C 1
ATOM 2991 O O . PRO B 1 131 ? 26.367 23.185 38.624 1.00 9.52 131 PRO B O 1
ATOM 2995 N N . PRO B 1 132 ? 27.715 21.842 39.879 1.00 9.80 132 PRO B N 1
ATOM 2996 C CA . PRO B 1 132 ? 26.972 20.654 39.480 1.00 9.80 132 PRO B CA 1
ATOM 2997 C C . PRO B 1 132 ? 25.571 20.569 40.080 1.00 9.99 132 PRO B C 1
ATOM 2998 O O . PRO B 1 132 ? 25.321 20.977 41.211 1.00 12.34 132 PRO B O 1
ATOM 3002 N N . SER B 1 133 ? 24.664 19.959 39.292 1.00 9.82 133 SER B N 1
ATOM 3003 C CA . SER B 1 133 ? 23.378 19.563 39.817 1.00 11.41 133 SER B CA 1
ATOM 3004 C C . SER B 1 133 ? 23.486 18.594 40.988 1.00 11.73 133 SER B C 1
ATOM 3005 O O . SER B 1 133 ? 24.377 17.729 40.987 1.00 13.65 133 SER B O 1
ATOM 3008 N N . ASP B 1 134 ? 22.572 18.720 41.936 1.00 13.21 134 ASP B N 1
ATOM 3009 C CA . ASP B 1 134 ? 22.422 17.694 42.960 1.00 16.62 134 ASP B CA 1
ATOM 3010 C C . ASP B 1 134 ? 23.713 17.531 43.741 1.00 18.38 134 ASP B C 1
ATOM 3011 O O . ASP B 1 134 ? 24.156 16.400 44.062 1.00 23.86 134 ASP B O 1
ATOM 3016 N N . LEU B 1 135 ? 24.399 18.615 44.062 1.00 14.85 135 LEU B N 1
ATOM 3017 C CA . LEU B 1 135 ? 25.649 18.527 44.847 1.00 14.55 135 LEU B CA 1
ATOM 3018 C C . LEU B 1 135 ? 25.607 19.592 45.917 1.00 13.71 135 LEU B C 1
ATOM 3019 O O . LEU B 1 135 ? 25.382 20.786 45.625 1.00 14.40 135 LEU B O 1
ATOM 3024 N N . LYS B 1 136 ? 25.790 19.159 47.167 1.00 14.59 136 LYS B N 1
ATOM 3025 C CA . LYS B 1 136 ? 25.713 20.136 48.260 1.00 16.58 136 LYS B CA 1
ATOM 3026 C C . LYS B 1 136 ? 26.690 21.277 48.094 1.00 15.15 136 LYS B C 1
ATOM 3027 O O . LYS B 1 136 ? 27.838 21.077 47.668 1.00 15.09 136 LYS B O 1
ATOM 3033 N N . GLN B 1 137 ? 26.221 22.469 48.473 1.00 15.50 137 GLN B N 1
ATOM 3034 C CA . GLN B 1 137 ? 27.139 23.617 48.566 1.00 14.37 137 GLN B CA 1
ATOM 3035 C C . GLN B 1 137 ? 26.918 24.288 49.911 1.00 14.27 137 GLN B C 1
ATOM 3036 O O . GLN B 1 137 ? 25.799 24.163 50.419 1.00 20.06 137 GLN B O 1
ATOM 3042 N N . LYS B 1 138 ? 27.879 24.969 50.485 1.00 15.21 138 LYS B N 1
ATOM 3043 C CA . LYS B 1 138 ? 27.633 25.807 51.664 1.00 19.26 138 LYS B CA 1
ATOM 3044 C C . LYS B 1 138 ? 27.664 27.278 51.337 1.00 17.74 138 LYS B C 1
ATOM 3045 O O . LYS B 1 138 ? 27.204 28.120 52.111 1.00 18.18 138 LYS B O 1
ATOM 3051 N N . ILE B 1 139 ? 28.187 27.671 50.185 1.00 15.16 139 ILE B N 1
ATOM 3052 C CA . ILE B 1 139 ? 28.207 29.057 49.809 1.00 14.08 139 ILE B CA 1
ATOM 3053 C C . ILE B 1 139 ? 26.807 29.483 49.424 1.00 13.43 139 ILE B C 1
ATOM 3054 O O . ILE B 1 139 ? 26.217 28.931 48.497 1.00 13.88 139 ILE B O 1
ATOM 3059 N N . PRO B 1 140 ? 26.242 30.459 50.099 1.00 16.44 140 PRO B N 1
ATOM 3060 C CA . PRO B 1 140 ? 24.869 30.842 49.765 1.00 17.83 140 PRO B CA 1
ATOM 3061 C C . PRO B 1 140 ? 24.721 31.273 48.316 1.00 15.69 140 PRO B C 1
ATOM 3062 O O . PRO B 1 140 ? 25.540 32.011 47.751 1.00 14.37 140 PRO B O 1
ATOM 3066 N N . GLY B 1 141 ? 23.667 30.781 47.646 1.00 14.52 141 GLY B N 1
ATOM 3067 C CA . GLY B 1 141 ? 23.475 31.159 46.276 1.00 14.08 141 GLY B CA 1
ATOM 3068 C C . GLY B 1 141 ? 24.288 30.371 45.243 1.00 12.59 141 GLY B C 1
ATOM 3069 O O . GLY B 1 141 ? 24.059 30.642 44.067 1.00 12.75 141 GLY B O 1
ATOM 3070 N N . LEU B 1 142 ? 25.172 29.461 45.681 1.00 12.41 142 LEU B N 1
ATOM 3071 C CA . LEU B 1 142 ? 25.903 28.668 44.649 1.00 11.50 142 LEU B CA 1
ATOM 3072 C C . LEU B 1 142 ? 25.000 27.516 44.222 1.00 11.16 142 LEU B C 1
ATOM 3073 O O . LEU B 1 142 ? 25.109 26.401 44.745 1.00 13.38 142 LEU B O 1
ATOM 3078 N N . ASP B 1 143 ? 24.082 27.830 43.306 1.00 10.88 143 ASP B N 1
ATOM 3079 C CA . ASP B 1 143 ? 22.966 26.959 43.008 1.00 11.49 143 ASP B CA 1
ATOM 3080 C C . ASP B 1 143 ? 22.967 26.509 41.550 1.00 11.78 143 ASP B C 1
ATOM 3081 O O . ASP B 1 143 ? 23.151 27.366 40.669 1.00 10.95 143 ASP B O 1
ATOM 3086 N N . PRO B 1 144 ? 22.802 25.212 41.285 1.00 10.82 144 PRO B N 1
ATOM 3087 C CA . PRO B 1 144 ? 22.867 24.697 39.922 1.00 10.78 144 PRO B CA 1
ATOM 3088 C C . PRO B 1 144 ? 21.552 24.810 39.178 1.00 10.76 144 PRO B C 1
ATOM 3089 O O . PRO B 1 144 ? 20.987 23.836 38.656 1.00 12.91 144 PRO B O 1
ATOM 3093 N N . GLU B 1 145 ? 21.066 26.058 39.066 1.00 12.06 145 GLU B N 1
ATOM 3094 C CA . GLU B 1 145 ? 19.840 26.364 38.333 1.00 13.53 145 GLU B CA 1
ATOM 3095 C C . GLU B 1 145 ? 20.002 27.678 37.562 1.00 11.30 145 GLU B C 1
ATOM 3096 O O . GLU B 1 145 ? 20.854 28.481 37.971 1.00 12.12 145 GLU B O 1
ATOM 3102 N N . GLY B 1 146 ? 19.234 27.904 36.520 1.00 12.72 146 GLY B N 1
ATOM 3103 C CA . GLY B 1 146 ? 19.337 29.241 35.899 1.00 13.28 146 GLY B CA 1
ATOM 3104 C C . GLY B 1 146 ? 20.723 29.489 35.323 1.00 11.69 146 GLY B C 1
ATOM 3105 O O . GLY B 1 146 ? 21.413 28.604 34.817 1.00 11.39 146 GLY B O 1
ATOM 3106 N N . HIS B 1 147 ? 21.149 30.743 35.332 1.00 9.63 147 HIS B N 1
ATOM 3107 C CA . HIS B 1 147 ? 22.443 31.169 34.861 1.00 9.58 147 HIS B CA 1
ATOM 3108 C C . HIS B 1 147 ? 23.514 30.852 35.904 1.00 8.57 147 HIS B C 1
ATOM 3109 O O . HIS B 1 147 ? 23.209 30.367 36.981 1.00 9.17 147 HIS B O 1
ATOM 3116 N N . GLY B 1 148 ? 24.762 31.127 35.512 1.00 8.93 148 GLY B N 1
ATOM 3117 C CA . GLY B 1 148 ? 25.855 30.888 36.438 1.00 8.63 148 GLY B CA 1
ATOM 3118 C C . GLY B 1 148 ? 25.824 31.903 37.596 1.00 8.14 148 GLY B C 1
ATOM 3119 O O . GLY B 1 148 ? 25.033 32.859 37.629 1.00 9.46 148 GLY B O 1
ATOM 3120 N N . ILE B 1 149 ? 26.737 31.676 38.506 1.00 8.13 149 ILE B N 1
ATOM 3121 C CA . ILE B 1 149 ? 26.818 32.421 39.763 1.00 9.32 149 ILE B CA 1
ATOM 3122 C C . ILE B 1 149 ? 28.079 33.285 39.721 1.00 8.77 149 ILE B C 1
ATOM 3123 O O . ILE B 1 149 ? 29.179 32.784 39.510 1.00 9.30 149 ILE B O 1
ATOM 3128 N N . GLY B 1 150 ? 27.882 34.584 39.903 1.00 9.69 150 GLY B N 1
ATOM 3129 C CA . GLY B 1 150 ? 29.045 35.497 39.862 1.00 9.56 150 GLY B CA 1
ATOM 3130 C C . GLY B 1 150 ? 29.595 35.795 41.222 1.00 8.56 150 GLY B C 1
ATOM 3131 O O . GLY B 1 150 ? 28.833 35.867 42.203 1.00 11.29 150 GLY B O 1
ATOM 3132 N N . PHE B 1 151 ? 30.932 35.961 41.250 1.00 9.38 151 PHE B N 1
ATOM 3133 C CA . PHE B 1 151 ? 31.626 36.391 42.467 1.00 8.62 151 PHE B CA 1
ATOM 3134 C C . PHE B 1 151 ? 32.632 37.476 42.117 1.00 8.44 151 PHE B C 1
ATOM 3135 O O . PHE B 1 151 ? 33.130 37.524 41.000 1.00 9.61 151 PHE B O 1
ATOM 3143 N N . PHE B 1 152 ? 32.901 38.319 43.127 1.00 8.50 152 PHE B N 1
ATOM 3144 C CA . PHE B 1 152 ? 33.966 39.335 43.078 1.00 9.04 152 PHE B CA 1
ATOM 3145 C C . PHE B 1 152 ? 33.536 40.617 42.378 1.00 9.50 152 PHE B C 1
ATOM 3146 O O . PHE B 1 152 ? 34.410 41.444 42.082 1.00 10.92 152 PHE B O 1
ATOM 3154 N N . GLN B 1 153 ? 32.225 40.823 42.158 1.00 8.96 153 GLN B N 1
ATOM 3155 C CA . GLN B 1 153 ? 31.864 42.016 41.417 1.00 10.01 153 GLN B CA 1
ATOM 3156 C C . GLN B 1 153 ? 32.340 43.296 42.082 1.00 10.33 153 GLN B C 1
ATOM 3157 O O . GLN B 1 153 ? 32.728 44.239 41.414 1.00 14.00 153 GLN B O 1
ATOM 3163 N N . ASP B 1 154 ? 32.386 43.338 43.425 1.00 8.94 154 ASP B N 1
ATOM 3164 C CA . ASP B 1 154 ? 32.811 44.559 44.123 1.00 9.58 154 ASP B CA 1
ATOM 3165 C C . ASP B 1 154 ? 34.321 44.705 44.186 1.00 9.48 154 ASP B C 1
ATOM 3166 O O . ASP B 1 154 ? 34.809 45.745 44.639 1.00 11.83 154 ASP B O 1
ATOM 3171 N N . ASP B 1 155 ? 35.078 43.722 43.745 1.00 10.54 155 ASP B N 1
ATOM 3172 C CA . ASP B 1 155 ? 36.532 43.744 43.875 1.00 10.54 155 ASP B CA 1
ATOM 3173 C C . ASP B 1 155 ? 37.200 44.159 42.582 1.00 9.98 155 ASP B C 1
ATOM 3174 O O . ASP B 1 155 ? 38.370 44.550 42.639 1.00 11.63 155 ASP B O 1
ATOM 3179 N N . PHE B 1 156 ? 36.501 44.087 41.458 1.00 10.80 156 PHE B N 1
ATOM 3180 C CA . PHE B 1 156 ? 37.141 44.328 40.182 1.00 10.95 156 PHE B CA 1
ATOM 3181 C C . PHE B 1 156 ? 36.386 45.339 39.320 1.00 9.72 156 PHE B C 1
ATOM 3182 O O . PHE B 1 156 ? 36.420 45.273 38.087 1.00 11.04 156 PHE B O 1
ATOM 3190 N N . LYS B 1 157 ? 35.702 46.294 40.002 1.00 9.96 157 LYS B N 1
ATOM 3191 C CA A LYS B 1 157 ? 34.991 47.274 39.177 0.50 10.71 157 LYS B CA 1
ATOM 3192 C CA B LYS B 1 157 ? 35.009 47.308 39.217 0.50 10.59 157 LYS B CA 1
ATOM 3193 C C . LYS B 1 157 ? 35.983 48.049 38.320 1.00 10.34 157 LYS B C 1
ATOM 3194 O O . LYS B 1 157 ? 37.047 48.490 38.789 1.00 12.19 157 LYS B O 1
ATOM 3205 N N . ASN B 1 158 ? 35.640 48.229 37.061 1.00 11.92 158 ASN B N 1
ATOM 3206 C CA . ASN B 1 158 ? 36.480 48.935 36.090 1.00 12.37 158 ASN B CA 1
ATOM 3207 C C . ASN B 1 158 ? 37.887 48.392 36.065 1.00 12.56 158 ASN B C 1
ATOM 3208 O O . ASN B 1 158 ? 38.825 49.156 35.773 1.00 15.80 158 ASN B O 1
ATOM 3213 N N . ALA B 1 159 ? 38.095 47.121 36.362 1.00 12.41 159 ALA B N 1
ATOM 3214 C CA . ALA B 1 159 ? 39.465 46.637 36.431 1.00 11.95 159 ALA B CA 1
ATOM 3215 C C . ALA B 1 159 ? 40.103 46.564 35.036 1.00 11.36 159 ALA B C 1
ATOM 3216 O O . ALA B 1 159 ? 41.342 46.667 34.928 1.00 13.24 159 ALA B O 1
ATOM 3218 N N . LEU B 1 160 ? 39.314 46.345 34.010 1.00 10.60 160 LEU B N 1
ATOM 3219 C CA . LEU B 1 160 ? 39.833 46.259 32.640 1.00 10.15 160 LEU B CA 1
ATOM 3220 C C . LEU B 1 160 ? 39.952 47.665 32.075 1.00 11.89 160 LEU B C 1
ATOM 3221 O O . LEU B 1 160 ? 38.958 48.296 31.733 1.00 14.42 160 LEU B O 1
ATOM 3226 N N . LYS B 1 161 ? 41.213 48.121 32.007 1.00 11.81 161 LYS B N 1
ATOM 3227 C CA . LYS B 1 161 ? 41.466 49.466 31.511 1.00 11.97 161 LYS B CA 1
ATOM 3228 C C . LYS B 1 161 ? 41.601 49.487 30.016 1.00 11.92 161 LYS B C 1
ATOM 3229 O O . LYS B 1 161 ? 41.884 48.454 29.387 1.00 13.20 161 LYS B O 1
ATOM 3235 N N . TYR B 1 162 ? 41.432 50.640 29.401 1.00 11.31 162 TYR B N 1
ATOM 3236 C CA . TYR B 1 162 ? 41.615 50.784 27.955 1.00 11.42 162 TYR B CA 1
ATOM 3237 C C . TYR B 1 162 ? 43.088 50.930 27.539 1.00 10.85 162 TYR B C 1
ATOM 3238 O O . TYR B 1 162 ? 43.882 51.513 28.310 1.00 12.64 162 TYR B O 1
ATOM 3247 N N . ASP B 1 163 ? 43.435 50.482 26.338 1.00 10.92 163 ASP B N 1
ATOM 3248 C CA . ASP B 1 163 ? 44.727 50.745 25.737 1.00 12.11 163 ASP B CA 1
ATOM 3249 C C . ASP B 1 163 ? 45.856 50.176 26.582 1.00 12.73 163 ASP B C 1
ATOM 3250 O O . ASP B 1 163 ? 46.955 50.755 26.593 1.00 15.21 163 ASP B O 1
ATOM 3255 N N . VAL B 1 164 ? 45.646 49.051 27.273 1.00 14.06 164 VAL B N 1
ATOM 3256 C CA . VAL B 1 164 ? 46.676 48.363 28.001 1.00 13.85 164 VAL B CA 1
ATOM 3257 C C . VAL B 1 164 ? 46.486 46.851 27.935 1.00 12.31 164 VAL B C 1
ATOM 3258 O O . VAL B 1 164 ? 45.401 46.353 27.740 1.00 13.18 164 VAL B O 1
ATOM 3262 N N . TRP B 1 165 ? 47.596 46.157 28.142 1.00 12.24 165 TRP B N 1
ATOM 3263 C CA . TRP B 1 165 ? 47.467 44.707 28.222 1.00 11.60 165 TRP B CA 1
ATOM 3264 C C . TRP B 1 165 ? 47.038 44.305 29.614 1.00 11.87 165 TRP B C 1
ATOM 3265 O O . TRP B 1 165 ? 47.859 44.215 30.551 1.00 17.51 165 TRP B O 1
ATOM 3276 N N . ASN B 1 166 ? 45.752 44.044 29.760 1.00 10.37 166 ASN B N 1
ATOM 3277 C CA . ASN B 1 166 ? 45.274 43.632 31.080 1.00 9.87 166 ASN B CA 1
ATOM 3278 C C . ASN B 1 166 ? 45.640 42.172 31.323 1.00 10.96 166 ASN B C 1
ATOM 3279 O O . ASN B 1 166 ? 45.410 41.385 30.390 1.00 12.59 166 ASN B O 1
ATOM 3284 N N . ARG B 1 167 ? 46.127 41.856 32.490 1.00 9.45 167 ARG B N 1
ATOM 3285 C CA . ARG B 1 167 ? 46.554 40.512 32.802 1.00 9.84 167 ARG B CA 1
ATOM 3286 C C . ARG B 1 167 ? 45.480 39.833 33.620 1.00 9.74 167 ARG B C 1
ATOM 3287 O O . ARG B 1 167 ? 45.129 40.343 34.683 1.00 12.47 167 ARG B O 1
ATOM 3295 N N A ILE B 1 168 ? 44.972 38.687 33.158 0.50 10.14 168 ILE B N 1
ATOM 3296 N N B ILE B 1 168 ? 44.964 38.706 33.131 0.50 9.36 168 ILE B N 1
ATOM 3297 C CA A ILE B 1 168 ? 43.932 37.985 33.893 0.50 10.71 168 ILE B CA 1
ATOM 3298 C CA B ILE B 1 168 ? 43.884 37.926 33.702 0.50 9.55 168 ILE B CA 1
ATOM 3299 C C A ILE B 1 168 ? 44.350 36.538 34.142 0.50 9.20 168 ILE B C 1
ATOM 3300 C C B ILE B 1 168 ? 44.405 36.565 34.164 0.50 9.54 168 ILE B C 1
ATOM 3301 O O A ILE B 1 168 ? 44.924 35.877 33.273 0.50 12.18 168 ILE B O 1
ATOM 3302 O O B ILE B 1 168 ? 45.181 35.932 33.433 0.50 8.77 168 ILE B O 1
ATOM 3311 N N . GLU B 1 169 ? 43.997 36.056 35.335 1.00 9.46 169 GLU B N 1
ATOM 3312 C CA . GLU B 1 169 ? 44.254 34.653 35.638 1.00 10.42 169 GLU B CA 1
ATOM 3313 C C . GLU B 1 169 ? 43.003 34.090 36.322 1.00 9.21 169 GLU B C 1
ATOM 3314 O O . GLU B 1 169 ? 42.284 34.839 37.024 1.00 11.06 169 GLU B O 1
ATOM 3320 N N . ILE B 1 170 ? 42.793 32.808 36.118 1.00 9.75 170 ILE B N 1
ATOM 3321 C CA . ILE B 1 170 ? 41.720 32.136 36.850 1.00 8.54 170 ILE B CA 1
ATOM 3322 C C . ILE B 1 170 ? 42.240 30.783 37.364 1.00 8.60 170 ILE B C 1
ATOM 3323 O O . ILE B 1 170 ? 42.674 29.947 36.568 1.00 9.15 170 ILE B O 1
ATOM 3328 N N . GLY B 1 171 ? 42.141 30.616 38.681 1.00 9.02 171 GLY B N 1
ATOM 3329 C CA . GLY B 1 171 ? 42.620 29.410 39.329 1.00 10.25 171 GLY B CA 1
ATOM 3330 C C . GLY B 1 171 ? 41.440 28.544 39.768 1.00 10.04 171 GLY B C 1
ATOM 3331 O O . GLY B 1 171 ? 40.382 29.069 40.159 1.00 10.11 171 GLY B O 1
ATOM 3332 N N . THR B 1 172 ? 41.631 27.234 39.685 1.00 10.66 172 THR B N 1
ATOM 3333 C CA . THR B 1 172 ? 40.608 26.282 40.050 1.00 10.11 172 THR B CA 1
ATOM 3334 C C . THR B 1 172 ? 41.259 25.185 40.877 1.00 9.76 172 THR B C 1
ATOM 3335 O O . THR B 1 172 ? 42.229 24.601 40.388 1.00 10.59 172 THR B O 1
ATOM 3339 N N . LYS B 1 173 ? 40.751 24.905 42.055 1.00 10.96 173 LYS B N 1
ATOM 3340 C CA . LYS B 1 173 ? 41.323 23.843 42.887 1.00 11.81 173 LYS B CA 1
ATOM 3341 C C . LYS B 1 173 ? 40.167 22.930 43.301 1.00 10.59 173 LYS B C 1
ATOM 3342 O O . LYS B 1 173 ? 39.217 23.378 43.947 1.00 11.19 173 LYS B O 1
ATOM 3348 N N A MET B 1 174 ? 40.269 21.655 42.899 0.50 11.29 174 MET B N 1
ATOM 3349 N N B MET B 1 174 ? 40.277 21.652 42.918 0.50 11.46 174 MET B N 1
ATOM 3350 C CA A MET B 1 174 ? 39.247 20.701 43.276 0.50 11.73 174 MET B CA 1
ATOM 3351 C CA B MET B 1 174 ? 39.275 20.669 43.268 0.50 11.74 174 MET B CA 1
ATOM 3352 C C A MET B 1 174 ? 39.082 20.628 44.794 0.50 12.36 174 MET B C 1
ATOM 3353 C C B MET B 1 174 ? 39.103 20.498 44.774 0.50 12.02 174 MET B C 1
ATOM 3354 O O A MET B 1 174 ? 40.052 20.786 45.546 0.50 11.94 174 MET B O 1
ATOM 3355 O O B MET B 1 174 ? 40.080 20.464 45.538 0.50 15.87 174 MET B O 1
ATOM 3364 N N . ASN B 1 175 ? 37.842 20.339 45.206 1.00 12.34 175 ASN B N 1
ATOM 3365 C CA . ASN B 1 175 ? 37.677 19.838 46.568 1.00 14.35 175 ASN B CA 1
ATOM 3366 C C . ASN B 1 175 ? 38.371 18.492 46.704 1.00 15.87 175 ASN B C 1
ATOM 3367 O O . ASN B 1 175 ? 38.666 17.773 45.738 1.00 13.99 175 ASN B O 1
ATOM 3372 N N . THR B 1 176 ? 38.563 18.090 47.966 1.00 22.12 176 THR B N 1
ATOM 3373 C CA . THR B 1 176 ? 39.018 16.741 48.267 1.00 28.04 176 THR B CA 1
ATOM 3374 C C . THR B 1 176 ? 37.798 15.873 48.600 1.00 28.29 176 THR B C 1
ATOM 3375 O O . THR B 1 176 ? 36.670 16.387 48.589 1.00 27.10 176 THR B O 1
ATOM 3379 N N . PHE B 1 177 ? 37.984 14.586 48.839 1.00 31.34 177 PHE B N 1
ATOM 3380 C CA . PHE B 1 177 ? 36.971 13.622 49.186 1.00 35.06 177 PHE B CA 1
ATOM 3381 C C . PHE B 1 177 ? 37.454 12.854 50.404 1.00 41.40 177 PHE B C 1
ATOM 3382 O O . PHE B 1 177 ? 38.607 12.417 50.482 1.00 45.60 177 PHE B O 1
ATOM 3390 N N . LYS B 1 178 ? 36.588 12.694 51.382 1.00 43.94 178 LYS B N 1
ATOM 3391 C CA . LYS B 1 178 ? 36.993 11.825 52.514 1.00 51.26 178 LYS B CA 1
ATOM 3392 C C . LYS B 1 178 ? 35.969 10.714 52.553 1.00 65.17 178 LYS B C 1
ATOM 3393 O O . LYS B 1 178 ? 34.781 11.022 52.647 1.00 61.26 178 LYS B O 1
ATOM 3399 N N . ASN B 1 179 ? 36.380 9.458 52.446 1.00 76.65 179 ASN B N 1
ATOM 3400 C CA . ASN B 1 179 ? 35.396 8.389 52.322 1.00 81.25 179 ASN B CA 1
ATOM 3401 C C . ASN B 1 179 ? 34.399 8.617 51.184 1.00 77.43 179 ASN B C 1
ATOM 3402 O O . ASN B 1 179 ? 33.231 8.262 51.376 1.00 84.45 179 ASN B O 1
ATOM 3407 N N . GLY B 1 180 ? 34.791 9.158 50.041 1.00 73.64 180 GLY B N 1
ATOM 3408 C CA . GLY B 1 180 ? 33.892 9.462 48.934 1.00 58.15 180 GLY B CA 1
ATOM 3409 C C . GLY B 1 180 ? 32.956 10.640 49.083 1.00 44.60 180 GLY B C 1
ATOM 3410 O O . GLY B 1 180 ? 32.156 10.966 48.189 1.00 46.60 180 GLY B O 1
ATOM 3411 N N . ILE B 1 181 ? 33.007 11.350 50.213 1.00 40.79 181 ILE B N 1
ATOM 3412 C CA . ILE B 1 181 ? 32.136 12.496 50.405 1.00 37.94 181 ILE B CA 1
ATOM 3413 C C . ILE B 1 181 ? 32.885 13.743 50.004 1.00 27.77 181 ILE B C 1
ATOM 3414 O O . ILE B 1 181 ? 33.960 13.999 50.575 1.00 26.22 181 ILE B O 1
ATOM 3419 N N . PRO B 1 182 ? 32.423 14.578 49.087 1.00 22.96 182 PRO B N 1
ATOM 3420 C CA . PRO B 1 182 ? 33.166 15.805 48.737 1.00 19.96 182 PRO B CA 1
ATOM 3421 C C . PRO B 1 182 ? 33.315 16.720 49.939 1.00 21.10 182 PRO B C 1
ATOM 3422 O O . PRO B 1 182 ? 32.375 16.851 50.733 1.00 22.81 182 PRO B O 1
ATOM 3426 N N . GLN B 1 183 ? 34.465 17.354 50.136 1.00 20.47 183 GLN B N 1
ATOM 3427 C CA . GLN B 1 183 ? 34.738 17.994 51.430 1.00 21.65 183 GLN B CA 1
ATOM 3428 C C . GLN B 1 183 ? 34.575 19.503 51.487 1.00 22.46 183 GLN B C 1
ATOM 3429 O O . GLN B 1 183 ? 35.025 20.171 52.475 1.00 19.10 183 GLN B O 1
ATOM 3435 N N . LEU B 1 184 ? 33.936 20.147 50.499 1.00 18.56 184 LEU B N 1
ATOM 3436 C CA . LEU B 1 184 ? 33.586 21.574 50.584 1.00 14.91 184 LEU B CA 1
ATOM 3437 C C . LEU B 1 184 ? 34.831 22.421 50.851 1.00 14.24 184 LEU B C 1
ATOM 3438 O O . LEU B 1 184 ? 34.793 23.351 51.653 1.00 16.87 184 LEU B O 1
ATOM 3443 N N . ASP B 1 185 ? 35.897 22.054 50.136 1.00 14.85 185 ASP B N 1
ATOM 3444 C CA . ASP B 1 185 ? 37.186 22.696 50.379 1.00 14.75 185 ASP B CA 1
ATOM 3445 C C . ASP B 1 185 ? 37.835 23.000 49.027 1.00 14.35 185 ASP B C 1
ATOM 3446 O O . ASP B 1 185 ? 39.018 23.266 48.968 1.00 15.90 185 ASP B O 1
ATOM 3451 N N . GLY B 1 186 ? 37.007 22.974 47.960 1.00 13.55 186 GLY B N 1
ATOM 3452 C CA . GLY B 1 186 ? 37.531 23.459 46.669 1.00 13.82 186 GLY B CA 1
ATOM 3453 C C . GLY B 1 186 ? 37.621 24.971 46.705 1.00 13.55 186 GLY B C 1
ATOM 3454 O O . GLY B 1 186 ? 37.075 25.651 47.557 1.00 12.86 186 GLY B O 1
ATOM 3455 N N . GLU B 1 187 ? 38.341 25.505 45.732 1.00 12.07 187 GLU B N 1
ATOM 3456 C CA . GLU B 1 187 ? 38.656 26.906 45.668 1.00 11.89 187 GLU B CA 1
ATOM 3457 C C . GLU B 1 187 ? 38.632 27.415 44.228 1.00 10.59 187 GLU B C 1
ATOM 3458 O O . GLU B 1 187 ? 38.714 26.648 43.260 1.00 10.96 187 GLU B O 1
ATOM 3464 N N . SER B 1 188 ? 38.502 28.740 44.142 1.00 10.55 188 SER B N 1
ATOM 3465 C CA . SER B 1 188 ? 38.654 29.466 42.908 1.00 10.70 188 SER B CA 1
ATOM 3466 C C . SER B 1 188 ? 39.388 30.746 43.200 1.00 9.99 188 SER B C 1
ATOM 3467 O O . SER B 1 188 ? 39.227 31.285 44.265 1.00 11.14 188 SER B O 1
ATOM 3470 N N . TYR B 1 189 ? 40.144 31.254 42.224 1.00 9.91 189 TYR B N 1
ATOM 3471 C CA . TYR B 1 189 ? 40.653 32.605 42.418 1.00 10.43 189 TYR B CA 1
ATOM 3472 C C . TYR B 1 189 ? 40.688 33.312 41.081 1.00 10.66 189 TYR B C 1
ATOM 3473 O O . TYR B 1 189 ? 40.764 32.658 40.008 1.00 9.98 189 TYR B O 1
ATOM 3482 N N . VAL B 1 190 ? 40.648 34.610 41.133 1.00 9.72 190 VAL B N 1
ATOM 3483 C CA . VAL B 1 190 ? 40.696 35.468 39.952 1.00 9.72 190 VAL B CA 1
ATOM 3484 C C . VAL B 1 190 ? 41.779 36.514 40.258 1.00 8.54 190 VAL B C 1
ATOM 3485 O O . VAL B 1 190 ? 41.821 37.054 41.347 1.00 11.07 190 VAL B O 1
ATOM 3489 N N . ILE B 1 191 ? 42.629 36.741 39.273 1.00 9.71 191 ILE B N 1
ATOM 3490 C CA . ILE B 1 191 ? 43.595 37.811 39.329 1.00 10.32 191 ILE B CA 1
ATOM 3491 C C . ILE B 1 191 ? 43.353 38.733 38.139 1.00 10.12 191 ILE B C 1
ATOM 3492 O O . ILE B 1 191 ? 43.258 38.261 37.031 1.00 10.35 191 ILE B O 1
ATOM 3497 N N . VAL B 1 192 ? 43.277 40.043 38.447 1.00 10.71 192 VAL B N 1
ATOM 3498 C CA . VAL B 1 192 ? 4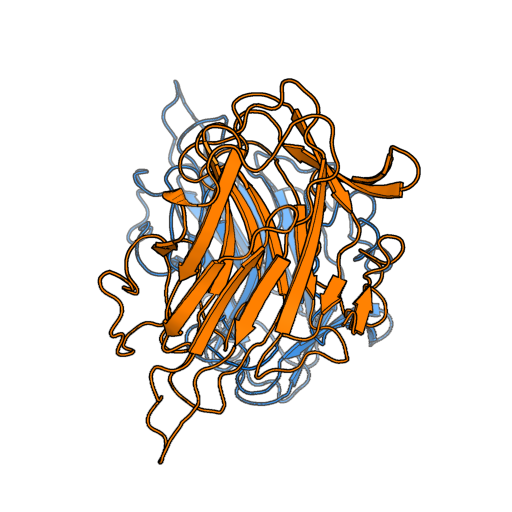3.234 41.018 37.358 1.00 10.18 192 VAL B CA 1
ATOM 3499 C C . VAL B 1 192 ? 44.302 42.076 37.638 1.00 10.25 192 VAL B C 1
ATOM 3500 O O . VAL B 1 192 ? 44.238 42.741 38.704 1.00 12.13 192 VAL B O 1
ATOM 3504 N N . ASN B 1 193 ? 45.262 42.241 36.743 1.00 12.44 193 ASN B N 1
ATOM 3505 C CA . ASN B 1 193 ? 46.370 43.207 36.900 1.00 12.33 193 ASN B CA 1
ATOM 3506 C C . ASN B 1 193 ? 46.954 43.161 38.271 1.00 15.08 193 ASN B C 1
ATOM 3507 O O . ASN B 1 193 ? 47.223 44.216 38.911 1.00 17.36 193 ASN B O 1
ATOM 3512 N N . GLY B 1 194 ? 47.221 41.978 38.777 1.00 13.75 194 GLY B N 1
ATOM 3513 C CA . GLY B 1 194 ? 47.915 41.800 40.033 1.00 15.98 194 GLY B CA 1
ATOM 3514 C C . GLY B 1 194 ? 47.060 41.724 41.287 1.00 14.86 194 GLY B C 1
ATOM 3515 O O . GLY B 1 194 ? 47.548 41.308 42.317 1.00 19.01 194 GLY B O 1
ATOM 3516 N N . LYS B 1 195 ? 45.756 42.076 41.201 1.00 13.56 195 LYS B N 1
ATOM 3517 C CA . LYS B 1 195 ? 44.881 41.976 42.363 1.00 13.17 195 LYS B CA 1
ATOM 3518 C C . LYS B 1 195 ? 44.180 40.619 42.344 1.00 11.98 195 LYS B C 1
ATOM 3519 O O . LYS B 1 195 ? 43.524 40.257 41.352 1.00 12.77 195 LYS B O 1
ATOM 3525 N N A LYS B 1 196 ? 44.331 39.873 43.429 0.50 12.18 196 LYS B N 1
ATOM 3526 N N B LYS B 1 196 ? 44.322 39.848 43.416 0.50 12.19 196 LYS B N 1
ATOM 3527 C CA A LYS B 1 196 ? 43.804 38.534 43.534 0.50 12.67 196 LYS B CA 1
ATOM 3528 C CA B LYS B 1 196 ? 43.826 38.495 43.501 0.50 12.43 196 LYS B CA 1
ATOM 3529 C C A LYS B 1 196 ? 42.641 38.479 44.521 0.50 12.28 196 LYS B C 1
ATOM 3530 C C B LYS B 1 196 ? 42.712 38.362 44.540 0.50 13.06 196 LYS B C 1
ATOM 3531 O O A LYS B 1 196 ? 42.722 39.069 45.609 0.50 12.92 196 LYS B O 1
ATOM 3532 O O B LYS B 1 196 ? 42.913 38.806 45.685 0.50 14.57 196 LYS B O 1
ATOM 3543 N N . GLU B 1 197 ? 41.609 37.730 44.148 1.00 11.75 197 GLU B N 1
ATOM 3544 C CA . GLU B 1 197 ? 40.534 37.388 45.071 1.00 11.36 197 GLU B CA 1
ATOM 3545 C C . GLU B 1 197 ? 40.309 35.875 45.071 1.00 11.12 197 GLU B C 1
ATOM 3546 O O . GLU B 1 197 ? 40.421 35.234 44.001 1.00 12.25 197 GLU B O 1
ATOM 3552 N N . VAL B 1 198 ? 40.019 35.313 46.235 1.00 13.18 198 VAL B N 1
ATOM 3553 C CA . VAL B 1 198 ? 39.866 33.883 46.379 1.00 12.34 198 VAL B CA 1
ATOM 3554 C C . VAL B 1 198 ? 38.487 33.566 46.937 1.00 11.56 198 VAL B C 1
ATOM 3555 O O . VAL B 1 198 ? 37.974 34.268 47.822 1.00 14.79 198 VAL B O 1
ATOM 3559 N N . LEU B 1 199 ? 37.907 32.482 46.433 1.00 11.51 199 LEU B N 1
ATOM 3560 C CA . LEU B 1 199 ? 36.648 31.967 46.942 1.00 11.22 199 LEU B CA 1
ATOM 3561 C C . LEU B 1 199 ? 36.931 30.554 47.478 1.00 11.68 199 LEU B C 1
ATOM 3562 O O . LEU B 1 199 ? 37.422 29.701 46.666 1.00 11.93 199 LEU B O 1
ATOM 3567 N N . LYS B 1 200 ? 36.707 30.282 48.735 1.00 11.16 200 LYS B N 1
ATOM 3568 C CA . LYS B 1 200 ? 36.969 28.963 49.259 1.00 14.02 200 LYS B CA 1
ATOM 3569 C C . LYS B 1 200 ? 35.671 28.275 49.577 1.00 13.80 200 LYS B C 1
ATOM 3570 O O . LYS B 1 200 ? 34.612 28.906 49.585 1.00 16.90 200 LYS B O 1
ATOM 3576 N N . ARG B 1 201 ? 35.719 26.976 49.830 1.00 13.74 201 ARG B N 1
ATOM 3577 C CA . ARG B 1 201 ? 34.568 26.235 50.303 1.00 13.94 201 ARG B CA 1
ATOM 3578 C C . ARG B 1 201 ? 33.626 25.664 49.234 1.00 12.89 201 ARG B C 1
ATOM 3579 O O . ARG B 1 201 ? 32.423 25.407 49.464 1.00 15.54 201 ARG B O 1
ATOM 3587 N N . ILE B 1 202 ? 34.197 25.420 48.068 1.00 11.81 202 ILE B N 1
ATOM 3588 C CA . ILE B 1 202 ? 33.402 24.987 46.928 1.00 12.86 202 ILE B CA 1
ATOM 3589 C C . ILE B 1 202 ? 33.433 23.465 46.772 1.00 13.79 202 ILE B C 1
ATOM 3590 O O . ILE B 1 202 ? 34.474 22.831 46.928 1.00 13.17 202 ILE B O 1
ATOM 3595 N N . ASN B 1 203 ? 32.271 22.880 46.463 1.00 12.56 203 ASN B N 1
ATOM 3596 C CA . ASN B 1 203 ? 32.257 21.491 45.937 1.00 12.20 203 ASN B CA 1
ATOM 3597 C C . ASN B 1 203 ? 32.285 21.571 44.410 1.00 11.91 203 ASN B C 1
ATOM 3598 O O . ASN B 1 203 ? 31.307 22.023 43.792 1.00 13.17 203 ASN B O 1
ATOM 3603 N N . TRP B 1 204 ? 33.376 21.150 43.795 1.00 11.03 204 TRP B N 1
ATOM 3604 C CA . TRP B 1 204 ? 33.502 21.181 42.345 1.00 9.68 204 TRP B CA 1
ATOM 3605 C C . TRP B 1 204 ? 32.985 19.915 41.690 1.00 10.23 204 TRP B C 1
ATOM 3606 O O . TRP B 1 204 ? 32.581 19.971 40.523 1.00 10.73 204 TRP B O 1
ATOM 3617 N N . SER B 1 205 ? 32.992 18.747 42.375 1.00 11.38 205 SER B N 1
ATOM 3618 C CA . SER B 1 205 ? 32.416 17.576 41.762 1.00 10.95 205 SER B CA 1
ATOM 3619 C C . SER B 1 205 ? 32.029 16.603 42.848 1.00 12.28 205 SER B C 1
ATOM 3620 O O . SER B 1 205 ? 32.424 16.721 44.022 1.00 13.90 205 SER B O 1
ATOM 3623 N N . ARG B 1 206 ? 31.229 15.627 42.392 1.00 12.39 206 ARG B N 1
ATOM 3624 C CA . ARG B 1 206 ? 30.637 14.692 43.361 1.00 13.17 206 ARG B CA 1
ATOM 3625 C C . ARG B 1 206 ? 31.500 13.454 43.591 1.00 14.27 206 ARG B C 1
ATOM 3626 O O . ARG B 1 206 ? 31.153 12.662 44.488 1.00 16.39 206 ARG B O 1
ATOM 3634 N N . SER B 1 207 ? 32.575 13.255 42.802 1.00 14.40 207 SER B N 1
ATOM 3635 C CA . SER B 1 207 ? 33.347 12.038 43.010 1.00 16.20 207 SER B CA 1
ATOM 3636 C C . SER B 1 207 ? 34.747 12.224 42.444 1.00 13.94 207 SER B C 1
ATOM 3637 O O . SER B 1 207 ? 34.994 13.053 41.587 1.00 14.65 207 SER B O 1
ATOM 3640 N N . PRO B 1 208 ? 35.679 11.448 42.985 1.00 15.24 208 PRO B N 1
ATOM 3641 C CA . PRO B 1 208 ? 37.075 11.696 42.673 1.00 16.29 208 PRO B CA 1
ATOM 3642 C C . PRO B 1 208 ? 37.460 11.354 41.251 1.00 15.84 208 PRO B C 1
ATOM 3643 O O . PRO B 1 208 ? 38.597 11.693 40.870 1.00 17.09 208 PRO B O 1
ATOM 3647 N N . ASP B 1 209 ? 36.550 10.708 40.513 1.00 15.18 209 ASP B N 1
ATOM 3648 C CA . ASP B 1 209 ? 36.810 10.500 39.085 1.00 16.69 209 ASP B CA 1
ATOM 3649 C C . ASP B 1 209 ? 36.423 11.733 38.257 1.00 13.57 209 ASP B C 1
ATOM 3650 O O . ASP B 1 209 ? 36.709 11.680 37.032 1.00 16.78 209 ASP B O 1
ATOM 3655 N N . LEU B 1 210 ? 35.804 12.737 38.873 1.00 11.20 210 LEU B N 1
ATOM 3656 C CA . LEU B 1 210 ? 35.394 13.942 38.096 1.00 12.05 210 LEU B CA 1
ATOM 3657 C C . LEU B 1 210 ? 36.299 15.084 38.502 1.00 10.78 210 LEU B C 1
ATOM 3658 O O . LEU B 1 210 ? 36.156 15.646 39.595 1.00 13.20 210 LEU B O 1
ATOM 3663 N N . LEU B 1 211 ? 37.285 15.418 37.671 1.00 10.79 211 LEU B N 1
ATOM 3664 C CA . LEU B 1 211 ? 38.316 16.371 38.034 1.00 10.31 211 LEU B CA 1
ATOM 3665 C C . LEU B 1 211 ? 38.416 17.416 36.938 1.00 9.67 211 LEU B C 1
ATOM 3666 O O . LEU B 1 211 ? 37.592 17.423 36.008 1.00 10.44 211 LEU B O 1
ATOM 3671 N N . ILE B 1 212 ? 39.374 18.331 37.059 1.00 9.40 212 ILE B N 1
ATOM 3672 C CA . ILE B 1 212 ? 39.461 19.342 35.976 1.00 9.82 212 ILE B CA 1
ATOM 3673 C C . ILE B 1 212 ? 39.729 18.627 34.658 1.00 9.25 212 ILE B C 1
ATOM 3674 O O . ILE B 1 212 ? 40.626 17.781 34.625 1.00 12.17 212 ILE B O 1
ATOM 3679 N N . SER B 1 213 ? 38.952 18.949 33.631 1.00 8.85 213 SER B N 1
ATOM 3680 C CA . SER B 1 213 ? 39.047 18.187 32.395 1.00 9.32 213 SER B CA 1
ATOM 3681 C C . SER B 1 213 ? 39.428 18.987 31.208 1.00 9.74 213 SER B C 1
ATOM 3682 O O . SER B 1 213 ? 39.930 18.371 30.282 1.00 11.31 213 SER B O 1
ATOM 3685 N N . ARG B 1 214 ? 39.220 20.311 31.147 1.00 8.86 214 ARG B N 1
ATOM 3686 C CA . ARG B 1 214 ? 39.728 21.054 29.980 1.00 9.34 214 ARG B CA 1
ATOM 3687 C C . ARG B 1 214 ? 39.764 22.526 30.287 1.00 8.76 214 ARG B C 1
ATOM 3688 O O . ARG B 1 214 ? 39.102 22.997 31.223 1.00 8.97 214 ARG B O 1
ATOM 3696 N N . PHE B 1 215 ? 40.542 23.233 29.491 1.00 8.20 215 PHE B N 1
ATOM 3697 C CA . PHE B 1 215 ? 40.386 24.676 29.332 1.00 7.84 215 PHE B CA 1
ATOM 3698 C C . PHE B 1 215 ? 39.407 24.930 28.209 1.00 7.09 215 PHE B C 1
ATOM 3699 O O . PHE B 1 215 ? 39.511 24.316 27.143 1.00 9.46 215 PHE B O 1
ATOM 3707 N N . ASP B 1 216 ? 38.452 25.833 28.428 1.00 6.67 216 ASP B N 1
ATOM 3708 C CA . ASP B 1 216 ? 37.488 26.148 27.397 1.00 7.12 216 ASP B CA 1
ATOM 3709 C C . ASP B 1 216 ? 37.532 27.651 27.195 1.00 6.34 216 ASP B C 1
ATOM 3710 O O . ASP B 1 216 ? 37.234 28.431 28.115 1.00 7.88 216 ASP B O 1
ATOM 3715 N N . TRP B 1 217 ? 37.911 28.057 26.002 1.00 6.94 217 TRP B N 1
ATOM 3716 C CA . TRP B 1 217 ? 37.916 29.455 25.640 1.00 7.46 217 TRP B CA 1
ATOM 3717 C C . TRP B 1 217 ? 36.694 29.746 24.787 1.00 7.14 217 TRP B C 1
ATOM 3718 O O . TRP B 1 217 ? 36.485 29.053 23.811 1.00 7.28 217 TRP B O 1
ATOM 3729 N N . ASN B 1 218 ? 35.906 30.737 25.135 1.00 6.62 218 ASN B N 1
ATOM 3730 C CA . ASN B 1 218 ? 34.765 31.037 24.242 1.00 7.24 218 ASN B CA 1
ATOM 3731 C C . ASN B 1 218 ? 34.338 32.436 24.579 1.00 6.84 218 ASN B C 1
ATOM 3732 O O . ASN B 1 218 ? 33.649 32.652 25.575 1.00 7.63 218 ASN B O 1
ATOM 3737 N N . THR B 1 219 ? 34.814 33.390 23.772 1.00 7.46 219 THR B N 1
ATOM 3738 C CA . THR B 1 219 ? 34.601 34.806 24.120 1.00 6.74 219 THR B CA 1
ATOM 3739 C C . THR B 1 219 ? 33.483 35.371 23.263 1.00 6.82 219 THR B C 1
ATOM 3740 O O . THR B 1 219 ? 33.444 35.188 22.049 1.00 7.44 219 THR B O 1
ATOM 3744 N N . PHE B 1 220 ? 32.535 36.035 23.965 1.00 6.91 220 PHE B N 1
ATOM 3745 C CA . PHE B 1 220 ? 31.333 36.579 23.314 1.00 7.36 220 PHE B CA 1
ATOM 3746 C C . PHE B 1 220 ? 30.671 37.495 24.295 1.00 6.53 220 PHE B C 1
ATOM 3747 O O . PHE B 1 220 ? 30.882 37.385 25.520 1.00 7.82 220 PHE B O 1
ATOM 3755 N N . PHE B 1 221 ? 29.791 38.377 23.775 1.00 6.47 221 PHE B N 1
ATOM 3756 C CA . PHE B 1 221 ? 29.027 39.250 24.629 1.00 6.76 221 PHE B CA 1
ATOM 3757 C C . PHE B 1 221 ? 27.825 38.566 25.268 1.00 6.95 221 PHE B C 1
ATOM 3758 O O . PHE B 1 221 ? 27.114 37.760 24.644 1.00 8.12 221 PHE B O 1
ATOM 3766 N N . GLY B 1 222 ? 27.565 38.949 26.536 1.00 7.26 222 GLY B N 1
ATOM 3767 C CA . GLY B 1 222 ? 26.306 38.554 27.138 1.00 8.78 222 GLY B CA 1
ATOM 3768 C C . GLY B 1 222 ? 26.372 37.164 27.764 1.00 8.49 222 GLY B C 1
ATOM 3769 O O . GLY B 1 222 ? 27.437 36.609 28.031 1.00 9.92 222 GLY B O 1
ATOM 3770 N N . GLY B 1 223 ? 25.219 36.559 27.998 1.00 10.48 223 GLY B N 1
ATOM 3771 C CA . GLY B 1 223 ? 23.932 37.239 27.796 1.00 12.63 223 GLY B CA 1
ATOM 3772 C C . GLY B 1 223 ? 23.594 38.139 28.963 1.00 15.83 223 GLY B C 1
ATOM 3773 O O . GLY B 1 223 ? 24.386 38.187 29.959 1.00 18.64 223 GLY B O 1
ATOM 3774 N N . PRO B 1 224 ? 22.429 38.813 28.802 1.00 18.86 224 PRO B N 1
ATOM 3775 C CA . PRO B 1 224 ? 21.654 38.727 27.561 1.00 17.67 224 PRO B CA 1
ATOM 3776 C C . PRO B 1 224 ? 21.981 39.864 26.606 1.00 23.14 224 PRO B C 1
ATOM 3777 O O . PRO B 1 224 ? 21.337 39.832 25.542 1.00 31.60 224 PRO B O 1
ATOM 3781 N N . LEU B 1 225 ? 22.900 40.814 26.816 1.00 12.92 225 LEU B N 1
ATOM 3782 C CA . LEU B 1 225 ? 22.999 41.813 25.732 1.00 10.84 225 LEU B CA 1
ATOM 3783 C C . LEU B 1 225 ? 24.196 41.577 24.815 1.00 9.13 225 LEU B C 1
ATOM 3784 O O . LEU B 1 225 ? 25.283 41.294 25.293 1.00 9.52 225 LEU B O 1
ATOM 3789 N N . PRO B 1 226 ? 23.981 41.688 23.499 1.00 8.83 226 PRO B N 1
ATOM 3790 C CA . PRO B 1 226 ? 25.041 41.438 22.548 1.00 8.74 226 PRO B CA 1
ATOM 3791 C C . PRO B 1 226 ? 25.925 42.658 22.372 1.00 8.03 226 PRO B C 1
ATOM 3792 O O . PRO B 1 226 ? 25.731 43.710 22.981 1.00 10.92 226 PRO B O 1
ATOM 3796 N N . SER B 1 227 ? 26.921 42.533 21.507 1.00 8.14 227 SER B N 1
ATOM 3797 C CA . SER B 1 227 ? 27.779 43.691 21.240 1.00 9.55 227 SER B CA 1
ATOM 3798 C C . SER B 1 227 ? 26.995 44.819 20.625 1.00 9.67 227 SER B C 1
ATOM 3799 O O . SER B 1 227 ? 26.249 44.638 19.658 1.00 10.67 227 SER B O 1
ATOM 3802 N N . PRO B 1 228 ? 27.121 46.059 21.154 1.00 10.10 228 PRO B N 1
ATOM 3803 C CA . PRO B 1 228 ? 26.305 47.146 20.593 1.00 10.40 228 PRO B CA 1
ATOM 3804 C C . PRO B 1 228 ? 26.844 47.714 19.287 1.00 10.65 228 PRO B C 1
ATOM 3805 O O . PRO B 1 228 ? 26.107 48.527 18.667 1.00 12.08 228 PRO B O 1
ATOM 3809 N N . LYS B 1 229 ? 28.059 47.352 18.908 1.00 10.64 229 LYS B N 1
ATOM 3810 C CA . LYS B 1 229 ? 28.668 47.894 17.678 1.00 10.93 229 LYS B CA 1
ATOM 3811 C C . LYS B 1 229 ? 29.696 46.874 17.219 1.00 10.04 229 LYS B C 1
ATOM 3812 O O . LYS B 1 229 ? 30.152 45.993 17.960 1.00 9.94 229 LYS B O 1
ATOM 3818 N N . ASN B 1 230 ? 30.133 47.029 15.966 1.00 10.41 230 ASN B N 1
ATOM 3819 C CA . ASN B 1 230 ? 31.278 46.247 15.523 1.00 10.44 230 ASN B CA 1
ATOM 3820 C C . ASN B 1 230 ? 32.505 46.740 16.271 1.00 10.48 230 ASN B C 1
ATOM 3821 O O . ASN B 1 230 ? 32.787 47.951 16.261 1.00 12.34 230 ASN B O 1
ATOM 3826 N N . GLN B 1 231 ? 33.243 45.844 16.869 1.00 9.51 231 GLN B N 1
ATOM 3827 C CA . GLN B 1 231 ? 34.425 46.253 17.659 1.00 9.78 231 GLN B CA 1
ATOM 3828 C C . GLN B 1 231 ? 35.357 45.062 17.845 1.00 9.23 231 GLN B C 1
ATOM 3829 O O . GLN B 1 231 ? 34.923 43.934 17.583 1.00 10.68 231 GLN B O 1
ATOM 3835 N N . VAL B 1 232 ? 36.600 45.305 18.207 1.00 9.69 232 VAL B N 1
ATOM 3836 C CA . VAL B 1 232 ? 37.593 44.279 18.397 1.00 9.28 232 VAL B CA 1
ATOM 3837 C C . VAL B 1 232 ? 38.324 44.411 19.711 1.00 8.84 232 VAL B C 1
ATOM 3838 O O . VAL B 1 232 ? 38.414 45.497 20.296 1.00 10.54 232 VAL B O 1
ATOM 3842 N N . ALA B 1 233 ? 38.838 43.293 20.187 1.00 9.47 233 ALA B N 1
ATOM 3843 C CA . ALA B 1 233 ? 39.740 43.249 21.315 1.00 9.46 233 ALA B CA 1
ATOM 3844 C C . ALA B 1 233 ? 40.866 42.290 20.942 1.00 8.75 233 ALA B C 1
ATOM 3845 O O . ALA B 1 233 ? 40.682 41.448 20.045 1.00 11.31 233 ALA B O 1
ATOM 3847 N N . TYR B 1 234 ? 41.993 42.377 21.644 1.00 8.37 234 TYR B N 1
ATOM 3848 C CA . TYR B 1 234 ? 43.075 41.478 21.305 1.00 8.90 234 TYR B CA 1
ATOM 3849 C C . TYR B 1 234 ? 43.429 40.613 22.509 1.00 8.84 234 TYR B C 1
ATOM 3850 O O . TYR B 1 234 ? 43.573 41.120 23.611 1.00 10.17 234 TYR B O 1
ATOM 3859 N N . PHE B 1 235 ? 43.620 39.323 22.292 1.00 9.04 235 PHE B N 1
ATOM 3860 C CA . PHE B 1 235 ? 44.032 38.418 23.364 1.00 9.27 235 PHE B CA 1
ATOM 3861 C C . PHE B 1 235 ? 45.385 37.801 23.067 1.00 8.97 235 PHE B C 1
ATOM 3862 O O . PHE B 1 235 ? 45.706 37.470 21.939 1.00 9.82 235 PHE B O 1
ATOM 3870 N N . THR B 1 236 ? 46.200 37.629 24.081 1.00 8.92 236 THR B N 1
ATOM 3871 C CA . THR B 1 236 ? 47.546 37.083 23.868 1.00 8.80 236 THR B CA 1
ATOM 3872 C C . THR B 1 236 ? 48.054 36.380 25.102 1.00 9.19 236 THR B C 1
ATOM 3873 O O . THR B 1 236 ? 47.462 36.491 26.183 1.00 9.59 236 THR B O 1
ATOM 3877 N N . ASN B 1 237 ? 49.177 35.661 24.924 1.00 9.50 237 ASN B N 1
ATOM 3878 C CA . ASN B 1 237 ? 49.904 35.110 26.046 1.00 11.23 237 ASN B CA 1
ATOM 3879 C C . ASN B 1 237 ? 49.023 34.215 26.926 1.00 9.84 237 ASN B C 1
ATOM 3880 O O . ASN B 1 237 ? 48.952 34.362 28.170 1.00 11.20 237 ASN B O 1
ATOM 3885 N N . PHE B 1 238 ? 48.384 33.255 26.291 1.00 9.09 238 PHE B N 1
ATOM 3886 C CA . PHE B 1 238 ? 47.621 32.239 27.011 1.00 8.83 238 PHE B CA 1
ATOM 3887 C C . PHE B 1 238 ? 48.596 31.279 27.686 1.00 9.54 238 PHE B C 1
ATOM 3888 O O . PHE B 1 238 ? 49.476 30.693 27.034 1.00 10.66 238 PHE B O 1
ATOM 3896 N N . GLN B 1 239 ? 48.481 31.134 29.013 1.00 10.23 239 GLN B N 1
ATOM 3897 C CA . GLN B 1 239 ? 49.360 30.313 29.800 1.00 10.33 239 GLN B CA 1
ATOM 3898 C C . GLN B 1 239 ? 48.565 29.361 30.681 1.00 10.82 239 GLN B C 1
ATOM 3899 O O . GLN B 1 239 ? 47.488 29.690 31.180 1.00 10.50 239 GLN B O 1
ATOM 3905 N N . MET B 1 240 ? 49.199 28.197 30.907 1.00 10.36 240 MET B N 1
ATOM 3906 C CA . MET B 1 240 ? 48.748 27.288 31.938 1.00 10.83 240 MET B CA 1
ATOM 3907 C C . MET B 1 240 ? 49.743 27.380 33.096 1.00 11.40 240 MET B C 1
ATOM 3908 O O . MET B 1 240 ? 50.947 27.241 32.802 1.00 12.02 240 MET B O 1
ATOM 3913 N N . LYS B 1 241 ? 49.269 27.611 34.288 1.00 11.01 241 LYS B N 1
ATOM 3914 C CA . LYS B 1 241 ? 50.154 27.890 35.433 1.00 12.26 241 LYS B CA 1
ATOM 3915 C C . LYS B 1 241 ? 49.800 26.989 36.605 1.00 13.43 241 LYS B C 1
ATOM 3916 O O . LYS B 1 241 ? 48.684 26.500 36.700 1.00 12.89 241 LYS B O 1
ATOM 3922 N N . LYS B 1 242 ? 50.781 26.796 37.488 1.00 14.96 242 LYS B N 1
ATOM 3923 C CA . LYS B 1 242 ? 50.482 26.105 38.735 1.00 15.74 242 LYS B CA 1
ATOM 3924 C C . LYS B 1 242 ? 49.425 26.856 39.532 1.00 14.51 242 LYS B C 1
ATOM 3925 O O . LYS B 1 242 ? 49.438 28.133 39.550 1.00 16.29 242 LYS B O 1
ATOM 3931 N N . TYR B 1 243 ? 48.530 26.208 40.252 1.00 15.31 243 TYR B N 1
ATOM 3932 C CA . TYR B 1 243 ? 47.644 26.932 41.179 1.00 15.51 243 TYR B CA 1
ATOM 3933 C C . TYR B 1 243 ? 48.410 27.626 42.383 1.00 16.55 243 TYR B C 1
ATOM 3934 O O . TYR B 1 243 ? 49.134 26.729 42.951 1.00 20.91 243 TYR B O 1
#

Sequence (485 aa):
NVISTLDLNLLTKGGGSWNVDGVNMMKKKSAVTTFDGKRVVKAVYDKNNSGTSANPGVGGFSFSSAVPDGLNKNAITFAWEVFYPKGFDFARGGKHGGTTFIIGHGAASGYQHSKTGASNRIMMWQEKGGVIDYIYPPSSDLKQKIPGLDPEGHGIGFFQDDFKKNNALKYDVWNRIEIGTKMMNTFKNGIPQLDGESYVIVNGKKEVLKRINWSRRSPDLLISRFDWNTFFGGPLPSPKNQVAYFTNFQMMKKYEENVISTLDLNLLTKKGGGSWNVDGVNMMKKKSAVTTFDGKRVVKAVYDKKNNSGTSANPGVGGFSFSAVPDGLNKNAITFAWEVFYPKGFDFARGGKHGGTTFIGHGAASGYQHSKTGASNRIMWQEKGGVIDYIYPPSDLKQKIPGLDPEGHGIGFFQDDFKKNALKYDVWNRIIEIGTKMMNTFKNGIPQLDGESYVIVNGKKKEVLKRINWSRSPDLLISRFDWNTFFGGPLPSPKNQVAYFTNFQMKKY

CATH classification: 2.60.120.200

Organism: NCBI:txid10507

Radius of gyration: 22.64 Å; Cα contacts (8 Å, |Δi|>4): 1568; chains: 2; bounding box: 54×59×62 Å

B-factor: mean 17.16, std 13.82, range [4.28, 153.07]